Protein AF-0000000080777745 (afdb_homodimer)

pLDDT: mean 95.38, std 5.98, range [64.44, 98.94]

InterPro domains:
  IPR001544 Aminotransferase class IV [PF01063] (10-221)
  IPR018300 Aminotransferase, class IV, conserved site [PS00770] (147-176)
  IPR036038 Aminotransferase-like, PLP-dependent enzymes [SSF56752] (4-229)
  IPR043131 Branched-chain-amino-acid aminotransferase-like, N-terminal [G3DSA:3.30.470.10] (1-86)
  IPR043132 Branched-chain-amino-acid aminotransferase-like, C-terminal [G3DSA:3.20.10.10] (87-240)
  IPR050571 Class-IV Pyridoxal-Phosphate-Dependent Aminotransferase [PTHR42743] (5-226)

Foldseek 3Di:
DFCCVVPVFKAKDKFFFDPLRTDPVVVRVVLRCVVCVVSQADCPCVVVVVVVVCVPADSPATIWMWMWGGDPNYTDIDIHGDHDPLDPVVQVLAFEEEEDPDAFELPPPCQQGRTSPLVVLVVVQVVCVVVVGRWYWHAHPVQFTAAISAWFKWFAQPQAIEGADVSRHHHPAPLVVVLVVVCVVVPGHYDHDTDHPVCLLRTQWMWIAHNRNGTGTHQDYVVRGHDDDPNNVVSVVVVVVVD/DFCCVVPVFKAKDKFFFDPLRTDPVVVRVVLRCVVCVVSQADCPCVVVVVVVVCVPADSPATIWMWMWGGDPNYTDIDIHGDHDPLDPVVQVLAFEEEEDPDAFELPPPCQQGRTSPLVVLVVVQVVCVVVVGRWYWHAHPVQFTAAISAWFKWFAQPQAIEGADVSRHHHPAPLVVVLVVVCVVVPGHYDHDTDHPVCLLRTQFMWIAHNRNGTGTHQDYVVRGHDDDPNNVVSVVVVVVVD

Sequence (486 aa):
MNDGIKYGKGLFETIKVVDSNPVYFEDHIERLENSMKFLGINADNLRENIKDKMQNINLATDCLRIMVLDDNGDYDLFVTTRSTDYSDEKYKEGLKLKVLNQLRDKNNPLIYHKTNNYLLNDYLHKKLLEEGFDEGIFLNKDGNVTEGTYTNVFFIQKETILTPPVEDGILPGIFRKKLIDFLRVKRYNIVEESIKLNELRDMDCCFVTNSLMEMRLVKQIDEILFSKNNLFCEISKKLRIENMNDGIKYGKGLFETIKVVDSNPVYFEDHIERLENSMKFLGINADNLRENIKDKMQNINLATDCLRIMVLDDNGDYDLFVTTRSTDYSDEKYKEGLKLKVLNQLRDKNNPLIYHKTNNYLLNDYLHKKLLEEGFDEGIFLNKDGNVTEGTYTNVFFIQKETILTPPVEDGILPGIFRKKLIDFLRVKRYNIVEESIKLNELRDMDCCFVTNSLMEMRLVKQIDEILFSKNNLFCEISKKLRIEN

Nearest PDB structures (foldseek):
  3lul-assembly1_A  TM=9.053E-01  e=2.288E-24  Legionella pneumophila subsp. pneumophila str. Philadelphia 1
  6thq-assembly1_A  TM=8.903E-01  e=8.367E-22  Thermoproteus uzoniensis 768-20
  8pnw-assembly1_A  TM=8.824E-01  e=3.776E-21  Blastococcus saxobsidens
  1i2k-assembly1_A  TM=8.768E-01  e=2.535E-19  Escherichia coli
  1et0-assembly1_A  TM=8.584E-01  e=2.430E-18  Escherichia coli

Solvent-accessible surface area (backbone atoms only — not comparable to full-atom values): 25411 Å² total; per-residue (Å²): 137,37,49,20,72,63,20,13,38,31,36,52,45,70,32,22,28,56,96,62,35,63,53,65,49,67,62,50,50,51,52,50,48,53,44,29,53,73,73,59,28,56,60,78,65,43,69,59,54,49,53,59,57,48,73,78,50,75,44,90,36,40,31,39,34,41,34,39,27,33,43,80,44,36,63,47,82,45,78,48,67,42,78,71,83,84,45,68,75,75,45,68,78,32,37,38,29,35,75,47,84,37,68,32,55,52,61,38,77,60,49,62,38,60,45,13,58,34,42,65,36,54,53,51,45,55,52,34,46,76,71,72,27,73,42,40,34,26,27,22,92,86,44,26,45,34,25,33,61,80,32,43,47,37,35,25,45,88,81,34,37,37,27,44,36,56,80,52,29,26,58,75,46,67,41,53,52,52,50,53,50,50,37,53,75,72,66,49,52,70,46,72,40,83,40,47,62,84,53,53,78,71,33,50,26,37,32,34,29,30,55,70,73,37,78,40,50,30,30,25,49,64,89,43,69,32,43,92,45,69,66,58,53,50,52,56,53,51,52,57,68,72,97,138,36,50,20,70,63,21,14,37,30,35,53,46,70,32,23,27,56,94,60,35,64,54,66,48,66,61,51,50,51,52,49,47,55,43,29,53,73,72,58,26,58,59,76,64,43,69,58,52,50,53,60,56,50,73,79,50,76,45,89,34,42,30,40,36,43,34,39,28,34,43,80,44,35,64,47,80,46,77,51,66,41,77,71,84,82,45,69,76,77,44,68,78,30,36,37,29,35,74,47,83,37,66,32,54,53,62,39,75,60,50,62,38,62,47,13,58,35,41,65,36,53,53,51,45,56,52,32,47,76,72,72,27,74,42,39,32,27,26,22,92,85,45,26,45,34,26,35,59,80,29,44,47,38,34,26,43,86,82,34,37,37,27,44,35,55,80,54,30,26,59,74,45,67,42,53,52,52,49,53,52,49,37,52,76,70,67,49,53,71,46,72,40,84,39,46,62,85,54,54,80,71,34,49,25,36,31,35,30,28,55,71,71,36,79,40,49,28,29,24,48,64,88,44,68,31,42,91,45,69,67,58,53,51,52,56,52,52,52,57,68,74,96

Structure (mmCIF, N/CA/C/O backbone):
data_AF-0000000080777745-model_v1
#
loop_
_entity.id
_entity.type
_entity.pdbx_description
1 polymer '4-amino-4-deoxychorismate lyase'
#
loop_
_atom_site.group_PDB
_atom_site.id
_atom_site.type_symbol
_atom_site.label_atom_id
_atom_site.label_alt_id
_atom_site.label_comp_id
_atom_site.label_asym_id
_atom_site.label_entity_id
_atom_site.label_seq_id
_atom_site.pdbx_PDB_ins_code
_atom_site.Cartn_x
_atom_site.Cartn_y
_atom_site.Cartn_z
_atom_site.occupancy
_atom_site.B_iso_or_equiv
_atom_site.auth_seq_id
_atom_site.auth_comp_id
_atom_site.auth_asym_id
_atom_site.auth_atom_id
_atom_site.pdbx_PDB_model_num
ATOM 1 N N . MET A 1 1 ? -19.531 3.85 8.383 1 81.38 1 MET A N 1
ATOM 2 C CA . MET A 1 1 ? -18.625 3.322 7.363 1 81.38 1 MET A CA 1
ATOM 3 C C . MET A 1 1 ? -17.531 2.461 7.992 1 81.38 1 MET A C 1
ATOM 5 O O . MET A 1 1 ? -17.016 2.787 9.062 1 81.38 1 MET A O 1
ATOM 9 N N . ASN A 1 2 ? -17.266 1.353 7.422 1 88.38 2 ASN A N 1
ATOM 10 C CA . ASN A 1 2 ? -16.344 0.404 8.047 1 88.38 2 ASN A CA 1
ATOM 11 C C . ASN A 1 2 ? -14.945 0.498 7.445 1 88.38 2 ASN A C 1
ATOM 13 O O . ASN A 1 2 ? -14.727 1.222 6.473 1 88.38 2 ASN A O 1
ATOM 17 N N . ASP A 1 3 ? -13.992 -0.114 8.109 1 87.5 3 ASP A N 1
ATOM 18 C CA . ASP A 1 3 ? -12.594 -0.031 7.715 1 87.5 3 ASP A CA 1
ATOM 19 C C . ASP A 1 3 ? -12.367 -0.688 6.355 1 87.5 3 ASP A C 1
ATOM 21 O O . ASP A 1 3 ? -11.398 -0.374 5.66 1 87.5 3 ASP A O 1
ATOM 25 N N . GLY A 1 4 ? -13.227 -1.59 6.035 1 92.25 4 GLY A N 1
ATOM 26 C CA . GLY A 1 4 ? -13.156 -2.17 4.703 1 92.25 4 GLY A CA 1
ATOM 27 C C . GLY A 1 4 ? -13.297 -1.142 3.596 1 92.25 4 GLY A C 1
ATOM 28 O O . GLY A 1 4 ? -12.57 -1.197 2.598 1 92.25 4 GLY A O 1
ATOM 29 N N . ILE A 1 5 ? -14.148 -0.266 3.82 1 90.5 5 ILE A N 1
ATOM 30 C CA . ILE A 1 5 ? -14.391 0.777 2.83 1 90.5 5 ILE A CA 1
ATOM 31 C C . ILE A 1 5 ? -13.406 1.925 3.033 1 90.5 5 ILE A C 1
ATOM 33 O O . ILE A 1 5 ? -12.812 2.414 2.072 1 90.5 5 ILE A O 1
ATOM 37 N N . LYS A 1 6 ? -13.094 2.309 4.242 1 92.25 6 LYS A N 1
ATOM 38 C CA . LYS A 1 6 ? -12.281 3.482 4.559 1 92.25 6 LYS A CA 1
ATOM 39 C C . LYS A 1 6 ? -10.836 3.287 4.133 1 92.25 6 LYS A C 1
ATOM 41 O O . LYS A 1 6 ? -10.203 4.215 3.621 1 92.25 6 LYS A O 1
ATOM 46 N N . TYR A 1 7 ? -10.305 2.062 4.344 1 93.06 7 TYR A N 1
ATOM 47 C CA . TYR A 1 7 ? -8.859 1.868 4.207 1 93.06 7 TYR A CA 1
ATOM 48 C C . TYR A 1 7 ? -8.555 0.688 3.293 1 93.06 7 TYR A C 1
ATOM 50 O O . TYR A 1 7 ? -7.406 0.244 3.207 1 93.06 7 TYR A O 1
ATOM 58 N N . GLY A 1 8 ? -9.594 0.201 2.68 1 94 8 GLY A N 1
ATOM 59 C CA . GLY A 1 8 ? -9.391 -1.004 1.892 1 94 8 GLY A CA 1
ATOM 60 C C . GLY A 1 8 ? -8.984 -2.203 2.729 1 94 8 GLY A C 1
ATOM 61 O O . GLY A 1 8 ? -8.203 -3.043 2.283 1 94 8 GLY A O 1
ATOM 62 N N . LYS A 1 9 ? -9.43 -2.191 4.02 1 96.81 9 LYS A N 1
ATOM 63 C CA . LYS A 1 9 ? -9.117 -3.338 4.871 1 96.81 9 LYS A CA 1
ATOM 64 C C . LYS A 1 9 ? -9.914 -4.566 4.445 1 96.81 9 LYS A C 1
ATOM 66 O O . LYS A 1 9 ? -11.023 -4.793 4.934 1 96.81 9 LYS A O 1
ATOM 71 N N . GLY A 1 10 ? -9.32 -5.316 3.584 1 97.44 10 GLY A N 1
ATOM 72 C CA . GLY A 1 10 ? -9.938 -6.508 3.018 1 97.44 10 GLY A CA 1
ATOM 73 C C . GLY A 1 10 ? -8.922 -7.484 2.439 1 97.44 10 GLY A C 1
ATOM 74 O O . GLY A 1 10 ? -7.723 -7.219 2.453 1 97.44 10 GLY A O 1
ATOM 75 N N . LEU A 1 11 ? -9.43 -8.609 2.08 1 98.44 11 LEU A N 1
ATOM 76 C CA . LEU A 1 11 ? -8.648 -9.734 1.571 1 98.44 11 LEU A CA 1
ATOM 77 C C . LEU A 1 11 ? -9.359 -10.406 0.402 1 98.44 11 LEU A C 1
ATOM 79 O O . LEU A 1 11 ? -10.594 -10.367 0.315 1 98.44 11 LEU A O 1
ATOM 83 N N . PHE A 1 12 ? -8.531 -11.031 -0.503 1 98.38 12 PHE A N 1
ATOM 84 C CA . PHE A 1 12 ? -9.195 -11.711 -1.607 1 98.38 12 PHE A CA 1
ATOM 85 C C . PHE A 1 12 ? -8.398 -12.938 -2.049 1 98.38 12 PHE A C 1
ATOM 87 O O . PHE A 1 12 ? -7.203 -13.039 -1.763 1 98.38 12 PHE A O 1
ATOM 94 N N . GLU A 1 13 ? -9.07 -13.836 -2.602 1 98.38 13 GLU A N 1
ATOM 95 C CA . GLU A 1 13 ? -8.516 -15.008 -3.273 1 98.38 13 GLU A CA 1
ATOM 96 C C . GLU A 1 13 ? -9.039 -15.125 -4.703 1 98.38 13 GLU A C 1
ATOM 98 O O . GLU A 1 13 ? -10.211 -14.867 -4.961 1 98.38 13 GLU A O 1
ATOM 103 N N . THR A 1 14 ? -8.195 -15.406 -5.609 1 96.94 14 THR A N 1
ATOM 104 C CA . THR A 1 14 ? -8.539 -15.742 -6.988 1 96.94 14 THR A CA 1
ATOM 105 C C . THR A 1 14 ? -8.18 -17.188 -7.293 1 96.94 14 THR A C 1
ATOM 107 O O . THR A 1 14 ? -7.008 -17.578 -7.223 1 96.94 14 THR A O 1
ATOM 110 N N . ILE A 1 15 ? -9.18 -17.953 -7.621 1 97.31 15 ILE A N 1
ATOM 111 C CA . ILE A 1 15 ? -9.047 -19.406 -7.691 1 97.31 15 ILE A CA 1
ATOM 112 C C . ILE A 1 15 ? -9.391 -19.891 -9.102 1 97.31 15 ILE A C 1
ATOM 114 O O . ILE A 1 15 ? -10.422 -19.516 -9.656 1 97.31 15 ILE A O 1
ATOM 118 N N . LYS A 1 16 ? -8.508 -20.703 -9.695 1 95.88 16 LYS A N 1
ATOM 119 C CA . LYS A 1 16 ? -8.797 -21.344 -10.977 1 95.88 16 LYS A CA 1
ATOM 120 C C . LYS A 1 16 ? -9.906 -22.375 -10.836 1 95.88 16 LYS A C 1
ATOM 122 O O . LYS A 1 16 ? -9.945 -23.125 -9.859 1 95.88 16 LYS A O 1
ATOM 127 N N . VAL A 1 17 ? -10.805 -22.406 -11.797 1 95.12 17 VAL A N 1
ATOM 128 C CA . VAL A 1 17 ? -11.867 -23.406 -11.828 1 95.12 17 VAL A CA 1
ATOM 129 C C . VAL A 1 17 ? -11.703 -24.297 -13.062 1 95.12 17 VAL A C 1
ATOM 131 O O . VAL A 1 17 ? -11.586 -23.797 -14.18 1 95.12 17 VAL A O 1
ATOM 134 N N . VAL A 1 18 ? -11.617 -25.578 -12.867 1 92.62 18 VAL A N 1
ATOM 135 C CA . VAL A 1 18 ? -11.523 -26.562 -13.93 1 92.62 18 VAL A CA 1
ATOM 136 C C . VAL A 1 18 ? -12.664 -27.578 -13.789 1 92.62 18 VAL A C 1
ATOM 138 O O . VAL A 1 18 ? -12.82 -28.203 -12.742 1 92.62 18 VAL A O 1
ATOM 141 N N . ASP A 1 19 ? -13.422 -27.75 -14.812 1 92 19 ASP A N 1
ATOM 142 C CA . ASP A 1 19 ? -14.555 -28.672 -14.797 1 92 19 ASP A CA 1
ATOM 143 C C . ASP A 1 19 ? -15.445 -28.422 -13.578 1 92 19 ASP A C 1
ATOM 145 O O . ASP A 1 19 ? -15.75 -29.359 -12.828 1 92 19 ASP A O 1
ATOM 149 N N . SER A 1 20 ? -15.688 -27.172 -13.289 1 92.31 20 SER A N 1
ATOM 150 C CA . SER A 1 20 ? -16.594 -26.688 -12.25 1 92.31 20 SER A CA 1
ATOM 151 C C . SER A 1 20 ? -16.031 -26.984 -10.852 1 92.31 20 SER A C 1
ATOM 153 O O . SER A 1 20 ? -16.781 -26.984 -9.875 1 92.31 20 SER A O 1
ATOM 155 N N . ASN A 1 21 ? -14.773 -27.234 -10.828 1 94.25 21 ASN A N 1
ATOM 156 C CA . ASN A 1 21 ? -14.117 -27.469 -9.547 1 94.25 21 ASN A CA 1
ATOM 157 C C . ASN A 1 21 ? -13.023 -26.438 -9.281 1 94.25 21 ASN A C 1
ATOM 159 O O . ASN A 1 21 ? -12.109 -26.266 -10.086 1 94.25 21 ASN A O 1
ATOM 163 N N . PRO A 1 22 ? -13.109 -25.75 -8.086 1 96.44 22 PRO A N 1
ATOM 164 C CA . PRO A 1 22 ? -12.031 -24.828 -7.727 1 96.44 22 PRO A CA 1
ATOM 165 C C . PRO A 1 22 ? -10.727 -25.547 -7.375 1 96.44 22 PRO A C 1
ATOM 167 O O . PRO A 1 22 ? -10.719 -26.422 -6.504 1 96.44 22 PRO A O 1
ATOM 170 N N . VAL A 1 23 ? -9.656 -25.156 -8.031 1 96.12 23 VAL A N 1
ATOM 171 C CA . VAL A 1 23 ? -8.352 -25.781 -7.859 1 96.12 23 VAL A CA 1
ATOM 172 C C . VAL A 1 23 ? -7.68 -25.234 -6.602 1 96.12 23 VAL A C 1
ATOM 174 O O . VAL A 1 23 ? -7.66 -24.031 -6.379 1 96.12 23 VAL A O 1
ATOM 177 N N . TYR A 1 24 ? -7.145 -26.156 -5.699 1 97.5 24 TYR A N 1
ATOM 178 C CA . TYR A 1 24 ? -6.457 -25.812 -4.457 1 97.5 24 TYR A CA 1
ATOM 179 C C . TYR A 1 24 ? -7.359 -25 -3.547 1 97.5 24 TYR A C 1
ATOM 181 O O . TYR A 1 24 ? -6.898 -24.062 -2.883 1 97.5 24 TYR A O 1
ATOM 189 N N . PHE A 1 25 ? -8.609 -25.297 -3.531 1 97.75 25 PHE A N 1
ATOM 190 C CA . PHE A 1 25 ? -9.625 -24.531 -2.812 1 97.75 25 PHE A CA 1
ATOM 191 C C . PHE A 1 25 ? -9.266 -24.422 -1.336 1 97.75 25 PHE A C 1
ATOM 193 O O . PHE A 1 25 ? -9.258 -23.312 -0.782 1 97.75 25 PHE A O 1
ATOM 200 N N . GLU A 1 26 ? -8.906 -25.5 -0.719 1 98.12 26 GLU A N 1
ATOM 201 C CA . GLU A 1 26 ? -8.602 -25.516 0.709 1 98.12 26 GLU A CA 1
ATOM 202 C C . GLU A 1 26 ? -7.391 -24.656 1.025 1 98.12 26 GLU A C 1
ATOM 204 O O . GLU A 1 26 ? -7.371 -23.953 2.037 1 98.12 26 GLU A O 1
ATOM 209 N N . ASP A 1 27 ? -6.367 -24.703 0.183 1 98.56 27 ASP A N 1
ATOM 210 C CA . ASP A 1 27 ? -5.18 -23.875 0.373 1 98.56 27 ASP A CA 1
ATOM 211 C C . ASP A 1 27 ? -5.535 -22.391 0.347 1 98.56 27 ASP A C 1
ATOM 213 O O . ASP A 1 27 ? -5.035 -21.625 1.16 1 98.56 27 ASP A O 1
ATOM 217 N N . HIS A 1 28 ? -6.395 -22.031 -0.562 1 98.81 28 HIS A N 1
ATOM 218 C CA . HIS A 1 28 ? -6.816 -20.641 -0.685 1 98.81 28 HIS A CA 1
ATOM 219 C C . HIS A 1 28 ? -7.609 -20.188 0.539 1 98.81 28 HIS A C 1
ATOM 221 O O . HIS A 1 28 ? -7.398 -19.094 1.055 1 98.81 28 HIS A O 1
ATOM 227 N N . ILE A 1 29 ? -8.492 -21.031 0.997 1 98.62 29 ILE A N 1
ATOM 228 C CA . ILE A 1 29 ? -9.344 -20.688 2.127 1 98.62 29 ILE A CA 1
ATOM 229 C C . ILE A 1 29 ? -8.5 -20.594 3.398 1 98.62 29 ILE A C 1
ATOM 231 O O . ILE A 1 29 ? -8.703 -19.688 4.215 1 98.62 29 ILE A O 1
ATOM 235 N N . GLU A 1 30 ? -7.598 -21.484 3.52 1 98.62 30 GLU A N 1
ATOM 236 C CA . GLU A 1 30 ? -6.703 -21.438 4.672 1 98.62 30 GLU A CA 1
ATOM 237 C C . GLU A 1 30 ? -5.895 -20.141 4.684 1 98.62 30 GLU A C 1
ATOM 239 O O . GLU A 1 30 ? -5.73 -19.516 5.73 1 98.62 30 GLU A O 1
ATOM 244 N N . ARG A 1 31 ? -5.375 -19.781 3.535 1 98.62 31 ARG A N 1
ATOM 245 C CA . ARG A 1 31 ? -4.641 -18.516 3.453 1 98.62 31 ARG A CA 1
ATOM 246 C C . ARG A 1 31 ? -5.535 -17.328 3.805 1 98.62 31 ARG A C 1
ATOM 248 O O . ARG A 1 31 ? -5.105 -16.406 4.496 1 98.62 31 ARG A O 1
ATOM 255 N N . LEU A 1 32 ? -6.73 -17.359 3.33 1 98.81 32 LEU A N 1
ATOM 256 C CA . LEU A 1 32 ? -7.695 -16.297 3.621 1 98.81 32 LEU A CA 1
ATOM 257 C C . LEU A 1 32 ? -7.953 -16.203 5.121 1 98.81 32 LEU A C 1
ATOM 259 O O . LEU A 1 32 ? -7.879 -15.117 5.695 1 98.81 32 LEU A O 1
ATOM 263 N N . GLU A 1 33 ? -8.172 -17.344 5.734 1 98.69 33 GLU A N 1
ATOM 264 C CA . GLU A 1 33 ? -8.438 -17.391 7.168 1 98.69 33 GLU A CA 1
ATOM 265 C C . GLU A 1 33 ? -7.25 -16.875 7.977 1 98.69 33 GLU A C 1
ATOM 267 O O . GLU A 1 33 ? -7.426 -16.125 8.938 1 98.69 33 GLU A O 1
ATOM 272 N N . ASN A 1 34 ? -6.098 -17.328 7.609 1 98.56 34 ASN A N 1
ATOM 273 C CA . ASN A 1 34 ? -4.891 -16.891 8.297 1 98.56 34 ASN A CA 1
ATOM 274 C C . ASN A 1 34 ? -4.703 -15.383 8.188 1 98.56 34 ASN A C 1
ATOM 276 O O . ASN A 1 34 ? -4.312 -14.727 9.156 1 98.56 34 ASN A O 1
ATOM 280 N N . SER A 1 35 ? -4.949 -14.859 7.02 1 98.75 35 SER A N 1
ATOM 281 C CA . SER A 1 35 ? -4.801 -13.422 6.809 1 98.75 35 SER A CA 1
ATOM 282 C C . SER A 1 35 ? -5.879 -12.641 7.551 1 98.75 35 SER A C 1
ATOM 284 O O . SER A 1 35 ? -5.633 -11.523 8.023 1 98.75 35 SER A O 1
ATOM 286 N N . MET A 1 36 ? -7.125 -13.203 7.621 1 98.56 36 MET A N 1
ATOM 287 C CA . MET A 1 36 ? -8.18 -12.586 8.422 1 98.56 36 MET A CA 1
ATOM 288 C C . MET A 1 36 ? -7.762 -12.484 9.883 1 98.56 36 MET A C 1
ATOM 290 O O . MET A 1 36 ? -7.902 -11.43 10.508 1 98.56 36 MET A O 1
ATOM 294 N N . LYS A 1 37 ? -7.23 -13.539 10.367 1 98.06 37 LYS A N 1
ATOM 295 C CA . LYS A 1 37 ? -6.738 -13.555 11.742 1 98.06 37 LYS A CA 1
ATOM 296 C C . LYS A 1 37 ? -5.652 -12.508 11.945 1 98.06 37 LYS A C 1
ATOM 298 O O . LYS A 1 37 ? -5.668 -11.781 12.945 1 98.06 37 LYS A O 1
ATOM 303 N N . PHE A 1 38 ? -4.77 -12.43 11.039 1 98.12 38 PHE A N 1
ATOM 304 C CA . PHE A 1 38 ? -3.68 -11.461 11.109 1 98.12 38 PHE A CA 1
ATOM 305 C C . PHE A 1 38 ? -4.223 -10.039 11.219 1 98.12 38 PHE A C 1
ATOM 307 O O . PHE A 1 38 ? -3.707 -9.234 11.992 1 98.12 38 PHE A O 1
ATOM 314 N N . LEU A 1 39 ? -5.309 -9.711 10.5 1 97.75 39 LEU A N 1
ATOM 315 C CA . LEU A 1 39 ? -5.855 -8.359 10.438 1 97.75 39 LEU A CA 1
ATOM 316 C C . LEU A 1 39 ? -6.891 -8.148 11.539 1 97.75 39 LEU A C 1
ATOM 318 O O . LEU A 1 39 ? -7.496 -7.078 11.625 1 97.75 39 LEU A O 1
ATOM 322 N N . GLY A 1 40 ? -7.16 -9.133 12.32 1 96.94 40 GLY A N 1
ATOM 323 C CA . GLY A 1 40 ? -8.148 -9.023 13.383 1 96.94 40 GLY A CA 1
ATOM 324 C C . GLY A 1 40 ? -9.578 -9.102 12.867 1 96.94 40 GLY A C 1
ATOM 325 O O . GLY A 1 40 ? -10.492 -8.531 13.477 1 96.94 40 GLY A O 1
ATOM 326 N N . ILE A 1 41 ? -9.797 -9.688 11.727 1 97.62 41 ILE A N 1
ATOM 327 C CA . ILE A 1 41 ? -11.125 -9.93 11.188 1 97.62 41 ILE A CA 1
ATOM 328 C C . ILE A 1 41 ? -11.609 -11.32 11.609 1 97.62 41 ILE A C 1
ATOM 330 O O . ILE A 1 41 ? -10.914 -12.312 11.406 1 97.62 41 ILE A O 1
ATOM 334 N N . ASN A 1 42 ? -12.766 -11.367 12.156 1 97 42 ASN A N 1
ATOM 335 C CA . ASN A 1 42 ? -13.336 -12.641 12.594 1 97 42 ASN A CA 1
ATOM 336 C C . ASN A 1 42 ? -13.617 -13.562 11.406 1 97 42 ASN A C 1
ATOM 338 O O . ASN A 1 42 ? -14.227 -13.141 10.422 1 97 42 ASN A O 1
ATOM 342 N N . ALA A 1 43 ? -13.18 -14.789 11.555 1 97.25 43 ALA A N 1
ATOM 343 C CA . ALA A 1 43 ? -13.383 -15.734 10.461 1 97.25 43 ALA A CA 1
ATOM 344 C C . ALA A 1 43 ? -14.43 -16.781 10.836 1 97.25 43 ALA A C 1
ATOM 346 O O . ALA A 1 43 ? -14.516 -17.844 10.203 1 97.25 43 ALA A O 1
ATOM 347 N N . ASP A 1 44 ? -15.156 -16.516 11.805 1 96.38 44 ASP A N 1
ATOM 348 C CA . ASP A 1 44 ? -16.188 -17.453 12.227 1 96.38 44 ASP A CA 1
ATOM 349 C C . ASP A 1 44 ? -17.141 -17.766 11.078 1 96.38 44 ASP A C 1
ATOM 351 O O . ASP A 1 44 ? -17.609 -16.844 10.383 1 96.38 44 ASP A O 1
ATOM 355 N N . ASN A 1 45 ? -17.484 -19 10.859 1 97.12 45 ASN A N 1
ATOM 356 C CA . ASN A 1 45 ? -18.453 -19.516 9.891 1 97.12 45 ASN A CA 1
ATOM 357 C C . ASN A 1 45 ? -18.062 -19.141 8.469 1 97.12 45 ASN A C 1
ATOM 359 O O . ASN A 1 45 ? -18.906 -19.141 7.57 1 97.12 45 ASN A O 1
ATOM 363 N N . LEU A 1 46 ? -16.844 -18.734 8.305 1 98.12 46 LEU A N 1
ATOM 364 C CA . LEU A 1 46 ? -16.406 -18.297 6.98 1 98.12 46 LEU A CA 1
ATOM 365 C C . LEU A 1 46 ? -16.625 -19.391 5.945 1 98.12 46 LEU A C 1
ATOM 367 O O . LEU A 1 46 ? -17.219 -19.141 4.891 1 98.12 46 LEU A O 1
ATOM 371 N N . ARG A 1 47 ? -16.141 -20.594 6.219 1 97.88 47 ARG A N 1
ATOM 372 C CA . ARG A 1 47 ? -16.234 -21.703 5.281 1 97.88 47 ARG A CA 1
ATOM 373 C C . ARG A 1 47 ? -17.703 -22.016 4.941 1 97.88 47 ARG A C 1
ATOM 375 O O . ARG A 1 47 ? -18.031 -22.234 3.777 1 97.88 47 ARG A O 1
ATOM 382 N N . GLU A 1 48 ? -18.547 -22.016 5.941 1 97.94 48 GLU A N 1
ATOM 383 C CA . GLU A 1 48 ? -19.969 -22.234 5.73 1 97.94 48 GLU A CA 1
ATOM 384 C C . GLU A 1 48 ? -20.594 -21.125 4.883 1 97.94 48 GLU A C 1
ATOM 386 O O . GLU A 1 48 ? -21.391 -21.406 3.982 1 97.94 48 GLU A O 1
ATOM 391 N N . ASN A 1 49 ? -20.25 -19.891 5.223 1 98 49 ASN A N 1
ATOM 392 C CA . ASN A 1 49 ? -20.781 -18.75 4.48 1 98 49 ASN A CA 1
ATOM 393 C C . ASN A 1 49 ? -20.344 -18.781 3.018 1 98 49 ASN A C 1
ATOM 395 O O . ASN A 1 49 ? -21.109 -18.438 2.123 1 98 49 ASN A O 1
ATOM 399 N N . ILE A 1 50 ? -19.078 -19.156 2.799 1 97.94 50 ILE A N 1
ATOM 400 C CA . ILE A 1 50 ? -18.578 -19.281 1.436 1 97.94 50 ILE A CA 1
ATOM 401 C C . ILE A 1 50 ? -19.344 -20.375 0.695 1 97.94 50 ILE A C 1
ATOM 403 O O . ILE A 1 50 ? -19.781 -20.172 -0.443 1 97.94 50 ILE A O 1
ATOM 407 N N . LYS A 1 51 ? -19.5 -21.531 1.299 1 96.19 51 LYS A N 1
ATOM 408 C CA . LYS A 1 51 ? -20.234 -22.625 0.701 1 96.19 51 LYS A CA 1
ATOM 409 C C . LYS A 1 51 ? -21.656 -22.203 0.338 1 96.19 51 LYS A C 1
ATOM 411 O O . LYS A 1 51 ? -22.156 -22.547 -0.74 1 96.19 51 LYS A O 1
ATOM 416 N N . ASP A 1 52 ? -22.281 -21.531 1.22 1 96.75 52 ASP A N 1
ATOM 417 C CA . ASP A 1 52 ? -23.641 -21.062 0.991 1 96.75 52 ASP A CA 1
ATOM 418 C C . ASP A 1 52 ? -23.703 -20.125 -0.22 1 96.75 52 ASP A C 1
ATOM 420 O O . ASP A 1 52 ? -24.609 -20.25 -1.059 1 96.75 52 ASP A O 1
ATOM 424 N N . LYS A 1 53 ? -22.797 -19.234 -0.276 1 95.56 53 LYS A N 1
ATOM 425 C CA . LYS A 1 53 ? -22.766 -18.297 -1.396 1 95.56 53 LYS A CA 1
ATOM 426 C C . LYS A 1 53 ? -22.484 -19.016 -2.709 1 95.56 53 LYS A C 1
ATOM 428 O O . LYS A 1 53 ? -22.984 -18.625 -3.762 1 95.56 53 LYS A O 1
ATOM 433 N N . MET A 1 54 ? -21.672 -20.016 -2.666 1 94.06 54 MET A N 1
ATOM 434 C CA . MET A 1 54 ? -21.234 -20.734 -3.859 1 94.06 54 MET A CA 1
ATOM 435 C C . MET A 1 54 ? -22.375 -21.547 -4.453 1 94.06 54 MET A C 1
ATOM 437 O O . MET A 1 54 ? -22.328 -21.953 -5.617 1 94.06 54 MET A O 1
ATOM 441 N N . GLN A 1 55 ? -23.406 -21.859 -3.648 1 92.75 55 GLN A N 1
ATOM 442 C CA . GLN A 1 55 ? -24.547 -22.609 -4.137 1 92.75 55 GLN A CA 1
ATOM 443 C C . GLN A 1 55 ? -25.266 -21.859 -5.262 1 92.75 55 GLN A C 1
ATOM 445 O O . GLN A 1 55 ? -25.891 -22.469 -6.129 1 92.75 55 GLN A O 1
ATOM 450 N N . ASN A 1 56 ? -25.125 -20.562 -5.301 1 90.44 56 ASN A N 1
ATOM 451 C CA . ASN A 1 56 ? -25.828 -19.734 -6.285 1 90.44 56 ASN A CA 1
ATOM 452 C C . ASN A 1 56 ? -24.859 -19.203 -7.348 1 90.44 56 ASN A C 1
ATOM 454 O O . ASN A 1 56 ? -25.203 -18.281 -8.086 1 90.44 56 ASN A O 1
ATOM 458 N N . ILE A 1 57 ? -23.703 -19.797 -7.375 1 90.31 57 ILE A N 1
ATOM 459 C CA . ILE A 1 57 ? -22.672 -19.312 -8.297 1 90.31 57 ILE A CA 1
ATOM 460 C C . ILE A 1 57 ? -22.469 -20.328 -9.422 1 90.31 57 ILE A C 1
ATOM 462 O O . ILE A 1 57 ? -22.422 -21.531 -9.172 1 90.31 57 ILE A O 1
ATOM 466 N N . ASN A 1 58 ? -22.5 -19.828 -10.617 1 88.31 58 ASN A N 1
ATOM 467 C CA . ASN A 1 58 ? -22.188 -20.672 -11.766 1 88.31 58 ASN A CA 1
ATOM 468 C C . ASN A 1 58 ? -20.672 -20.875 -11.906 1 88.31 58 ASN A C 1
ATOM 470 O O . ASN A 1 58 ? -19.953 -19.922 -12.227 1 88.31 58 ASN A O 1
ATOM 474 N N . LEU A 1 59 ? -20.25 -22.062 -11.82 1 88.88 59 LEU A N 1
ATOM 475 C CA . LEU A 1 59 ? -18.812 -22.375 -11.844 1 88.88 59 LEU A CA 1
ATOM 476 C C . LEU A 1 59 ? -18.391 -22.859 -13.227 1 88.88 59 LEU A C 1
ATOM 478 O O . LEU A 1 59 ? -17.312 -23.422 -13.375 1 88.88 59 LEU A O 1
ATOM 482 N N . ALA A 1 60 ? -19.234 -22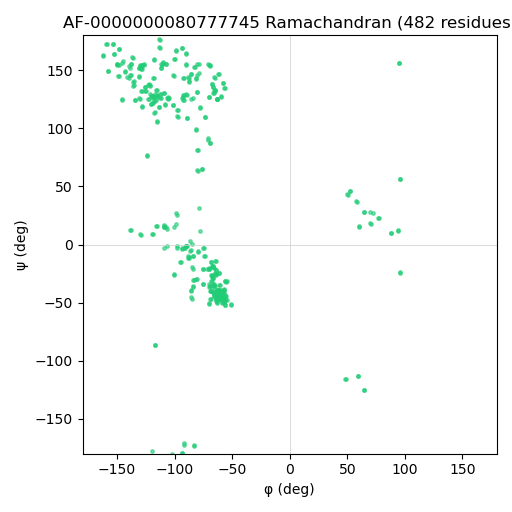.641 -14.203 1 84.44 60 ALA A N 1
ATOM 483 C CA . ALA A 1 60 ? -18.859 -22.969 -15.578 1 84.44 60 ALA A CA 1
ATOM 484 C C . ALA A 1 60 ? -17.953 -21.891 -16.172 1 84.44 60 ALA A C 1
ATOM 486 O O . ALA A 1 60 ? -18.234 -21.359 -17.25 1 84.44 60 ALA A O 1
ATOM 487 N N . THR A 1 61 ? -17.172 -21.281 -15.289 1 84.44 61 THR A N 1
ATOM 488 C CA . THR A 1 61 ? -16.172 -20.266 -15.633 1 84.44 61 THR A CA 1
ATOM 489 C C . THR A 1 61 ? -14.773 -20.703 -15.219 1 84.44 61 THR A C 1
ATOM 491 O O . THR A 1 61 ? -14.594 -21.828 -14.742 1 84.44 61 THR A O 1
ATOM 494 N N . ASP A 1 62 ? -13.852 -19.844 -15.445 1 88 62 ASP A N 1
ATOM 495 C CA . ASP A 1 62 ? -12.492 -20.312 -15.219 1 88 62 ASP A CA 1
ATOM 496 C C . ASP A 1 62 ? -11.875 -19.656 -13.992 1 88 62 ASP A C 1
ATOM 498 O O . ASP A 1 62 ? -10.766 -20 -13.586 1 88 62 ASP A O 1
ATOM 502 N N . CYS A 1 63 ? -12.633 -18.734 -13.359 1 94.88 63 CYS A N 1
ATOM 503 C CA . CYS A 1 63 ? -12.039 -18.031 -12.227 1 94.88 63 CYS A CA 1
ATOM 504 C C . CYS A 1 63 ? -13.086 -17.734 -11.164 1 94.88 63 CYS A C 1
ATOM 506 O O . CYS A 1 63 ? -14.156 -17.203 -11.469 1 94.88 63 CYS A O 1
ATOM 508 N N . LEU A 1 64 ? -12.859 -18.141 -9.992 1 96.44 64 LEU A N 1
ATOM 509 C CA . LEU A 1 64 ? -13.641 -17.828 -8.797 1 96.44 64 LEU A CA 1
ATOM 510 C C . LEU A 1 64 ? -12.898 -16.844 -7.906 1 96.44 64 LEU A C 1
ATOM 512 O O . LEU A 1 64 ? -11.734 -17.062 -7.566 1 96.44 64 LEU A O 1
ATOM 516 N N . ARG A 1 65 ? -13.547 -15.75 -7.574 1 96.69 65 ARG A N 1
ATOM 517 C CA . ARG A 1 65 ? -12.961 -14.773 -6.656 1 96.69 65 ARG A CA 1
ATOM 518 C C . ARG A 1 65 ? -13.742 -14.727 -5.344 1 96.69 65 ARG A C 1
ATOM 520 O O . ARG A 1 65 ? -14.969 -14.586 -5.348 1 96.69 65 ARG A O 1
ATOM 527 N N . ILE A 1 66 ? -13.062 -14.891 -4.246 1 98 66 ILE A N 1
ATOM 528 C CA . ILE A 1 66 ? -13.617 -14.742 -2.9 1 98 66 ILE A CA 1
ATOM 529 C C . ILE A 1 66 ? -12.953 -13.562 -2.197 1 98 66 ILE A C 1
ATOM 531 O O . ILE A 1 66 ? -11.727 -13.477 -2.133 1 98 66 ILE A O 1
ATOM 535 N N . MET A 1 67 ? -13.766 -12.68 -1.688 1 97.94 67 MET A N 1
ATOM 536 C CA . MET A 1 67 ? -13.242 -11.477 -1.048 1 97.94 67 MET A CA 1
ATOM 537 C C . MET A 1 67 ? -13.977 -11.195 0.256 1 97.94 67 MET A C 1
ATOM 539 O O . MET A 1 67 ? -15.195 -11.367 0.338 1 97.94 67 MET A O 1
ATOM 543 N N . VAL A 1 68 ? -13.258 -10.781 1.24 1 98 68 VAL A N 1
ATOM 544 C CA . VAL A 1 68 ? -13.836 -10.312 2.496 1 98 68 VAL A CA 1
ATOM 545 C C . VAL A 1 68 ? -13.406 -8.867 2.754 1 98 68 VAL A C 1
ATOM 547 O O . VAL A 1 68 ? -12.273 -8.492 2.465 1 98 68 VAL A O 1
ATOM 550 N N . LEU A 1 69 ? -14.328 -8.086 3.193 1 97.06 69 LEU A N 1
ATOM 551 C CA . LEU A 1 69 ? -14.07 -6.723 3.646 1 97.06 69 LEU A CA 1
ATOM 552 C C . LEU A 1 69 ? -14.383 -6.574 5.133 1 97.06 69 LEU A C 1
ATOM 554 O O . LEU A 1 69 ? -15.422 -7.043 5.602 1 97.06 69 LEU A O 1
ATOM 558 N N . ASP A 1 70 ? -13.477 -5.965 5.82 1 97.5 70 ASP A N 1
ATOM 559 C CA . ASP A 1 70 ? -13.68 -5.766 7.254 1 97.5 70 ASP A CA 1
ATOM 560 C C . ASP A 1 70 ? -14.945 -4.945 7.516 1 97.5 70 ASP A C 1
ATOM 562 O O . ASP A 1 70 ? -15.141 -3.895 6.902 1 97.5 70 ASP A O 1
ATOM 566 N N . ASP A 1 71 ? -15.766 -5.473 8.336 1 95.88 71 ASP A N 1
ATOM 567 C CA . ASP A 1 71 ? -16.953 -4.773 8.836 1 95.88 71 ASP A CA 1
ATOM 568 C C . ASP A 1 71 ? -16.953 -4.727 10.359 1 95.88 71 ASP A C 1
ATOM 570 O O . ASP A 1 71 ? -17.781 -5.387 11 1 95.88 71 ASP A O 1
ATOM 574 N N . ASN A 1 72 ? -16.078 -3.783 10.852 1 92.81 72 ASN A N 1
ATOM 575 C CA . ASN A 1 72 ? -15.969 -3.561 12.289 1 92.81 72 ASN A CA 1
ATOM 576 C C . ASN A 1 72 ? -15.719 -4.863 13.039 1 92.81 72 ASN A C 1
ATOM 578 O O . ASN A 1 72 ? -16.422 -5.172 14.008 1 92.81 72 ASN A O 1
ATOM 582 N N . GLY A 1 73 ? -14.836 -5.609 12.531 1 90.19 73 GLY A N 1
ATOM 583 C CA . GLY A 1 73 ? -14.461 -6.867 13.164 1 90.19 73 GLY A CA 1
ATOM 584 C C . GLY A 1 73 ? -15.203 -8.062 12.594 1 90.19 73 GLY A C 1
ATOM 585 O O . GLY A 1 73 ? -14.781 -9.203 12.789 1 90.19 73 GLY A O 1
ATOM 586 N N . ASP A 1 74 ? -16.328 -7.801 12.031 1 95 74 ASP A N 1
ATOM 587 C CA . ASP A 1 74 ? -16.984 -8.789 11.195 1 95 74 ASP A CA 1
ATOM 588 C C . ASP A 1 74 ? -16.578 -8.625 9.727 1 95 74 ASP A C 1
ATOM 590 O O . ASP A 1 74 ? -15.609 -7.941 9.422 1 95 74 ASP A O 1
ATOM 594 N N . TYR A 1 75 ? -17.266 -9.359 8.844 1 97 75 TYR A N 1
ATOM 595 C CA . TYR A 1 75 ? -16.828 -9.242 7.457 1 97 75 TYR A CA 1
ATOM 596 C C . TYR A 1 75 ? -18.016 -9.234 6.5 1 97 75 TYR A C 1
ATOM 598 O O . TYR A 1 75 ? -19.047 -9.852 6.781 1 97 75 TYR A O 1
ATOM 606 N N . ASP A 1 76 ? -17.875 -8.445 5.441 1 96.19 76 ASP A N 1
ATOM 607 C CA . ASP A 1 76 ? -18.703 -8.594 4.254 1 96.19 76 ASP A CA 1
ATOM 608 C C . ASP A 1 76 ? -18.062 -9.562 3.258 1 96.19 76 ASP A C 1
ATOM 610 O O . ASP A 1 76 ? -16.875 -9.461 2.959 1 96.19 76 ASP A O 1
ATOM 614 N N . LEU A 1 77 ? -18.891 -10.555 2.812 1 97 77 LEU A N 1
ATOM 615 C CA . LEU A 1 77 ? -18.391 -11.594 1.926 1 97 77 LEU A CA 1
ATOM 616 C C . LEU A 1 77 ? -18.875 -11.375 0.496 1 97 77 LEU A C 1
ATOM 618 O O . LEU A 1 77 ? -20.062 -11.18 0.263 1 97 77 LEU A O 1
ATOM 622 N N . PHE A 1 78 ? -17.922 -11.344 -0.442 1 96.06 78 PHE A N 1
ATOM 623 C CA . PHE A 1 78 ? -18.203 -11.258 -1.87 1 96.06 78 PHE A CA 1
ATOM 624 C C . PHE A 1 78 ? -17.656 -12.477 -2.602 1 96.06 78 PHE A C 1
ATOM 626 O O . PHE A 1 78 ? -16.5 -12.859 -2.412 1 96.06 78 PHE A O 1
ATOM 633 N N . VAL A 1 79 ? -18.5 -13.133 -3.379 1 96.31 79 VAL A N 1
ATOM 634 C CA . VAL A 1 79 ? -18.109 -14.273 -4.203 1 96.31 79 VAL A CA 1
ATOM 635 C C . VAL A 1 79 ? -18.562 -14.055 -5.645 1 96.31 79 VAL A C 1
ATOM 637 O O . VAL A 1 79 ? -19.75 -13.891 -5.902 1 96.31 79 VAL A O 1
ATOM 640 N N . THR A 1 80 ? -17.594 -14 -6.551 1 94.31 80 THR A N 1
ATOM 641 C CA . THR A 1 80 ? -17.906 -13.75 -7.953 1 94.31 80 THR A CA 1
ATOM 642 C C . THR A 1 80 ? -17.109 -14.672 -8.867 1 94.31 80 THR A C 1
ATOM 644 O O . THR A 1 80 ? -16.156 -15.32 -8.422 1 94.31 80 THR A O 1
ATOM 647 N N . THR A 1 81 ? -17.562 -14.828 -10.086 1 93.88 81 THR A N 1
ATOM 648 C CA . THR A 1 81 ? -16.859 -15.609 -11.094 1 93.88 81 THR A CA 1
ATOM 649 C C . THR A 1 81 ? -16.641 -14.781 -12.359 1 93.88 81 THR A C 1
ATOM 651 O O . THR A 1 81 ? -17.312 -13.766 -12.57 1 93.88 81 THR A O 1
ATOM 654 N N . ARG A 1 82 ? -15.625 -15.156 -13.094 1 90.19 82 ARG A N 1
ATOM 655 C CA . ARG A 1 82 ? -15.383 -14.539 -14.391 1 90.19 82 ARG A CA 1
ATOM 656 C C . ARG A 1 82 ? -14.656 -15.492 -15.328 1 90.19 82 ARG A C 1
ATOM 658 O O . ARG A 1 82 ? -14.094 -16.5 -14.883 1 90.19 82 ARG A O 1
ATOM 665 N N . SER A 1 83 ? -14.742 -15.086 -16.578 1 87.44 83 SER A N 1
ATOM 666 C CA . SER A 1 83 ? -13.93 -15.781 -17.562 1 87.44 83 SER A CA 1
ATOM 667 C C . SER A 1 83 ? -12.586 -15.086 -17.766 1 87.44 83 SER A C 1
ATOM 669 O O . SER A 1 83 ? -12.477 -13.867 -17.594 1 87.44 83 SER A O 1
ATOM 671 N N . THR A 1 84 ? -11.656 -15.914 -17.953 1 82.62 84 THR A N 1
ATOM 672 C CA . THR A 1 84 ? -10.336 -15.344 -18.219 1 82.62 84 THR A CA 1
ATOM 673 C C . THR A 1 84 ? -9.906 -15.617 -19.656 1 82.62 84 THR A C 1
ATOM 675 O O . THR A 1 84 ? -10.477 -16.484 -20.328 1 82.62 84 THR A O 1
ATOM 678 N N . ASP A 1 85 ? -9.062 -14.789 -20.125 1 74.88 85 ASP A N 1
ATOM 679 C CA . ASP A 1 85 ? -8.516 -14.984 -21.469 1 74.88 85 ASP A CA 1
ATOM 680 C C . ASP A 1 85 ? -7.145 -15.648 -21.422 1 74.88 85 ASP A C 1
ATOM 682 O O . ASP A 1 85 ? -6.359 -15.547 -22.359 1 74.88 85 ASP A O 1
ATOM 686 N N . TYR A 1 86 ? -6.867 -16.375 -20.469 1 70.44 86 TYR A N 1
ATOM 687 C CA . TYR A 1 86 ? -5.543 -16.969 -20.312 1 70.44 86 TYR A CA 1
ATOM 688 C C . TYR A 1 86 ? -5.391 -18.203 -21.188 1 70.44 86 TYR A C 1
ATOM 690 O O . TYR A 1 86 ? -5.391 -19.328 -20.688 1 70.44 86 TYR A O 1
ATOM 698 N N . SER A 1 87 ? -5.449 -17.969 -22.438 1 68.56 87 SER A N 1
ATOM 699 C CA . SER A 1 87 ? -5.242 -19.078 -23.344 1 68.56 87 SER A CA 1
ATOM 700 C C . SER A 1 87 ? -3.756 -19.391 -23.531 1 68.56 87 SER A C 1
ATOM 702 O O . SER A 1 87 ? -2.92 -18.484 -23.453 1 68.56 87 SER A O 1
ATOM 704 N N . ASP A 1 88 ? -3.48 -20.562 -23.688 1 69.94 88 ASP A N 1
ATOM 705 C CA . ASP A 1 88 ? -2.111 -21.016 -23.938 1 69.94 88 ASP A CA 1
ATOM 706 C C . ASP A 1 88 ? -1.505 -20.297 -25.141 1 69.94 88 ASP A C 1
ATOM 708 O O . ASP A 1 88 ? -0.307 -20 -25.156 1 69.94 88 ASP A O 1
ATOM 712 N N . GLU A 1 89 ? -2.283 -20 -25.984 1 69.56 89 GLU A N 1
ATOM 713 C CA . GLU A 1 89 ? -1.793 -19.359 -27.203 1 69.56 89 GLU A CA 1
ATOM 714 C C . GLU A 1 89 ? -1.239 -17.969 -26.906 1 69.56 89 GLU A C 1
ATOM 716 O O . GLU A 1 89 ? -0.245 -17.547 -27.5 1 69.56 89 GLU A O 1
ATOM 721 N N . LYS A 1 90 ? -1.77 -17.406 -25.938 1 69.44 90 LYS A N 1
ATOM 722 C CA . LYS A 1 90 ? -1.369 -16.062 -25.562 1 69.44 90 LYS A CA 1
ATOM 723 C C . LYS A 1 90 ? 0.041 -16.047 -24.984 1 69.44 90 LYS A C 1
ATOM 725 O O . LYS A 1 90 ? 0.761 -15.055 -25.109 1 69.44 90 LYS A O 1
ATOM 730 N N . TYR A 1 91 ? 0.413 -17.172 -24.562 1 77 91 TYR A N 1
ATOM 731 C CA . TYR A 1 91 ? 1.646 -17.188 -23.797 1 77 91 TYR A CA 1
ATOM 732 C C . TYR A 1 91 ? 2.713 -18.047 -24.469 1 77 91 TYR A C 1
ATOM 734 O O . TYR A 1 91 ? 3.77 -18.297 -23.891 1 77 91 TYR A O 1
ATOM 742 N N . LYS A 1 92 ? 2.418 -18.438 -25.641 1 81.44 92 LYS A N 1
ATOM 743 C CA . LYS A 1 92 ? 3.301 -19.375 -26.344 1 81.44 92 LYS A CA 1
ATOM 744 C C . LYS A 1 92 ? 4.688 -18.766 -26.547 1 81.44 92 LYS A C 1
ATOM 746 O O . LYS A 1 92 ? 5.695 -19.469 -26.453 1 81.44 92 LYS A O 1
ATOM 751 N N . GLU A 1 93 ? 4.762 -17.531 -26.766 1 88.31 93 GLU A N 1
ATOM 752 C CA . GLU A 1 93 ? 6.035 -16.891 -27.078 1 88.31 93 GLU A CA 1
ATOM 753 C C . GLU A 1 93 ? 6.766 -16.469 -25.797 1 88.31 93 GLU A C 1
ATOM 755 O O . GLU A 1 93 ? 7.957 -16.141 -25.844 1 88.31 93 GLU A O 1
ATOM 760 N N . GLY A 1 94 ? 6.105 -16.531 -24.688 1 95.06 94 GLY A N 1
ATOM 761 C CA . GLY A 1 94 ? 6.688 -16.062 -23.438 1 95.06 94 GLY A CA 1
ATOM 762 C C . GLY A 1 94 ? 6.32 -14.641 -23.094 1 95.06 94 GLY A C 1
ATOM 763 O O . GLY A 1 94 ? 6.02 -13.836 -23.984 1 95.06 94 GLY A O 1
ATOM 764 N N . LEU A 1 95 ? 6.379 -14.328 -21.859 1 97.19 95 LEU A N 1
ATOM 765 C CA . LEU A 1 95 ? 5.984 -13.008 -21.375 1 97.19 95 LEU A CA 1
ATOM 766 C C . LEU A 1 95 ? 7.16 -12.039 -21.422 1 97.19 95 LEU A C 1
ATOM 768 O O . LEU A 1 95 ? 8.305 -12.43 -21.172 1 97.19 95 LEU A O 1
ATOM 772 N N . LYS A 1 96 ? 6.875 -10.844 -21.719 1 97.88 96 LYS A N 1
ATOM 773 C CA . LYS A 1 96 ? 7.812 -9.727 -21.641 1 97.88 96 LYS A CA 1
ATOM 774 C C . LYS A 1 96 ? 7.633 -8.953 -20.344 1 97.88 96 LYS A C 1
ATOM 776 O O . LYS A 1 96 ? 6.598 -8.312 -20.125 1 97.88 96 LYS A O 1
ATOM 781 N N . LEU A 1 97 ? 8.664 -8.969 -19.5 1 98.75 97 LEU A N 1
ATOM 782 C CA . LEU A 1 97 ? 8.57 -8.297 -18.203 1 98.75 97 LEU A CA 1
ATOM 783 C C . LEU A 1 97 ? 9.461 -7.062 -18.156 1 98.75 97 LEU A C 1
ATOM 785 O O . LEU A 1 97 ? 10.422 -6.961 -18.922 1 98.75 97 LEU A O 1
ATOM 789 N N . LYS A 1 98 ? 9.148 -6.164 -17.312 1 98.81 98 LYS A N 1
ATOM 790 C CA . LYS A 1 98 ? 9.93 -4.961 -17.047 1 98.81 98 LYS A CA 1
ATOM 791 C C . LYS A 1 98 ? 10.258 -4.84 -15.555 1 98.81 98 LYS A C 1
ATOM 793 O O . LYS A 1 98 ? 9.398 -5.086 -14.703 1 98.81 98 LYS A O 1
ATOM 798 N N . VAL A 1 99 ? 11.508 -4.57 -15.234 1 98.81 99 VAL A N 1
ATOM 799 C CA . VAL A 1 99 ? 11.867 -4.273 -13.852 1 98.81 99 VAL A CA 1
ATOM 800 C C . VAL A 1 99 ? 11.219 -2.957 -13.43 1 98.81 99 VAL A C 1
ATOM 802 O O . VAL A 1 99 ? 11.312 -1.952 -14.133 1 98.81 99 VAL A O 1
ATOM 805 N N . LEU A 1 100 ? 10.562 -2.957 -12.312 1 98.75 100 LEU A N 1
ATOM 806 C CA . LEU A 1 100 ? 9.836 -1.792 -11.82 1 98.75 100 LEU A CA 1
ATOM 807 C C . LEU A 1 100 ? 10.734 -0.926 -10.945 1 98.75 100 LEU A C 1
ATOM 809 O O . LEU A 1 100 ? 11.688 -1.425 -10.336 1 98.75 100 LEU A O 1
ATOM 813 N N . ASN A 1 101 ? 10.391 0.354 -10.875 1 97.81 101 ASN A N 1
ATOM 814 C CA . ASN A 1 101 ? 11.125 1.301 -10.047 1 97.81 101 ASN A CA 1
ATOM 815 C C . ASN A 1 101 ? 10.625 1.285 -8.602 1 97.81 101 ASN A C 1
ATOM 817 O O . ASN A 1 101 ? 11.305 1.778 -7.699 1 97.81 101 ASN A O 1
ATOM 821 N N . GLN A 1 102 ? 9.438 0.775 -8.445 1 98.38 102 GLN A N 1
ATOM 822 C CA . GLN A 1 102 ? 8.844 0.658 -7.113 1 98.38 102 GLN A CA 1
ATOM 823 C C . GLN A 1 102 ? 9.375 -0.569 -6.379 1 98.38 102 GLN A C 1
ATOM 825 O O . GLN A 1 102 ? 9.664 -1.592 -7 1 98.38 102 GLN A O 1
ATOM 830 N N . LEU A 1 103 ? 9.336 -0.513 -5.109 1 97.5 103 LEU A N 1
ATOM 831 C CA . LEU A 1 103 ? 9.984 -1.556 -4.324 1 97.5 103 LEU A CA 1
ATOM 832 C C . LEU A 1 103 ? 8.953 -2.402 -3.586 1 97.5 103 LEU A C 1
ATOM 834 O O . LEU A 1 103 ? 7.844 -1.936 -3.305 1 97.5 103 LEU A O 1
ATOM 838 N N . ARG A 1 104 ? 9.297 -3.615 -3.35 1 98.19 104 ARG A N 1
ATOM 839 C CA . ARG A 1 104 ? 8.688 -4.418 -2.293 1 98.19 104 ARG A CA 1
ATOM 840 C C . ARG A 1 104 ? 9.484 -4.301 -0.994 1 98.19 104 ARG A C 1
ATOM 842 O O . ARG A 1 104 ? 10.688 -4.543 -0.972 1 98.19 104 ARG A O 1
ATOM 849 N N . ASP A 1 105 ? 8.812 -3.922 0.011 1 98 105 ASP A N 1
ATOM 850 C CA . ASP A 1 105 ? 9.453 -3.764 1.311 1 98 105 ASP A CA 1
ATOM 851 C C . ASP A 1 105 ? 9.234 -4.992 2.188 1 98 105 ASP A C 1
ATOM 853 O O . ASP A 1 105 ? 8.133 -5.199 2.705 1 98 105 ASP A O 1
ATOM 857 N N . LYS A 1 106 ? 10.289 -5.742 2.424 1 97.88 106 LYS A N 1
ATOM 858 C CA . LYS A 1 106 ? 10.148 -6.973 3.199 1 97.88 106 LYS A CA 1
ATOM 859 C C . LYS A 1 106 ? 9.719 -6.676 4.633 1 97.88 106 LYS A C 1
ATOM 861 O O . LYS A 1 106 ? 9.289 -7.574 5.355 1 97.88 106 LYS A O 1
ATOM 866 N N . ASN A 1 107 ? 9.82 -5.43 5.047 1 98.06 107 ASN A N 1
ATOM 867 C CA . ASN A 1 107 ? 9.414 -5.055 6.395 1 98.06 107 ASN A CA 1
ATOM 868 C C . ASN A 1 107 ? 7.93 -4.684 6.445 1 98.06 107 ASN A C 1
ATOM 870 O O . ASN A 1 107 ? 7.375 -4.477 7.527 1 98.06 107 ASN A O 1
ATOM 874 N N . ASN A 1 108 ? 7.27 -4.516 5.344 1 98.25 108 ASN A N 1
ATOM 875 C CA . ASN A 1 108 ? 5.82 -4.344 5.301 1 98.25 108 ASN A CA 1
ATOM 876 C C . ASN A 1 108 ? 5.09 -5.656 5.562 1 98.25 108 ASN A C 1
ATOM 878 O O . ASN A 1 108 ? 5.098 -6.555 4.719 1 98.25 108 ASN A O 1
ATOM 882 N N . PRO A 1 109 ? 4.445 -5.773 6.691 1 98.06 109 PRO A N 1
ATOM 883 C CA . PRO A 1 109 ? 3.832 -7.062 7.023 1 98.06 109 PRO A CA 1
ATOM 884 C C . PRO A 1 109 ? 2.678 -7.422 6.094 1 98.06 109 PRO A C 1
ATOM 886 O O . PRO A 1 109 ? 2.295 -8.594 6 1 98.06 109 PRO A O 1
ATOM 889 N N . LEU A 1 110 ? 2.152 -6.445 5.422 1 98 110 LEU A N 1
ATOM 890 C CA . LEU A 1 110 ? 0.973 -6.676 4.594 1 98 110 LEU A CA 1
ATOM 891 C C . LEU A 1 110 ? 1.344 -7.402 3.305 1 98 110 LEU A C 1
ATOM 893 O O . LEU A 1 110 ? 0.485 -8 2.658 1 98 110 LEU A O 1
ATOM 897 N N . ILE A 1 111 ? 2.582 -7.359 2.891 1 97.75 111 ILE A N 1
ATOM 898 C CA . ILE A 1 111 ? 2.984 -7.922 1.606 1 97.75 111 ILE A CA 1
ATOM 899 C C . ILE A 1 111 ? 2.832 -9.445 1.636 1 97.75 111 ILE A C 1
ATOM 901 O O . ILE A 1 111 ? 2.734 -10.086 0.586 1 97.75 111 ILE A O 1
ATOM 905 N N . TYR A 1 112 ? 2.775 -10.023 2.801 1 98.56 112 TYR A N 1
ATOM 906 C CA . TYR A 1 112 ? 2.693 -11.469 2.965 1 98.56 112 TYR A CA 1
ATOM 907 C C . TYR A 1 112 ? 1.241 -11.938 2.975 1 98.56 112 TYR A C 1
ATOM 909 O O . TYR A 1 112 ? 0.967 -13.133 3.117 1 98.56 112 TYR A O 1
ATOM 917 N N . HIS A 1 113 ? 0.359 -10.992 2.871 1 98.69 113 HIS A N 1
ATOM 918 C CA . HIS A 1 113 ? -1.079 -11.234 2.824 1 98.69 113 HIS A CA 1
ATOM 919 C C . HIS A 1 113 ? -1.694 -10.656 1.556 1 98.69 113 HIS A C 1
ATOM 921 O O . HIS A 1 113 ? -1.308 -9.57 1.112 1 98.69 113 HIS A O 1
ATOM 927 N N . LYS A 1 114 ? -2.584 -11.375 0.94 1 98.44 114 LYS A N 1
ATOM 928 C CA . LYS A 1 114 ? -3.244 -10.922 -0.278 1 98.44 114 LYS A CA 1
ATOM 929 C C . LYS A 1 114 ? -4.383 -9.953 0.042 1 98.44 114 LYS A C 1
ATOM 931 O O . LYS A 1 114 ? -5.555 -10.336 0.007 1 98.44 114 LYS A O 1
ATOM 936 N N . THR A 1 115 ? -4.031 -8.672 0.271 1 98.12 115 THR A N 1
ATOM 937 C CA . THR A 1 115 ? -4.988 -7.676 0.735 1 98.12 115 THR A CA 1
ATOM 938 C C . THR A 1 115 ? -5.586 -6.91 -0.443 1 98.12 115 THR A C 1
ATOM 940 O O . THR A 1 115 ? -5.09 -7.004 -1.567 1 98.12 115 THR A O 1
ATOM 943 N N . ASN A 1 116 ? -6.629 -6.152 -0.111 1 96.31 116 ASN A N 1
ATOM 944 C CA . ASN A 1 116 ? -7.277 -5.32 -1.119 1 96.31 116 ASN A CA 1
ATOM 945 C C . ASN A 1 116 ? -6.492 -4.035 -1.375 1 96.31 116 ASN A C 1
ATOM 947 O O . ASN A 1 116 ? -6.844 -3.252 -2.258 1 96.31 116 ASN A O 1
ATOM 951 N N . ASN A 1 117 ? -5.445 -3.816 -0.583 1 97.25 117 ASN A N 1
ATOM 952 C CA . ASN A 1 117 ? -4.535 -2.723 -0.906 1 97.25 117 ASN A CA 1
ATOM 953 C C . ASN A 1 117 ? -3.617 -3.084 -2.07 1 97.25 117 ASN A C 1
ATOM 955 O O . ASN A 1 117 ? -2.396 -3.131 -1.912 1 97.25 117 ASN A O 1
ATOM 959 N N . TYR A 1 118 ? -4.266 -3.256 -3.217 1 96.44 118 TYR A N 1
ATOM 960 C CA . TYR A 1 118 ? -3.615 -3.771 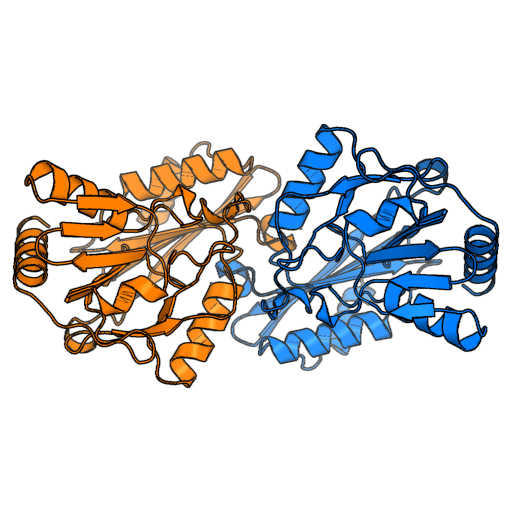-4.418 1 96.44 118 TYR A CA 1
ATOM 961 C C . TYR A 1 118 ? -3.605 -2.727 -5.523 1 96.44 118 TYR A C 1
ATOM 963 O O . TYR A 1 118 ? -3.291 -3.037 -6.676 1 96.44 118 TYR A O 1
ATOM 971 N N . LEU A 1 119 ? -3.861 -1.498 -5.16 1 97.88 119 LEU A N 1
ATOM 972 C CA . LEU A 1 119 ? -3.992 -0.436 -6.152 1 97.88 119 LEU A CA 1
ATOM 973 C C . LEU A 1 119 ? -2.68 -0.226 -6.898 1 97.88 119 LEU A C 1
ATOM 975 O O . LEU A 1 119 ? -2.68 -0.029 -8.117 1 97.88 119 LEU A O 1
ATOM 979 N N . LEU A 1 120 ? -1.569 -0.28 -6.219 1 98.25 120 LEU A N 1
ATOM 980 C CA . LEU A 1 120 ? -0.286 -0.068 -6.879 1 98.25 120 LEU A CA 1
ATOM 981 C C . LEU A 1 120 ? -0.031 -1.144 -7.93 1 98.25 120 LEU A C 1
ATOM 983 O O . LEU A 1 120 ? 0.391 -0.837 -9.047 1 98.25 120 LEU A O 1
ATOM 987 N N . ASN A 1 121 ? -0.266 -2.389 -7.547 1 98.25 121 ASN A N 1
ATOM 988 C CA . ASN A 1 121 ? -0.079 -3.484 -8.492 1 98.25 121 ASN A CA 1
ATOM 989 C C . ASN A 1 121 ? -0.935 -3.301 -9.742 1 98.25 121 ASN A C 1
ATOM 991 O O . ASN A 1 121 ? -0.441 -3.436 -10.859 1 98.25 121 ASN A O 1
ATOM 995 N N . ASP A 1 122 ? -2.197 -3.027 -9.477 1 97.12 122 ASP A N 1
ATOM 996 C CA . ASP A 1 122 ? -3.127 -2.852 -10.594 1 97.12 122 ASP A CA 1
ATOM 997 C C . ASP A 1 122 ? -2.719 -1.667 -11.461 1 97.12 122 ASP A C 1
ATOM 999 O O . ASP A 1 122 ? -2.727 -1.763 -12.695 1 97.12 122 ASP A O 1
ATOM 1003 N N . TYR A 1 123 ? -2.379 -0.566 -10.828 1 97.81 123 TYR A N 1
ATOM 1004 C CA . TYR A 1 123 ? -1.953 0.648 -11.516 1 97.81 123 TYR A CA 1
ATOM 1005 C C . TYR A 1 123 ? -0.73 0.382 -12.383 1 97.81 123 TYR A C 1
ATOM 1007 O O . TYR A 1 123 ? -0.715 0.728 -13.57 1 97.81 123 TYR A O 1
ATOM 1015 N N . LEU A 1 124 ? 0.299 -0.246 -11.844 1 98.56 124 LEU A N 1
ATOM 1016 C CA . LEU A 1 124 ? 1.538 -0.519 -12.562 1 98.56 124 LEU A CA 1
ATOM 1017 C C . LEU A 1 124 ? 1.302 -1.514 -13.695 1 98.56 124 LEU A C 1
ATOM 1019 O O . LEU A 1 124 ? 1.846 -1.354 -14.797 1 98.56 124 LEU A O 1
ATOM 1023 N N . HIS A 1 125 ? 0.498 -2.516 -13.414 1 98.12 125 HIS A N 1
ATOM 1024 C CA . HIS A 1 125 ? 0.238 -3.527 -14.438 1 98.12 125 HIS A CA 1
ATOM 1025 C C . HIS A 1 125 ? -0.421 -2.912 -15.664 1 98.12 125 HIS A C 1
ATOM 1027 O O . HIS A 1 125 ? -0.027 -3.205 -16.797 1 98.12 125 HIS A O 1
ATOM 1033 N N . LYS A 1 126 ? -1.391 -2.084 -15.445 1 96.81 126 LYS A N 1
ATOM 1034 C CA . LYS A 1 126 ? -2.074 -1.418 -16.562 1 96.81 126 LYS A CA 1
ATOM 1035 C C . LYS A 1 126 ? -1.104 -0.559 -17.359 1 96.81 126 LYS A C 1
ATOM 1037 O O . LYS A 1 126 ? -1.149 -0.554 -18.594 1 96.81 126 LYS A O 1
ATOM 1042 N N . LYS A 1 127 ? -0.242 0.149 -16.734 1 97.81 127 LYS A N 1
ATOM 1043 C CA . LYS A 1 127 ? 0.753 0.972 -17.406 1 97.81 127 LYS A CA 1
ATOM 1044 C C . LYS A 1 127 ? 1.716 0.112 -18.219 1 97.81 127 LYS A C 1
ATOM 1046 O O . LYS A 1 127 ? 2.098 0.481 -19.344 1 97.81 127 LYS A O 1
ATOM 1051 N N . LEU A 1 128 ? 2.125 -1.001 -17.656 1 98.25 128 LEU A N 1
ATOM 1052 C CA . LEU A 1 128 ? 3.012 -1.941 -18.328 1 98.25 128 LEU A CA 1
ATOM 1053 C C . LEU A 1 128 ? 2.387 -2.432 -19.641 1 98.25 128 LEU A C 1
ATOM 1055 O O . LEU A 1 128 ? 3.057 -2.475 -20.672 1 98.25 128 LEU A O 1
ATOM 1059 N N . LEU A 1 129 ? 1.113 -2.77 -19.578 1 97.25 129 LEU A N 1
ATOM 1060 C CA . LEU A 1 129 ? 0.413 -3.232 -20.766 1 97.25 129 LEU A CA 1
ATOM 1061 C C . LEU A 1 129 ? 0.427 -2.164 -21.859 1 97.25 129 LEU A C 1
ATOM 1063 O O . LEU A 1 129 ? 0.651 -2.471 -23.031 1 97.25 129 LEU A O 1
ATOM 1067 N N . GLU A 1 130 ? 0.235 -0.939 -21.469 1 97.56 130 GLU A N 1
ATOM 1068 C CA . GLU A 1 130 ? 0.266 0.175 -22.406 1 97.56 130 GLU A CA 1
ATOM 1069 C C . GLU A 1 130 ? 1.649 0.331 -23.031 1 97.56 130 GLU A C 1
ATOM 1071 O O . GLU A 1 130 ? 1.776 0.814 -24.156 1 97.56 130 GLU A O 1
ATOM 1076 N N . GLU A 1 131 ? 2.65 -0.079 -22.375 1 97.69 131 GLU A N 1
ATOM 1077 C CA . GLU A 1 131 ? 4.031 0.072 -22.812 1 97.69 131 GLU A CA 1
ATOM 1078 C C . GLU A 1 131 ? 4.5 -1.161 -23.578 1 97.69 131 GLU A C 1
ATOM 1080 O O . GLU A 1 131 ? 5.645 -1.217 -24.047 1 97.69 131 GLU A O 1
ATOM 1085 N N . GLY A 1 132 ? 3.654 -2.203 -23.672 1 96.56 132 GLY A N 1
ATOM 1086 C CA . GLY A 1 132 ? 3.971 -3.389 -24.453 1 96.56 132 GLY A CA 1
ATOM 1087 C C . GLY A 1 132 ? 4.594 -4.5 -23.641 1 96.56 132 GLY A C 1
ATOM 1088 O O . GLY A 1 132 ? 5.172 -5.438 -24.188 1 96.56 132 GLY A O 1
ATOM 1089 N N . PHE A 1 133 ? 4.523 -4.344 -22.328 1 97.75 133 PHE A N 1
ATOM 1090 C CA . PHE A 1 133 ? 4.977 -5.402 -21.438 1 97.75 133 PHE A CA 1
ATOM 1091 C C . PHE A 1 133 ? 3.793 -6.203 -20.906 1 97.75 133 PHE A C 1
ATOM 1093 O O . PHE A 1 133 ? 2.652 -5.734 -20.938 1 97.75 133 PHE A O 1
ATOM 1100 N N . ASP A 1 134 ? 4.07 -7.406 -20.453 1 96.94 134 ASP A N 1
ATOM 1101 C CA . ASP A 1 134 ? 3.006 -8.289 -19.984 1 96.94 134 ASP A CA 1
ATOM 1102 C C . ASP A 1 134 ? 2.918 -8.281 -18.469 1 96.94 134 ASP A C 1
ATOM 1104 O O . ASP A 1 134 ? 1.869 -8.594 -17.891 1 96.94 134 ASP A O 1
ATOM 1108 N N . GLU A 1 135 ? 4.023 -7.98 -17.812 1 98 135 GLU A N 1
ATOM 1109 C CA . GLU A 1 135 ? 4.145 -8.055 -16.359 1 98 135 GLU A CA 1
ATOM 1110 C C . GLU A 1 135 ? 5.348 -7.254 -15.867 1 98 135 GLU A C 1
ATOM 1112 O O . GLU A 1 135 ? 6.172 -6.809 -16.672 1 98 135 GLU A O 1
ATOM 1117 N N . GLY A 1 136 ? 5.387 -6.949 -14.656 1 98.56 136 GLY A N 1
ATOM 1118 C CA . GLY A 1 136 ? 6.527 -6.301 -14.031 1 98.56 136 GLY A CA 1
ATOM 1119 C C . GLY A 1 136 ? 7.234 -7.188 -13.023 1 98.56 136 GLY A C 1
ATOM 1120 O O . GLY A 1 136 ? 6.742 -8.266 -12.68 1 98.56 136 GLY A O 1
ATOM 1121 N N . ILE A 1 137 ? 8.352 -6.766 -12.594 1 98.75 137 ILE A N 1
ATOM 1122 C CA . ILE A 1 137 ? 9.086 -7.434 -11.523 1 98.75 137 ILE A CA 1
ATOM 1123 C C . ILE A 1 137 ? 9.586 -6.402 -10.516 1 98.75 137 ILE A C 1
ATOM 1125 O O . ILE A 1 137 ? 10.258 -5.438 -10.891 1 98.75 137 ILE A O 1
ATOM 1129 N N . PHE A 1 138 ? 9.234 -6.594 -9.305 1 98.81 138 PHE A N 1
ATOM 1130 C CA . PHE A 1 138 ? 9.68 -5.73 -8.219 1 98.81 138 PHE A CA 1
ATOM 1131 C C . PHE A 1 138 ? 11.031 -6.184 -7.684 1 98.81 138 PHE A C 1
ATOM 1133 O O . PHE A 1 138 ? 11.328 -7.379 -7.664 1 98.81 138 PHE A O 1
ATOM 1140 N N . LEU A 1 139 ? 11.805 -5.242 -7.258 1 98.69 139 LEU A N 1
ATOM 1141 C CA . LEU A 1 139 ? 12.969 -5.496 -6.422 1 98.69 139 LEU A CA 1
ATOM 1142 C C . LEU A 1 139 ? 12.727 -5.043 -4.988 1 98.69 139 LEU A C 1
ATOM 1144 O O . LEU A 1 139 ? 11.82 -4.246 -4.734 1 98.69 139 LEU A O 1
ATOM 1148 N N . ASN A 1 140 ? 13.43 -5.625 -4.043 1 98.19 140 ASN A N 1
ATOM 1149 C CA . ASN A 1 140 ? 13.43 -5.062 -2.695 1 98.19 140 ASN A CA 1
ATOM 1150 C C . ASN A 1 140 ? 14.602 -4.102 -2.488 1 98.19 140 ASN A C 1
ATOM 1152 O O . ASN A 1 140 ? 15.352 -3.82 -3.424 1 98.19 140 ASN A O 1
ATOM 1156 N N . LYS A 1 141 ? 14.703 -3.553 -1.326 1 96.06 141 LYS A N 1
ATOM 1157 C CA . LYS A 1 141 ? 15.695 -2.516 -1.054 1 96.06 141 LYS A CA 1
ATOM 1158 C C . LYS A 1 141 ? 17.109 -3.059 -1.195 1 96.06 141 LYS A C 1
ATOM 1160 O O . LYS A 1 141 ? 18.047 -2.301 -1.455 1 96.06 141 LYS A O 1
ATOM 1165 N N . ASP A 1 142 ? 17.266 -4.336 -1.087 1 96.62 142 ASP A N 1
ATOM 1166 C CA . ASP A 1 142 ? 18.578 -4.969 -1.167 1 96.62 142 ASP A CA 1
ATOM 1167 C C . ASP A 1 142 ? 18.953 -5.262 -2.617 1 96.62 142 ASP A C 1
ATOM 1169 O O . ASP A 1 142 ? 20.047 -5.781 -2.887 1 96.62 142 ASP A O 1
ATOM 1173 N N . GLY A 1 143 ? 18.031 -5.012 -3.529 1 97.44 143 GLY A N 1
ATOM 1174 C CA . GLY A 1 143 ? 18.281 -5.254 -4.941 1 97.44 143 GLY A CA 1
ATOM 1175 C C . GLY A 1 143 ? 17.938 -6.672 -5.371 1 97.44 143 GLY A C 1
ATOM 1176 O O . GLY A 1 143 ? 18.328 -7.102 -6.461 1 97.44 143 GLY A O 1
ATOM 1177 N N . ASN A 1 144 ? 17.281 -7.422 -4.496 1 98.56 144 ASN A N 1
ATOM 1178 C CA . ASN A 1 144 ? 16.844 -8.773 -4.828 1 98.56 144 ASN A CA 1
ATOM 1179 C C . ASN A 1 144 ? 15.539 -8.758 -5.633 1 98.56 144 ASN A C 1
ATOM 1181 O O . ASN A 1 144 ? 14.641 -7.957 -5.359 1 98.56 144 ASN A O 1
ATOM 1185 N N . VAL A 1 145 ? 15.484 -9.695 -6.566 1 98.81 145 VAL A N 1
ATOM 1186 C CA . VAL A 1 145 ? 14.234 -9.945 -7.273 1 98.81 145 VAL A CA 1
ATOM 1187 C C . VAL A 1 145 ? 13.195 -10.508 -6.305 1 98.81 145 VAL A C 1
ATOM 1189 O O . VAL A 1 145 ? 13.508 -11.375 -5.488 1 98.81 145 VAL A O 1
ATOM 1192 N N . THR A 1 146 ? 12 -10 -6.391 1 98.81 146 THR A N 1
ATOM 1193 C CA . THR A 1 146 ? 10.969 -10.492 -5.488 1 98.81 146 THR A CA 1
ATOM 1194 C C . THR A 1 146 ? 9.844 -11.164 -6.27 1 98.81 146 THR A C 1
ATOM 1196 O O . THR A 1 146 ? 9.938 -12.344 -6.617 1 98.81 146 THR A O 1
ATOM 1199 N N . GLU A 1 147 ? 8.844 -10.391 -6.742 1 98.88 147 GLU A N 1
ATOM 1200 C CA . GLU A 1 147 ? 7.672 -10.898 -7.441 1 98.88 147 GLU A CA 1
ATOM 1201 C C . GLU A 1 147 ? 7.156 -9.891 -8.469 1 98.88 147 GLU A C 1
ATOM 1203 O O . GLU A 1 147 ? 7.672 -8.781 -8.562 1 98.88 147 GLU A O 1
ATOM 1208 N N . GLY A 1 148 ? 6.258 -10.344 -9.312 1 98.69 148 GLY A N 1
ATOM 1209 C CA . GLY A 1 148 ? 5.582 -9.438 -10.234 1 98.69 148 GLY A CA 1
ATOM 1210 C C . GLY A 1 148 ? 4.402 -8.727 -9.609 1 98.69 148 GLY A C 1
ATOM 1211 O O . GLY A 1 148 ? 4.211 -8.773 -8.391 1 98.69 148 GLY A O 1
ATOM 1212 N N . THR A 1 149 ? 3.684 -8.031 -10.422 1 98.31 149 THR A N 1
ATOM 1213 C CA . THR A 1 149 ? 2.479 -7.359 -9.945 1 98.31 149 THR A CA 1
ATOM 1214 C C . THR A 1 149 ? 1.408 -8.383 -9.57 1 98.31 149 THR A C 1
ATOM 1216 O O . THR A 1 149 ? 0.639 -8.164 -8.625 1 98.31 149 THR A O 1
ATOM 1219 N N . TYR A 1 150 ? 1.433 -9.523 -10.289 1 97.44 150 TYR A N 1
ATOM 1220 C CA . TYR A 1 150 ? 0.412 -10.523 -10.008 1 97.44 150 TYR A CA 1
ATOM 1221 C C . TYR A 1 150 ? 1.013 -11.93 -10 1 97.44 150 TYR A C 1
ATOM 1223 O O . TYR A 1 150 ? 0.287 -12.922 -10.078 1 97.44 150 TYR A O 1
ATOM 1231 N N . THR A 1 151 ? 2.389 -11.984 -9.977 1 98.56 151 THR A N 1
ATOM 1232 C CA . THR A 1 151 ? 2.996 -13.297 -10.172 1 98.56 151 THR A CA 1
ATOM 1233 C C . THR A 1 151 ? 4.164 -13.5 -9.211 1 98.56 151 THR A C 1
ATOM 1235 O O . THR A 1 151 ? 4.727 -12.531 -8.695 1 98.56 151 THR A O 1
ATOM 1238 N N . ASN A 1 152 ? 4.461 -14.758 -8.93 1 98.88 152 ASN A N 1
ATOM 1239 C CA . ASN A 1 152 ? 5.762 -15.156 -8.406 1 98.88 152 ASN A CA 1
ATOM 1240 C C . ASN A 1 152 ? 6.738 -15.492 -9.531 1 98.88 152 ASN A C 1
ATOM 1242 O O . ASN A 1 152 ? 6.328 -15.695 -10.672 1 98.88 152 ASN A O 1
ATOM 1246 N N . VAL A 1 153 ? 8.039 -15.555 -9.211 1 98.88 153 VAL A N 1
ATOM 1247 C CA . VAL A 1 153 ? 9 -15.734 -10.297 1 98.88 153 VAL A CA 1
ATOM 1248 C C . VAL A 1 153 ? 9.961 -16.859 -9.953 1 98.88 153 VAL A C 1
ATOM 1250 O O . VAL A 1 153 ? 10.289 -17.078 -8.781 1 98.88 153 VAL A O 1
ATOM 1253 N N . PHE A 1 154 ? 10.352 -17.594 -10.945 1 98.94 154 PHE A N 1
ATOM 1254 C CA . PHE A 1 154 ? 11.328 -18.672 -10.875 1 98.94 154 PHE A CA 1
ATOM 1255 C C . PHE A 1 154 ? 12.383 -18.531 -11.969 1 98.94 154 PHE A C 1
ATOM 1257 O O . PHE A 1 154 ? 12.094 -17.984 -13.047 1 98.94 154 PHE A O 1
ATOM 1264 N N . PHE A 1 155 ? 13.523 -19.016 -11.703 1 98.81 155 PHE A N 1
ATOM 1265 C CA . PHE A 1 155 ? 14.617 -19.078 -12.664 1 98.81 155 PHE A CA 1
ATOM 1266 C C . PHE A 1 155 ? 15.211 -20.484 -12.711 1 98.81 155 PHE A C 1
ATOM 1268 O O . PHE A 1 155 ? 15.07 -21.25 -11.758 1 98.81 155 PHE A O 1
ATOM 1275 N N . ILE A 1 156 ? 15.781 -20.812 -13.812 1 98.69 156 ILE A N 1
ATOM 1276 C CA . ILE A 1 156 ? 16.562 -22.031 -13.945 1 98.69 156 ILE A CA 1
ATOM 1277 C C . ILE A 1 156 ? 18 -21.703 -14.344 1 98.69 156 ILE A C 1
ATOM 1279 O O . ILE A 1 156 ? 18.219 -20.953 -15.297 1 98.69 156 ILE A O 1
ATOM 1283 N N . GLN A 1 157 ? 18.875 -22.062 -13.617 1 97.81 157 GLN A N 1
ATOM 1284 C CA . GLN A 1 157 ? 20.297 -22.016 -13.914 1 97.81 157 GLN A CA 1
ATOM 1285 C C . GLN A 1 157 ? 20.891 -23.422 -13.992 1 97.81 157 GLN A C 1
ATOM 1287 O O . GLN A 1 157 ? 21.062 -24.078 -12.969 1 97.81 157 GLN A O 1
ATOM 1292 N N . LYS A 1 158 ? 21.203 -23.891 -15.234 1 94.75 158 LYS A N 1
ATOM 1293 C CA . LYS A 1 158 ? 21.609 -25.266 -15.453 1 94.75 158 LYS A CA 1
ATOM 1294 C C . LYS A 1 158 ? 20.531 -26.25 -14.992 1 94.75 158 LYS A C 1
ATOM 1296 O O . LYS A 1 158 ? 19.406 -26.188 -15.461 1 94.75 158 LYS A O 1
ATOM 1301 N N . GLU A 1 159 ? 20.828 -27.031 -13.93 1 95.56 159 GLU A N 1
ATOM 1302 C CA . GLU A 1 159 ? 19.859 -28.031 -13.492 1 95.56 159 GLU A CA 1
ATOM 1303 C C . GLU A 1 159 ? 19.219 -27.625 -12.164 1 95.56 159 GLU A C 1
ATOM 1305 O O . GLU A 1 159 ? 18.578 -28.453 -11.508 1 95.56 159 GLU A O 1
ATOM 1310 N N . THR A 1 160 ? 19.422 -26.328 -11.859 1 98.19 160 THR A N 1
ATOM 1311 C CA . THR A 1 160 ? 18.891 -25.859 -10.578 1 98.19 160 THR A CA 1
ATOM 1312 C C . THR A 1 160 ? 17.75 -24.875 -10.789 1 98.19 160 THR A C 1
ATOM 1314 O O . THR A 1 160 ? 17.875 -23.938 -11.586 1 98.19 160 THR A O 1
ATOM 1317 N N . ILE A 1 161 ? 16.625 -25.125 -10.109 1 98.81 161 ILE A N 1
ATOM 1318 C CA . ILE A 1 161 ? 15.5 -24.203 -10.102 1 98.81 161 ILE A CA 1
ATOM 1319 C C . ILE A 1 161 ? 15.617 -23.266 -8.906 1 98.81 161 ILE A C 1
ATOM 1321 O O . ILE A 1 161 ? 15.805 -23.719 -7.773 1 98.81 161 ILE A O 1
ATOM 1325 N N . LEU A 1 162 ? 15.562 -21.953 -9.172 1 98.88 162 LEU A N 1
ATOM 1326 C CA . LEU A 1 162 ? 15.711 -20.938 -8.141 1 98.88 162 LEU A CA 1
ATOM 1327 C C . LEU A 1 162 ? 14.453 -20.078 -8.023 1 98.88 162 LEU A C 1
ATOM 1329 O O . LEU A 1 162 ? 13.805 -19.781 -9.031 1 98.88 162 LEU A O 1
ATOM 1333 N N . THR A 1 163 ? 14.125 -19.703 -6.84 1 98.94 163 THR A N 1
ATOM 1334 C CA . THR A 1 163 ? 13.055 -18.734 -6.621 1 98.94 163 THR A CA 1
ATOM 1335 C C . THR A 1 163 ? 13.328 -17.891 -5.375 1 98.94 163 THR A C 1
ATOM 1337 O O . THR A 1 163 ? 13.906 -18.391 -4.406 1 98.94 163 THR A O 1
ATOM 1340 N N . PRO A 1 164 ? 12.953 -16.656 -5.391 1 98.88 164 PRO A N 1
ATOM 1341 C CA . PRO A 1 164 ? 13.133 -15.836 -4.188 1 98.88 164 PRO A CA 1
ATOM 1342 C C . PRO A 1 164 ? 12.422 -16.422 -2.967 1 98.88 164 PRO A C 1
ATOM 1344 O O . PRO A 1 164 ? 11.312 -16.938 -3.082 1 98.88 164 PRO A O 1
ATOM 1347 N N . PRO A 1 165 ? 13.109 -16.359 -1.795 1 98.88 165 PRO A N 1
ATOM 1348 C CA . PRO A 1 165 ? 12.406 -16.781 -0.579 1 98.88 165 PRO A CA 1
ATOM 1349 C C . PRO A 1 165 ? 11.305 -15.805 -0.175 1 98.88 165 PRO A C 1
ATOM 1351 O O . PRO A 1 165 ? 11.367 -14.617 -0.522 1 98.88 165 PRO A O 1
ATOM 1354 N N . VAL A 1 166 ? 10.305 -16.281 0.535 1 98.75 166 VAL A N 1
ATOM 1355 C CA . VAL A 1 166 ? 9.18 -15.461 0.986 1 98.75 166 VAL A CA 1
ATOM 1356 C C . VAL A 1 166 ? 9.695 -14.281 1.803 1 98.75 166 VAL A C 1
ATOM 1358 O O . VAL A 1 166 ? 9.156 -13.18 1.719 1 98.75 166 VAL A O 1
ATOM 1361 N N . GLU A 1 167 ? 10.812 -14.453 2.516 1 98.25 167 GLU A N 1
ATOM 1362 C CA . GLU A 1 167 ? 11.383 -13.461 3.422 1 98.25 167 GLU A CA 1
ATOM 1363 C C . GLU A 1 167 ? 11.922 -12.258 2.654 1 98.25 167 GLU A C 1
ATOM 1365 O O . GLU A 1 167 ? 12.195 -11.211 3.246 1 98.25 167 GLU A O 1
ATOM 1370 N N . ASP A 1 168 ? 12.086 -12.422 1.352 1 98.69 168 ASP A N 1
ATOM 1371 C CA . ASP A 1 168 ? 12.523 -11.297 0.53 1 98.69 168 ASP A CA 1
ATOM 1372 C C . ASP A 1 168 ? 11.391 -10.297 0.308 1 98.69 168 ASP A C 1
ATOM 1374 O O . ASP A 1 168 ? 11.594 -9.242 -0.285 1 98.69 168 ASP A O 1
ATOM 1378 N N . GLY A 1 169 ? 10.211 -10.578 0.791 1 98.38 169 GLY A N 1
ATOM 1379 C CA . GLY A 1 169 ? 9.07 -9.688 0.673 1 98.38 169 GLY A CA 1
ATOM 1380 C C . GLY A 1 169 ? 8.172 -10.016 -0.507 1 98.38 169 GLY A C 1
ATOM 1381 O O . GLY A 1 169 ? 7.93 -9.164 -1.363 1 98.38 169 GLY A O 1
ATOM 1382 N N . ILE A 1 170 ? 7.695 -11.25 -0.543 1 98.75 170 ILE A N 1
ATOM 1383 C CA . ILE A 1 170 ? 6.801 -11.648 -1.626 1 98.75 170 ILE A CA 1
ATOM 1384 C C . ILE A 1 170 ? 5.547 -12.305 -1.048 1 98.75 170 ILE A C 1
ATOM 1386 O O . ILE A 1 170 ? 5.566 -12.805 0.08 1 98.75 170 ILE A O 1
ATOM 1390 N N . LEU A 1 171 ? 4.453 -12.242 -1.74 1 98.75 171 LEU A N 1
ATOM 1391 C CA . LEU A 1 171 ? 3.273 -13.023 -1.393 1 98.75 171 LEU A CA 1
ATOM 1392 C C . LEU A 1 171 ? 3.559 -14.516 -1.511 1 98.75 171 LEU A C 1
ATOM 1394 O O . LEU A 1 171 ? 4.086 -14.969 -2.527 1 98.75 171 LEU A O 1
ATOM 1398 N N . PRO A 1 172 ? 3.316 -15.273 -0.458 1 98.56 172 PRO A N 1
ATOM 1399 C CA . PRO A 1 172 ? 3.443 -16.719 -0.601 1 98.56 172 PRO A CA 1
ATOM 1400 C C . PRO A 1 172 ? 2.35 -17.328 -1.477 1 98.56 172 PRO A C 1
ATOM 1402 O O . PRO A 1 172 ? 1.346 -17.828 -0.961 1 98.56 172 PRO A O 1
ATOM 1405 N N . GLY A 1 173 ? 2.582 -17.359 -2.766 1 98.62 173 GLY A N 1
ATOM 1406 C CA . GLY A 1 173 ? 1.59 -17.812 -3.723 1 98.62 173 GLY A CA 1
ATOM 1407 C C . GLY A 1 173 ? 1.198 -19.266 -3.527 1 98.62 173 GLY A C 1
ATOM 1408 O O . GLY A 1 173 ? 2.039 -20.109 -3.184 1 98.62 173 GLY A O 1
ATOM 1409 N N . ILE A 1 174 ? -0.028 -19.562 -3.807 1 98.69 174 ILE A N 1
ATOM 1410 C CA . ILE A 1 174 ? -0.535 -20.922 -3.633 1 98.69 174 ILE A CA 1
ATOM 1411 C C . ILE A 1 174 ? 0.092 -21.844 -4.676 1 98.69 174 ILE A C 1
ATOM 1413 O O . ILE A 1 174 ? 0.618 -22.906 -4.34 1 98.69 174 ILE A O 1
ATOM 1417 N N . PHE A 1 175 ? 0.042 -21.453 -5.961 1 98.12 175 PHE A N 1
ATOM 1418 C CA . PHE A 1 175 ? 0.664 -22.266 -6.992 1 98.12 175 PHE A CA 1
ATOM 1419 C C . PHE A 1 175 ? 2.164 -22.391 -6.754 1 98.12 175 PHE A C 1
ATOM 1421 O O . PHE A 1 175 ? 2.752 -23.453 -6.992 1 98.12 175 PHE A O 1
ATOM 1428 N N . ARG A 1 176 ? 2.832 -21.312 -6.363 1 98.62 176 ARG A N 1
ATOM 1429 C CA . ARG A 1 176 ? 4.246 -21.359 -6.004 1 98.62 176 ARG A CA 1
ATOM 1430 C C . ARG A 1 176 ? 4.516 -22.469 -4.996 1 98.62 176 ARG A C 1
ATOM 1432 O O . ARG A 1 176 ? 5.438 -23.266 -5.176 1 98.62 176 ARG A O 1
ATOM 1439 N N . LYS A 1 177 ? 3.709 -22.453 -3.922 1 98.44 177 LYS A N 1
ATOM 1440 C CA . LYS A 1 177 ? 3.863 -23.469 -2.881 1 98.44 177 LYS A CA 1
ATOM 1441 C C . LYS A 1 177 ? 3.691 -24.859 -3.453 1 98.44 177 LYS A C 1
ATOM 1443 O O . LYS A 1 177 ? 4.492 -25.766 -3.17 1 98.44 177 LYS A O 1
ATOM 1448 N N . LYS A 1 178 ? 2.682 -25.078 -4.223 1 97.88 178 LYS A N 1
ATOM 1449 C CA . LYS A 1 178 ? 2.391 -26.391 -4.809 1 97.88 178 LYS A CA 1
ATOM 1450 C C . LYS A 1 178 ? 3.502 -26.828 -5.758 1 97.88 178 LYS A C 1
ATOM 1452 O O . LYS A 1 178 ? 3.867 -28 -5.793 1 97.88 178 LYS A O 1
ATOM 1457 N N . LEU A 1 179 ? 4.023 -25.891 -6.539 1 98.25 179 LEU A N 1
ATOM 1458 C CA . LEU A 1 179 ? 5.117 -26.188 -7.457 1 98.25 179 LEU A CA 1
ATOM 1459 C C . LEU A 1 179 ? 6.375 -26.594 -6.691 1 98.25 179 LEU A C 1
ATOM 1461 O O . LEU A 1 179 ? 7.031 -27.578 -7.039 1 98.25 179 LEU A O 1
ATOM 1465 N N . ILE A 1 180 ? 6.723 -25.844 -5.668 1 98.69 180 ILE A N 1
ATOM 1466 C CA . ILE A 1 180 ? 7.902 -26.141 -4.859 1 98.69 180 ILE A CA 1
ATOM 1467 C C . ILE A 1 180 ? 7.762 -27.547 -4.258 1 98.69 180 ILE A C 1
ATOM 1469 O O . ILE A 1 180 ? 8.703 -28.344 -4.305 1 98.69 180 ILE A O 1
ATOM 1473 N N . ASP A 1 181 ? 6.613 -27.859 -3.691 1 97.94 181 ASP A N 1
ATOM 1474 C CA . ASP A 1 181 ? 6.352 -29.172 -3.125 1 97.94 181 ASP A CA 1
ATOM 1475 C C . ASP A 1 181 ? 6.523 -30.266 -4.18 1 97.94 181 ASP A C 1
ATOM 1477 O O . ASP A 1 181 ? 7.148 -31.297 -3.92 1 97.94 181 ASP A O 1
ATOM 1481 N N . PHE A 1 182 ? 5.914 -30.031 -5.336 1 97.62 182 PHE A N 1
ATOM 1482 C CA . PHE A 1 182 ? 6.012 -30.969 -6.445 1 97.62 182 PHE A CA 1
ATOM 1483 C C . PHE A 1 182 ? 7.469 -31.219 -6.82 1 97.62 182 PHE A C 1
ATOM 1485 O O . PHE A 1 182 ? 7.887 -32.375 -6.973 1 97.62 182 PHE A O 1
ATOM 1492 N N . LEU A 1 183 ? 8.242 -30.125 -6.961 1 98.31 183 LEU A N 1
ATOM 1493 C CA . LEU A 1 183 ? 9.648 -30.219 -7.355 1 98.31 183 LEU A CA 1
ATOM 1494 C C . LEU A 1 183 ? 10.453 -31 -6.324 1 98.31 183 LEU A C 1
ATOM 1496 O O . LEU A 1 183 ? 11.32 -31.797 -6.684 1 98.31 183 LEU A O 1
ATOM 1500 N N . ARG A 1 184 ? 10.156 -30.797 -5.105 1 98.12 184 ARG A N 1
ATOM 1501 C CA . ARG A 1 184 ? 10.859 -31.5 -4.039 1 98.12 184 ARG A CA 1
ATOM 1502 C C . ARG A 1 184 ? 10.516 -33 -4.043 1 98.12 184 ARG A C 1
ATOM 1504 O O . ARG A 1 184 ? 11.398 -33.844 -3.949 1 98.12 184 ARG A O 1
ATOM 1511 N N . VAL A 1 185 ? 9.266 -33.312 -4.141 1 97.19 185 VAL A N 1
ATOM 1512 C CA . VAL A 1 185 ? 8.789 -34.688 -4.133 1 97.19 185 VAL A CA 1
ATOM 1513 C C . VAL A 1 185 ? 9.406 -35.438 -5.305 1 97.19 185 VAL A C 1
ATOM 1515 O O . VAL A 1 185 ? 9.781 -36.625 -5.168 1 97.19 185 VAL A O 1
ATOM 1518 N N . LYS A 1 186 ? 9.531 -34.781 -6.449 1 96.88 186 LYS A N 1
ATOM 1519 C CA . LYS A 1 186 ? 10.078 -35.438 -7.645 1 96.88 186 LYS A CA 1
ATOM 1520 C C . LYS A 1 186 ? 11.602 -35.344 -7.664 1 96.88 186 LYS A C 1
ATOM 1522 O O . LYS A 1 186 ? 12.234 -35.719 -8.656 1 96.88 186 LYS A O 1
ATOM 1527 N N . ARG A 1 187 ? 12.258 -34.781 -6.66 1 97.38 187 ARG A N 1
ATOM 1528 C CA . ARG A 1 187 ? 13.688 -34.75 -6.402 1 97.38 187 ARG A CA 1
ATOM 1529 C C . ARG A 1 187 ? 14.414 -33.875 -7.406 1 97.38 187 ARG A C 1
ATOM 1531 O O . ARG A 1 187 ? 15.523 -34.188 -7.84 1 97.38 187 ARG A O 1
ATOM 1538 N N . TYR A 1 188 ? 13.68 -32.875 -7.93 1 98.12 188 TYR A N 1
ATOM 1539 C CA . TYR A 1 188 ? 14.367 -31.797 -8.648 1 98.12 188 TYR A CA 1
ATOM 1540 C C . TYR A 1 188 ? 15.172 -30.938 -7.699 1 98.12 188 TYR A C 1
ATOM 1542 O O . TYR A 1 188 ? 14.875 -30.859 -6.504 1 98.12 188 TYR A O 1
ATOM 1550 N N . ASN A 1 189 ? 16.25 -30.297 -8.227 1 98.25 189 ASN A N 1
ATOM 1551 C CA . ASN A 1 189 ? 17.016 -29.359 -7.422 1 98.25 189 ASN A CA 1
ATOM 1552 C C . ASN A 1 189 ? 16.359 -27.984 -7.359 1 98.25 189 ASN A C 1
ATOM 1554 O O . ASN A 1 189 ? 16.484 -27.203 -8.297 1 98.25 189 ASN A O 1
ATOM 1558 N N . ILE A 1 190 ? 15.656 -27.703 -6.324 1 98.75 190 ILE A N 1
ATOM 1559 C CA . ILE A 1 190 ? 14.961 -26.438 -6.102 1 98.75 190 ILE A CA 1
ATOM 1560 C C . ILE A 1 190 ? 15.555 -25.719 -4.891 1 98.75 190 ILE A C 1
ATOM 1562 O O . ILE A 1 190 ? 15.711 -26.328 -3.824 1 98.75 190 ILE A O 1
ATOM 1566 N N . VAL A 1 191 ? 15.914 -24.453 -5.035 1 98.69 191 VAL A N 1
ATOM 1567 C CA . VAL A 1 191 ? 16.531 -23.656 -3.971 1 98.69 191 VAL A CA 1
ATOM 1568 C C . VAL A 1 191 ? 15.797 -22.328 -3.816 1 98.69 191 VAL A C 1
ATOM 1570 O O . VAL A 1 191 ? 15.562 -21.625 -4.801 1 98.69 191 VAL A O 1
ATOM 1573 N N . GLU A 1 192 ? 15.344 -22.031 -2.621 1 98.81 192 GLU A N 1
ATOM 1574 C CA . GLU A 1 192 ? 14.859 -20.703 -2.281 1 98.81 192 GLU A CA 1
ATOM 1575 C C . GLU A 1 192 ? 15.984 -19.812 -1.775 1 98.81 192 GLU A C 1
ATOM 1577 O O . GLU A 1 192 ? 16.484 -20 -0.667 1 98.81 192 GLU A O 1
ATOM 1582 N N . GLU A 1 193 ? 16.328 -18.875 -2.607 1 98.62 193 GLU A N 1
ATOM 1583 C CA . GLU A 1 193 ? 17.422 -17.969 -2.24 1 98.62 193 GLU A CA 1
ATOM 1584 C C . GLU A 1 193 ? 17.234 -16.594 -2.879 1 98.62 193 GLU A C 1
ATOM 1586 O O . GLU A 1 193 ? 16.547 -16.453 -3.887 1 98.62 193 GLU A O 1
ATOM 1591 N N . SER A 1 194 ? 17.844 -15.656 -2.207 1 98.81 194 SER A N 1
ATOM 1592 C CA . SER A 1 194 ? 17.812 -14.32 -2.789 1 98.81 194 SER A CA 1
ATOM 1593 C C . SER A 1 194 ? 18.562 -14.273 -4.113 1 98.81 194 SER A C 1
ATOM 1595 O O . SER A 1 194 ? 19.641 -14.867 -4.238 1 98.81 194 SER A O 1
ATOM 1597 N N . ILE A 1 195 ? 17.953 -13.68 -5.117 1 98.69 195 ILE A N 1
ATOM 1598 C CA . ILE A 1 195 ? 18.516 -13.531 -6.453 1 98.69 195 ILE A CA 1
ATOM 1599 C C . ILE A 1 195 ? 18.656 -12.047 -6.793 1 98.69 195 ILE A C 1
ATOM 1601 O O . ILE A 1 195 ? 17.672 -11.312 -6.812 1 98.69 195 ILE A O 1
ATOM 1605 N N . LYS A 1 196 ? 19.875 -11.625 -7.094 1 98.38 196 LYS A N 1
ATOM 1606 C CA . LYS A 1 196 ? 20.109 -10.234 -7.453 1 98.38 196 LYS A CA 1
ATOM 1607 C C . LYS A 1 196 ? 19.781 -9.984 -8.922 1 98.38 196 LYS A C 1
ATOM 1609 O O . LYS A 1 196 ? 19.906 -10.883 -9.758 1 98.38 196 LYS A O 1
ATOM 1614 N N . LEU A 1 197 ? 19.422 -8.773 -9.188 1 97.5 197 LEU A N 1
ATOM 1615 C CA . LEU A 1 197 ? 19.078 -8.391 -10.555 1 97.5 197 LEU A CA 1
ATOM 1616 C C . LEU A 1 197 ? 20.234 -8.68 -11.508 1 97.5 197 LEU A C 1
ATOM 1618 O O . LEU A 1 197 ? 20.016 -9.148 -12.625 1 97.5 197 LEU A O 1
ATOM 1622 N N . ASN A 1 198 ? 21.422 -8.445 -11.047 1 96.06 198 ASN A N 1
ATOM 1623 C CA . ASN A 1 198 ? 22.578 -8.586 -11.922 1 96.06 198 ASN A CA 1
ATOM 1624 C C . ASN A 1 198 ? 22.906 -10.055 -12.18 1 96.06 198 ASN A C 1
ATOM 1626 O O . ASN A 1 198 ? 23.703 -10.375 -13.062 1 96.06 198 ASN A O 1
ATOM 1630 N N . GLU A 1 199 ? 22.297 -10.977 -11.469 1 97.69 199 GLU A N 1
ATOM 1631 C CA . GLU A 1 199 ? 22.5 -12.414 -11.656 1 97.69 199 GLU A CA 1
ATOM 1632 C C . GLU A 1 199 ? 21.609 -12.961 -12.773 1 97.69 199 GLU A C 1
ATOM 1634 O O . GLU A 1 199 ? 21.812 -14.086 -13.234 1 97.69 199 GLU A O 1
ATOM 1639 N N . LEU A 1 200 ? 20.703 -12.203 -13.258 1 98.31 200 LEU A N 1
ATOM 1640 C CA . LEU A 1 200 ? 19.703 -12.703 -14.188 1 98.31 200 LEU A CA 1
ATOM 1641 C C . LEU A 1 200 ? 20.328 -13.086 -15.523 1 98.31 200 LEU A C 1
ATOM 1643 O O . LEU A 1 200 ? 19.844 -13.984 -16.219 1 98.31 200 LEU A O 1
ATOM 1647 N N . ARG A 1 201 ? 21.391 -12.453 -15.859 1 96.88 201 ARG A N 1
ATOM 1648 C CA . ARG A 1 201 ? 22.062 -12.734 -17.125 1 96.88 201 ARG A CA 1
ATOM 1649 C C . ARG A 1 201 ? 22.641 -14.141 -17.141 1 96.88 201 ARG A C 1
ATOM 1651 O O . ARG A 1 201 ? 22.891 -14.711 -18.203 1 96.88 201 ARG A O 1
ATOM 1658 N N . ASP A 1 202 ? 22.812 -14.688 -15.953 1 97 202 ASP A N 1
ATOM 1659 C CA . ASP A 1 202 ? 23.406 -16.016 -15.828 1 97 202 ASP A CA 1
ATOM 1660 C C . ASP A 1 202 ? 22.328 -17.094 -15.828 1 97 202 ASP A C 1
ATOM 1662 O O . ASP A 1 202 ? 22.641 -18.297 -15.789 1 97 202 ASP A O 1
ATOM 1666 N N . MET A 1 203 ? 21.078 -16.719 -15.867 1 98.19 203 MET A N 1
ATOM 1667 C CA . MET A 1 203 ? 19.969 -17.672 -15.82 1 98.19 203 MET A CA 1
ATOM 1668 C C . MET A 1 203 ? 19.609 -18.156 -17.219 1 98.19 203 MET A C 1
ATOM 1670 O O . MET A 1 203 ? 19.594 -17.375 -18.172 1 98.19 203 MET A O 1
ATOM 1674 N N . ASP A 1 204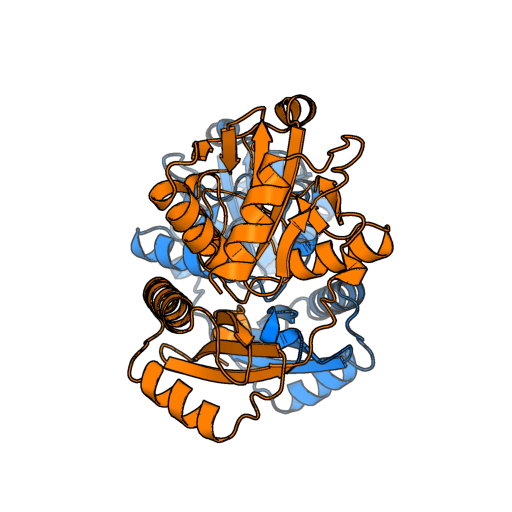 ? 19.312 -19.453 -17.344 1 97.5 204 ASP A N 1
ATOM 1675 C CA . ASP A 1 204 ? 19 -20.062 -18.625 1 97.5 204 ASP A CA 1
ATOM 1676 C C . ASP A 1 204 ? 17.516 -19.859 -18.984 1 97.5 204 ASP A C 1
ATOM 1678 O O . ASP A 1 204 ? 17.172 -19.766 -20.156 1 97.5 204 ASP A O 1
ATOM 1682 N N . CYS A 1 205 ? 16.719 -19.906 -17.984 1 98.31 205 CYS A N 1
ATOM 1683 C CA . CYS A 1 205 ? 15.273 -19.844 -18.156 1 98.31 205 CYS A CA 1
ATOM 1684 C C . CYS A 1 205 ? 14.625 -19.047 -17.031 1 98.31 205 CYS A C 1
ATOM 1686 O O . CYS A 1 205 ? 15.18 -18.922 -15.938 1 98.31 205 CYS A O 1
ATOM 1688 N N . CYS A 1 206 ? 13.547 -18.406 -17.344 1 98.62 206 CYS A N 1
ATOM 1689 C CA . CYS A 1 206 ? 12.711 -17.672 -16.391 1 98.62 206 CYS A CA 1
ATOM 1690 C C . CYS A 1 206 ? 11.234 -17.953 -16.625 1 98.62 206 CYS A C 1
ATOM 1692 O O . CYS A 1 206 ? 10.797 -18.047 -17.781 1 98.62 206 CYS A O 1
ATOM 1694 N N . PHE A 1 207 ? 10.508 -18.172 -15.586 1 98.44 207 PHE A N 1
ATOM 1695 C CA . PHE A 1 207 ? 9.062 -18.297 -15.711 1 98.44 207 PHE A CA 1
ATOM 1696 C C . PHE A 1 207 ? 8.359 -17.703 -14.492 1 98.44 207 PHE A C 1
ATOM 1698 O O . PHE A 1 207 ? 8.977 -17.531 -13.438 1 98.44 207 PHE A O 1
ATOM 1705 N N . VAL A 1 208 ? 7.117 -17.344 -14.656 1 98.19 208 VAL A N 1
ATOM 1706 C CA . VAL A 1 208 ? 6.305 -16.781 -13.57 1 98.19 208 VAL A CA 1
ATOM 1707 C C . VAL A 1 208 ? 5.117 -17.703 -13.297 1 98.19 208 VAL A C 1
ATOM 1709 O O . VAL A 1 208 ? 4.777 -18.547 -14.125 1 98.19 208 VAL A O 1
ATOM 1712 N N . THR A 1 209 ? 4.594 -17.516 -12.047 1 97.81 209 THR A N 1
ATOM 1713 C CA . THR A 1 209 ? 3.494 -18.406 -11.656 1 97.81 209 THR A CA 1
ATOM 1714 C C . THR A 1 209 ? 2.414 -17.609 -10.922 1 97.81 209 THR A C 1
ATOM 1716 O O . THR A 1 209 ? 2.709 -16.625 -10.242 1 97.81 209 THR A O 1
ATOM 1719 N N . ASN A 1 210 ? 1.237 -17.969 -11.086 1 96.62 210 ASN A N 1
ATOM 1720 C CA . ASN A 1 210 ? 0.111 -17.703 -10.195 1 96.62 210 ASN A CA 1
ATOM 1721 C C . ASN A 1 210 ? -0.975 -18.766 -10.336 1 96.62 210 ASN A C 1
ATOM 1723 O O . ASN A 1 210 ? -0.873 -19.656 -11.18 1 96.62 210 ASN A O 1
ATOM 1727 N N . SER A 1 211 ? -1.911 -18.719 -9.531 1 95.81 211 SER A N 1
ATOM 1728 C CA . SER A 1 211 ? -2.869 -19.812 -9.453 1 95.81 211 SER A CA 1
ATOM 1729 C C . SER A 1 211 ? -3.723 -19.906 -10.711 1 95.81 211 SER A C 1
ATOM 1731 O O . SER A 1 211 ? -4.176 -20.984 -11.094 1 95.81 211 SER A O 1
ATOM 1733 N N . LEU A 1 212 ? -3.9 -18.828 -11.383 1 93.88 212 LEU A N 1
ATOM 1734 C CA . LEU A 1 212 ? -4.758 -18.828 -12.562 1 93.88 212 LEU A CA 1
ATOM 1735 C C . LEU A 1 212 ? -3.982 -19.266 -13.805 1 93.88 212 LEU A C 1
ATOM 1737 O O . LEU A 1 212 ? -4.438 -20.125 -14.547 1 93.88 212 LEU A O 1
ATOM 1741 N N . MET A 1 213 ? -2.838 -18.75 -14.016 1 91.31 213 MET A N 1
ATOM 1742 C CA . MET A 1 213 ? -2.08 -18.969 -15.242 1 91.31 213 MET A CA 1
ATOM 1743 C C . MET A 1 213 ? -1.095 -20.125 -15.07 1 91.31 213 MET A C 1
ATOM 1745 O O . MET A 1 213 ? -0.542 -20.625 -16.047 1 91.31 213 MET A O 1
ATOM 1749 N N . GLU A 1 214 ? -0.894 -20.484 -13.781 1 93.38 214 GLU A N 1
ATOM 1750 C CA . GLU A 1 214 ? 0.031 -21.578 -13.469 1 93.38 214 GLU A CA 1
ATOM 1751 C C . GLU A 1 214 ? 1.459 -21.219 -13.875 1 93.38 214 GLU A C 1
ATOM 1753 O O . GLU A 1 214 ? 1.997 -20.203 -13.422 1 93.38 214 GLU A O 1
ATOM 1758 N N . MET A 1 215 ? 2.104 -22 -14.648 1 95.25 215 MET A N 1
ATOM 1759 C CA . MET A 1 215 ? 3.496 -21.781 -15.031 1 95.25 215 MET A CA 1
ATOM 1760 C C . MET A 1 215 ? 3.59 -21.188 -16.438 1 95.25 215 MET A C 1
ATOM 1762 O O . MET A 1 215 ? 3.123 -21.797 -17.391 1 95.25 215 MET A O 1
ATOM 1766 N N . ARG A 1 216 ? 4.188 -19.969 -16.562 1 95.94 216 ARG A N 1
ATOM 1767 C CA . ARG A 1 216 ? 4.305 -19.297 -17.844 1 95.94 216 ARG A CA 1
ATOM 1768 C C . ARG A 1 216 ? 5.742 -18.859 -18.109 1 95.94 216 ARG A C 1
ATOM 1770 O O . ARG A 1 216 ? 6.359 -18.203 -17.266 1 95.94 216 ARG A O 1
ATOM 1777 N N . LEU A 1 217 ? 6.191 -19.156 -19.25 1 97.06 217 LEU A N 1
ATOM 1778 C CA . LEU A 1 217 ? 7.543 -18.797 -19.656 1 97.06 217 LEU A CA 1
ATOM 1779 C C . LEU A 1 217 ? 7.699 -17.281 -19.75 1 97.06 217 LEU A C 1
ATOM 1781 O O . LEU A 1 217 ? 6.777 -16.578 -20.172 1 97.06 217 LEU A O 1
ATOM 1785 N N . VAL A 1 218 ? 8.883 -16.766 -19.375 1 98.25 218 VAL A N 1
ATOM 1786 C CA . VAL A 1 218 ? 9.281 -15.375 -19.578 1 98.25 218 VAL A CA 1
ATOM 1787 C C . VAL A 1 218 ? 10.344 -15.297 -20.672 1 98.25 218 VAL A C 1
ATOM 1789 O O . VAL A 1 218 ? 11.391 -15.938 -20.562 1 98.25 218 VAL A O 1
ATOM 1792 N N . LYS A 1 219 ? 10.039 -14.602 -21.672 1 97.38 219 LYS A N 1
ATOM 1793 C CA . LYS A 1 219 ? 11 -14.523 -22.766 1 97.38 219 LYS A CA 1
ATOM 1794 C C . LYS A 1 219 ? 12.062 -13.461 -22.5 1 97.38 219 LYS A C 1
ATOM 1796 O O . LYS A 1 219 ? 13.195 -13.562 -22.984 1 97.38 219 LYS A O 1
ATOM 1801 N N . GLN A 1 220 ? 11.625 -12.422 -21.75 1 97.81 220 GLN A N 1
ATOM 1802 C CA . GLN A 1 220 ? 12.617 -11.391 -21.453 1 97.81 220 GLN A CA 1
ATOM 1803 C C . GLN A 1 220 ? 12.219 -10.586 -20.219 1 97.81 220 GLN A C 1
ATOM 1805 O O . GLN A 1 220 ? 11.031 -10.438 -19.922 1 97.81 220 GLN A O 1
ATOM 1810 N N . ILE A 1 221 ? 13.188 -10.125 -19.516 1 98.56 221 ILE A N 1
ATOM 1811 C CA . ILE A 1 221 ? 13.094 -9.055 -18.531 1 98.56 221 ILE A CA 1
ATOM 1812 C C . ILE A 1 221 ? 13.953 -7.871 -18.969 1 98.56 221 ILE A C 1
ATOM 1814 O O . ILE A 1 221 ? 15.188 -7.965 -18.984 1 98.56 221 ILE A O 1
ATOM 1818 N N . ASP A 1 222 ? 13.32 -6.77 -19.266 1 97.94 222 ASP A N 1
ATOM 1819 C CA . ASP A 1 222 ? 14.023 -5.676 -19.922 1 97.94 222 ASP A CA 1
ATOM 1820 C C . ASP A 1 222 ? 14.836 -6.188 -21.109 1 97.94 222 ASP A C 1
ATOM 1822 O O . ASP A 1 222 ? 14.281 -6.777 -22.031 1 97.94 222 ASP A O 1
ATOM 1826 N N . GLU A 1 223 ? 16.125 -6.078 -21.047 1 97.5 223 GLU A N 1
ATOM 1827 C CA . GLU A 1 223 ? 16.938 -6.477 -22.188 1 97.5 223 GLU A CA 1
ATOM 1828 C C . GLU A 1 223 ? 17.5 -7.887 -22 1 97.5 223 GLU A C 1
ATOM 1830 O O . GLU A 1 223 ? 18.172 -8.414 -22.891 1 97.5 223 GLU A O 1
ATOM 1835 N N . ILE A 1 224 ? 17.25 -8.531 -20.922 1 98.12 224 ILE A N 1
ATOM 1836 C CA . ILE A 1 224 ? 17.766 -9.867 -20.641 1 98.12 224 ILE A CA 1
ATOM 1837 C C . ILE A 1 224 ? 16.844 -10.914 -21.25 1 98.12 224 ILE A C 1
ATOM 1839 O O . ILE A 1 224 ? 15.656 -10.984 -20.922 1 98.12 224 ILE A O 1
ATOM 1843 N N . LEU A 1 225 ? 17.359 -11.781 -22.047 1 97.62 225 LEU A N 1
ATOM 1844 C CA . LEU A 1 225 ? 16.578 -12.781 -22.766 1 97.62 225 LEU A CA 1
ATOM 1845 C C . LEU A 1 225 ? 16.656 -14.141 -22.062 1 97.62 225 LEU A C 1
ATOM 1847 O O . LEU A 1 225 ? 17.703 -14.484 -21.516 1 97.62 225 LEU A O 1
ATOM 1851 N N . PHE A 1 226 ? 15.57 -14.844 -22.125 1 97.56 226 PHE A N 1
ATOM 1852 C CA . PHE A 1 226 ? 15.492 -16.203 -21.609 1 97.56 226 PHE A CA 1
ATOM 1853 C C . PHE A 1 226 ? 14.938 -17.156 -22.656 1 97.56 226 PHE A C 1
ATOM 1855 O O . PHE A 1 226 ? 14.266 -16.734 -23.594 1 97.56 226 PHE A O 1
ATOM 1862 N N . SER A 1 227 ? 15.289 -18.453 -22.531 1 94.62 227 SER A N 1
ATOM 1863 C CA . SER A 1 227 ? 14.805 -19.469 -23.453 1 94.62 227 SER A CA 1
ATOM 1864 C C . SER A 1 227 ? 14.211 -20.656 -22.703 1 94.62 227 SER A C 1
ATOM 1866 O O . SER A 1 227 ? 14.602 -20.938 -21.562 1 94.62 227 SER A O 1
ATOM 1868 N N . LYS A 1 228 ? 13.312 -21.188 -23.422 1 93.56 228 LYS A N 1
ATOM 1869 C CA . LYS A 1 228 ? 12.797 -22.453 -22.906 1 93.56 228 LYS A CA 1
ATOM 1870 C C . LYS A 1 228 ? 13.891 -23.516 -22.859 1 93.56 228 LYS A C 1
ATOM 1872 O O . LYS A 1 228 ? 14.68 -23.641 -23.797 1 93.56 228 LYS A O 1
ATOM 1877 N N . ASN A 1 229 ? 14.07 -24.062 -21.734 1 92.75 229 ASN A N 1
ATOM 1878 C CA . ASN A 1 229 ? 15.031 -25.156 -21.688 1 92.75 229 ASN A CA 1
ATOM 1879 C C . ASN A 1 229 ? 14.344 -26.484 -21.391 1 92.75 229 ASN A C 1
ATOM 1881 O O . ASN A 1 229 ? 13.125 -26.547 -21.219 1 92.75 229 ASN A O 1
ATOM 1885 N N . ASN A 1 230 ? 15.109 -27.578 -21.406 1 94.56 230 ASN A N 1
ATOM 1886 C CA . ASN A 1 230 ? 14.555 -28.906 -21.266 1 94.56 230 ASN A CA 1
ATOM 1887 C C . ASN A 1 230 ? 13.883 -29.094 -19.906 1 94.56 230 ASN A C 1
ATOM 1889 O O . ASN A 1 230 ? 12.836 -29.75 -19.812 1 94.56 230 ASN A O 1
ATOM 1893 N N . LEU A 1 231 ? 14.523 -28.547 -18.953 1 96.5 231 LEU A N 1
ATOM 1894 C CA . LEU A 1 231 ? 13.992 -28.688 -17.609 1 96.5 231 LEU A CA 1
ATOM 1895 C C . LEU A 1 231 ? 12.625 -28.031 -17.484 1 96.5 231 LEU A C 1
ATOM 1897 O O . LEU A 1 231 ? 11.703 -28.594 -16.891 1 96.5 231 LEU A O 1
ATOM 1901 N N . PHE A 1 232 ? 12.492 -26.844 -18 1 96.06 232 PHE A N 1
ATOM 1902 C CA . PHE A 1 232 ? 11.203 -26.156 -18.016 1 96.06 232 PHE A CA 1
ATOM 1903 C C . PHE A 1 232 ? 10.148 -27 -18.703 1 96.06 232 PHE A C 1
ATOM 1905 O O . PHE A 1 232 ? 9.031 -27.141 -18.203 1 96.06 232 PHE A O 1
ATOM 1912 N N . CYS A 1 233 ? 10.469 -27.547 -19.859 1 95 233 CYS A N 1
ATOM 1913 C CA . CYS A 1 233 ? 9.539 -28.344 -20.656 1 95 233 CYS A CA 1
ATOM 1914 C C . CYS A 1 233 ? 9.117 -29.594 -19.906 1 95 233 CYS A C 1
ATOM 1916 O O . CYS A 1 233 ? 7.941 -29.969 -19.906 1 95 233 CYS A O 1
ATOM 1918 N N . GLU A 1 234 ? 10.055 -30.172 -19.297 1 95.69 234 GLU A N 1
ATOM 1919 C CA . GLU A 1 234 ? 9.797 -31.391 -18.547 1 95.69 234 GLU A CA 1
ATOM 1920 C C . GLU A 1 234 ? 8.836 -31.125 -17.391 1 95.69 234 GLU A C 1
ATOM 1922 O O . GLU A 1 234 ? 7.848 -31.859 -17.219 1 95.69 234 GLU A O 1
ATOM 1927 N N . ILE A 1 235 ? 9.141 -30.094 -16.625 1 96 235 ILE A N 1
ATOM 1928 C CA . ILE A 1 235 ? 8.32 -29.766 -15.469 1 96 235 ILE A CA 1
ATOM 1929 C C . ILE A 1 235 ? 6.91 -29.391 -15.93 1 96 235 ILE A C 1
ATOM 1931 O O . ILE A 1 235 ? 5.922 -29.859 -15.352 1 96 235 ILE A O 1
ATOM 1935 N N . SER A 1 236 ? 6.801 -28.562 -16.953 1 93.25 236 SER A N 1
ATOM 1936 C CA . SER A 1 236 ? 5.516 -28.141 -17.484 1 93.25 236 SER A CA 1
ATOM 1937 C C . SER A 1 236 ? 4.664 -29.328 -17.906 1 93.25 236 SER A C 1
ATOM 1939 O O . SER A 1 236 ? 3.465 -29.375 -17.641 1 93.25 236 SER A O 1
ATOM 1941 N N . LYS A 1 237 ? 5.285 -30.297 -18.562 1 92.94 237 LYS A N 1
ATOM 1942 C CA . LYS A 1 237 ? 4.594 -31.5 -19.031 1 92.94 237 LYS A CA 1
ATOM 1943 C C . LYS A 1 237 ? 4.109 -32.344 -17.844 1 92.94 237 LYS A C 1
ATOM 1945 O O . LYS A 1 237 ? 2.975 -32.812 -17.844 1 92.94 237 LYS A O 1
ATOM 1950 N N . LYS A 1 238 ? 4.953 -32.5 -16.891 1 93.94 238 LYS A N 1
ATOM 1951 C CA . LYS A 1 238 ? 4.613 -33.312 -15.734 1 93.94 238 LYS A CA 1
ATOM 1952 C C . LYS A 1 238 ? 3.48 -32.688 -14.93 1 93.94 238 LYS A C 1
ATOM 1954 O O . LYS A 1 238 ? 2.639 -33.406 -14.375 1 93.94 238 LYS A O 1
ATOM 1959 N N . LEU A 1 239 ? 3.469 -31.375 -14.828 1 91.31 239 LEU A N 1
ATOM 1960 C CA . LEU A 1 239 ? 2.42 -30.672 -14.102 1 91.31 239 LEU A CA 1
ATOM 1961 C C . LEU A 1 239 ? 1.07 -30.844 -14.789 1 91.31 239 LEU A C 1
ATOM 1963 O O . LEU A 1 239 ? 0.039 -30.953 -14.117 1 91.31 239 LEU A O 1
ATOM 1967 N N . ARG A 1 240 ? 1.075 -30.891 -16.062 1 83.62 240 ARG A N 1
ATOM 1968 C CA . ARG A 1 240 ? -0.154 -31.047 -16.828 1 83.62 240 ARG A CA 1
ATOM 1969 C C . ARG A 1 240 ? -0.745 -32.438 -16.656 1 83.62 240 ARG A C 1
ATOM 1971 O O . ARG A 1 240 ? -1.966 -32.594 -16.656 1 83.62 240 ARG A O 1
ATOM 1978 N N . ILE A 1 241 ? 0.173 -33.375 -16.516 1 80.19 241 ILE A N 1
ATOM 1979 C CA . ILE A 1 241 ? -0.26 -34.75 -16.375 1 80.19 241 ILE A CA 1
ATOM 1980 C C . ILE A 1 241 ? -0.801 -34.969 -14.977 1 80.19 241 ILE A C 1
ATOM 1982 O O . ILE A 1 241 ? -1.779 -35.719 -14.789 1 80.19 241 ILE A O 1
ATOM 1986 N N . GLU A 1 242 ? -0.305 -34.375 -14.047 1 73.62 242 GLU A N 1
ATOM 1987 C CA . GLU A 1 242 ? -0.698 -34.594 -12.656 1 73.62 242 GLU A CA 1
ATOM 1988 C C . GLU A 1 242 ? -1.965 -33.812 -12.32 1 73.62 242 GLU A C 1
ATOM 1990 O O . GLU A 1 242 ? -2.725 -34.188 -11.43 1 73.62 242 GLU A O 1
ATOM 1995 N N . ASN A 1 243 ? -2.223 -32.719 -12.922 1 64.44 243 ASN A N 1
ATOM 1996 C CA . ASN A 1 243 ? -3.438 -31.938 -12.656 1 64.44 243 ASN A CA 1
ATOM 1997 C C . ASN A 1 243 ? -4.598 -32.406 -13.531 1 64.44 243 ASN A C 1
ATOM 1999 O O . ASN A 1 243 ? -4.398 -32.75 -14.688 1 64.44 243 ASN A O 1
ATOM 2003 N N . MET B 1 1 ? -18.703 -6.133 -9.453 1 81.38 1 MET B N 1
ATOM 2004 C CA . MET B 1 1 ? -17.891 -5.512 -8.414 1 81.38 1 MET B CA 1
ATOM 2005 C C . MET B 1 1 ? -16.875 -4.539 -9.008 1 81.38 1 MET B C 1
ATOM 2007 O O . MET B 1 1 ? -16.297 -4.809 -10.062 1 81.38 1 MET B O 1
ATOM 2011 N N . ASN B 1 2 ? -16.75 -3.395 -8.43 1 88.38 2 ASN B N 1
ATOM 2012 C CA . ASN B 1 2 ? -15.93 -2.35 -9.031 1 88.38 2 ASN B CA 1
ATOM 2013 C C . ASN B 1 2 ? -14.547 -2.287 -8.391 1 88.38 2 ASN B C 1
ATOM 2015 O O . ASN B 1 2 ? -14.281 -2.98 -7.406 1 88.38 2 ASN B O 1
ATOM 2019 N N . ASP B 1 3 ? -13.648 -1.585 -9.031 1 87.38 3 ASP B N 1
ATOM 2020 C CA . ASP B 1 3 ? -12.258 -1.508 -8.586 1 87.38 3 ASP B CA 1
ATOM 2021 C C . ASP B 1 3 ? -12.156 -0.829 -7.223 1 87.38 3 ASP B C 1
ATOM 2023 O O . ASP B 1 3 ? -11.18 -1.031 -6.496 1 87.38 3 ASP B O 1
ATOM 2027 N N . GLY B 1 4 ? -13.117 -0.023 -6.938 1 92.19 4 GLY B N 1
ATOM 2028 C CA . GLY B 1 4 ? -13.164 0.561 -5.605 1 92.19 4 GLY B CA 1
ATOM 2029 C C . GLY B 1 4 ? -13.219 -0.477 -4.5 1 92.19 4 GLY B C 1
ATOM 2030 O O . GLY B 1 4 ? -12.539 -0.345 -3.48 1 92.19 4 GLY B O 1
ATOM 2031 N N . ILE B 1 5 ? -13.961 -1.442 -4.75 1 90.62 5 ILE B N 1
ATOM 2032 C CA . ILE B 1 5 ? -14.125 -2.508 -3.766 1 90.62 5 ILE B CA 1
ATOM 2033 C C . ILE B 1 5 ? -13.016 -3.541 -3.934 1 90.62 5 ILE B C 1
ATOM 2035 O O . ILE B 1 5 ? -12.398 -3.967 -2.953 1 90.62 5 ILE B O 1
ATOM 2039 N N . LYS B 1 6 ? -12.617 -3.877 -5.129 1 92.5 6 LYS B N 1
ATOM 2040 C CA . LYS B 1 6 ? -11.68 -4.957 -5.422 1 92.5 6 LYS B CA 1
ATOM 2041 C C . LYS B 1 6 ? -10.273 -4.609 -4.945 1 92.5 6 LYS B C 1
ATOM 2043 O O . LYS B 1 6 ? -9.562 -5.465 -4.418 1 92.5 6 LYS B O 1
ATOM 2048 N N . TYR B 1 7 ? -9.867 -3.328 -5.141 1 93.25 7 TYR B N 1
ATOM 2049 C CA . TYR B 1 7 ? -8.469 -2.98 -4.961 1 93.25 7 TYR B CA 1
ATOM 2050 C C . TYR B 1 7 ? -8.312 -1.766 -4.055 1 93.25 7 TYR B C 1
ATOM 2052 O O . TYR B 1 7 ? -7.227 -1.198 -3.943 1 93.25 7 TYR B O 1
ATOM 2060 N N . GLY B 1 8 ? -9.414 -1.401 -3.473 1 94.19 8 GLY B N 1
ATOM 2061 C CA . GLY B 1 8 ? -9.359 -0.178 -2.688 1 94.19 8 GLY B CA 1
ATOM 2062 C C . GLY B 1 8 ? -9.07 1.055 -3.521 1 94.19 8 GLY B C 1
ATOM 2063 O O . GLY B 1 8 ? -8.398 1.978 -3.059 1 94.19 8 GLY B O 1
ATOM 2064 N N . LYS B 1 9 ? -9.477 1.012 -4.836 1 96.81 9 LYS B N 1
ATOM 2065 C CA . LYS B 1 9 ? -9.273 2.186 -5.68 1 96.81 9 LYS B CA 1
ATOM 2066 C C . LYS B 1 9 ? -10.211 3.32 -5.281 1 96.81 9 LYS B C 1
ATOM 2068 O O . LYS B 1 9 ? -11.32 3.43 -5.809 1 96.81 9 LYS B O 1
ATOM 2073 N N . GLY B 1 10 ? -9.734 4.117 -4.391 1 97.5 10 GLY B N 1
ATOM 2074 C CA . GLY B 1 10 ? -10.492 5.234 -3.842 1 97.5 10 GLY B CA 1
ATOM 2075 C C . GLY B 1 10 ? -9.609 6.309 -3.236 1 97.5 10 GLY B C 1
ATOM 2076 O O . GLY B 1 10 ? -8.383 6.18 -3.219 1 97.5 10 GLY B O 1
ATOM 2077 N N . LEU B 1 11 ? -10.242 7.363 -2.889 1 98.44 11 LEU B N 1
ATOM 2078 C CA . LEU B 1 11 ? -9.602 8.562 -2.355 1 98.44 11 LEU B CA 1
ATOM 2079 C C . LEU B 1 11 ? -10.414 9.148 -1.207 1 98.44 11 LEU B C 1
ATOM 2081 O O . LEU B 1 11 ? -11.633 8.977 -1.151 1 98.44 11 LEU B O 1
ATOM 2085 N N . PHE B 1 12 ? -9.688 9.883 -0.288 1 98.38 12 PHE B N 1
ATOM 2086 C CA . PHE B 1 12 ? -10.453 10.484 0.796 1 98.38 12 PHE B CA 1
ATOM 2087 C C . PHE B 1 12 ? -9.797 11.781 1.262 1 98.38 12 PHE B C 1
ATOM 2089 O O . PHE B 1 12 ? -8.617 12.016 1.01 1 98.38 12 PHE B O 1
ATOM 2096 N N . GLU B 1 13 ? -10.578 12.602 1.797 1 98.38 13 GLU B N 1
ATOM 2097 C CA . GLU B 1 13 ? -10.18 13.828 2.486 1 98.38 13 GLU B CA 1
ATOM 2098 C C . GLU B 1 13 ? -10.75 13.875 3.898 1 98.38 13 GLU B C 1
ATOM 2100 O O . GLU B 1 13 ? -11.906 13.492 4.121 1 98.38 13 GLU B O 1
ATOM 2105 N N . THR B 1 14 ? -9.977 14.25 4.832 1 96.88 14 THR B N 1
ATOM 2106 C CA . THR B 1 14 ? -10.391 14.547 6.199 1 96.88 14 THR B CA 1
ATOM 2107 C C . THR B 1 14 ? -10.203 16.031 6.516 1 96.88 14 THR B C 1
ATOM 2109 O O . THR B 1 14 ? -9.078 16.531 6.484 1 96.88 14 THR B O 1
ATOM 2112 N N . ILE B 1 15 ? -11.289 16.672 6.82 1 97.19 15 ILE B N 1
ATOM 2113 C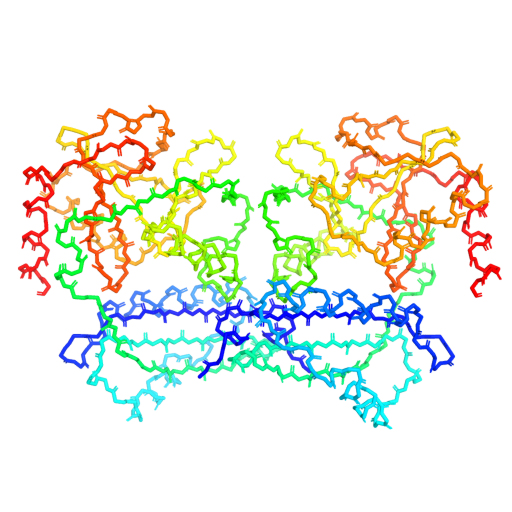 CA . ILE B 1 15 ? -11.32 18.125 6.895 1 97.19 15 ILE B CA 1
ATOM 2114 C C . ILE B 1 15 ? -11.742 18.578 8.289 1 97.19 15 ILE B C 1
ATOM 2116 O O . ILE B 1 15 ? -12.758 18.094 8.82 1 97.19 15 ILE B O 1
ATOM 2120 N N . LYS B 1 16 ? -10.977 19.453 8.906 1 95.69 16 LYS B N 1
ATOM 2121 C CA . LYS B 1 16 ? -11.359 20.062 10.18 1 95.69 16 LYS B CA 1
ATOM 2122 C C . LYS B 1 16 ? -12.57 20.984 10.008 1 95.69 16 LYS B C 1
ATOM 2124 O O . LYS B 1 16 ? -12.672 21.719 9.023 1 95.69 16 LYS B O 1
ATOM 2129 N N . VAL B 1 17 ? -13.492 20.922 10.945 1 95 17 VAL B N 1
ATOM 2130 C CA . VAL B 1 17 ? -14.656 21.797 10.945 1 95 17 VAL B CA 1
ATOM 2131 C C . VAL B 1 17 ? -14.625 22.688 12.188 1 95 17 VAL B C 1
ATOM 2133 O O . VAL B 1 17 ? -14.484 22.203 13.312 1 95 17 VAL B O 1
ATOM 2136 N N . VAL B 1 18 ? -14.664 23.969 11.992 1 92.44 18 VAL B N 1
ATOM 2137 C CA . VAL B 1 18 ? -14.711 24.969 13.055 1 92.44 18 VAL B CA 1
ATOM 2138 C C . VAL B 1 18 ? -15.945 25.844 12.891 1 92.44 18 VAL B C 1
ATOM 2140 O O . VAL B 1 18 ? -16.141 26.453 11.836 1 92.44 18 VAL B O 1
ATOM 2143 N N . ASP B 1 19 ? -16.75 25.938 13.883 1 91.75 19 ASP B N 1
ATOM 2144 C CA . ASP B 1 19 ? -17.969 26.719 13.836 1 91.75 19 ASP B CA 1
ATOM 2145 C C . ASP B 1 19 ? -18.797 26.391 12.602 1 91.75 19 ASP B C 1
ATOM 2147 O O . ASP B 1 19 ? -19.188 27.281 11.836 1 91.75 19 ASP B O 1
ATOM 2151 N N . SER B 1 20 ? -18.906 25.125 12.297 1 92.12 20 SER B N 1
ATOM 2152 C CA . SER B 1 20 ? -19.734 24.547 11.234 1 92.12 20 SER B CA 1
ATOM 2153 C C . SER B 1 20 ? -19.172 24.891 9.859 1 92.12 20 SER B C 1
ATOM 2155 O O . SER B 1 20 ? -19.891 24.828 8.859 1 92.12 20 SER B O 1
ATOM 2157 N N . ASN B 1 21 ? -17.922 25.281 9.875 1 94 21 ASN B N 1
ATOM 2158 C CA . ASN B 1 21 ? -17.266 25.578 8.609 1 94 21 ASN B CA 1
ATOM 2159 C C . ASN B 1 21 ? -16.062 24.672 8.367 1 94 21 ASN B C 1
ATOM 2161 O O . ASN B 1 21 ? -15.164 24.609 9.203 1 94 21 ASN B O 1
ATOM 2165 N N . PRO B 1 22 ? -16.047 24 7.176 1 96.25 22 PRO B N 1
ATOM 2166 C CA . PRO B 1 22 ? -14.859 23.203 6.844 1 96.25 22 PRO B CA 1
ATOM 2167 C C . PRO B 1 22 ? -13.641 24.062 6.527 1 96.25 22 PRO B C 1
ATOM 2169 O O . PRO B 1 22 ? -13.703 24.938 5.66 1 96.25 22 PRO B O 1
ATOM 2172 N N . VAL B 1 23 ? -12.539 23.781 7.223 1 96 23 VAL B N 1
ATOM 2173 C CA . VAL B 1 23 ? -11.312 24.547 7.082 1 96 23 VAL B CA 1
ATOM 2174 C C . VAL B 1 23 ? -10.547 24.078 5.844 1 96 23 VAL B C 1
ATOM 2176 O O . VAL B 1 23 ? -10.391 22.875 5.625 1 96 23 VAL B O 1
ATOM 2179 N N . TYR B 1 24 ? -10.086 25.062 4.953 1 97.44 24 TYR B N 1
ATOM 2180 C CA . TYR B 1 24 ? -9.336 24.797 3.73 1 97.44 24 TYR B CA 1
ATOM 2181 C C . TYR B 1 24 ? -10.117 23.875 2.795 1 97.44 24 TYR B C 1
ATOM 2183 O O . TYR B 1 24 ? -9.539 23 2.145 1 97.44 24 TYR B O 1
ATOM 2191 N N . PHE B 1 25 ? -11.391 24.047 2.74 1 97.69 25 PHE B N 1
ATOM 2192 C CA . PHE B 1 25 ? -12.289 23.188 1.994 1 97.69 25 PHE B CA 1
ATOM 2193 C C . PHE B 1 25 ? -11.883 23.109 0.528 1 97.69 25 PHE B C 1
ATOM 2195 O O . PHE B 1 25 ? -11.734 22.016 -0.024 1 97.69 25 PHE B O 1
ATOM 2202 N N . GLU B 1 26 ? -11.625 24.219 -0.075 1 98.12 26 GLU B N 1
ATOM 2203 C CA . GLU B 1 26 ? -11.289 24.281 -1.494 1 98.12 26 GLU B CA 1
ATOM 2204 C C . GLU B 1 26 ? -9.977 23.547 -1.778 1 98.12 26 GLU B C 1
ATOM 2206 O O . GLU B 1 26 ? -9.859 22.844 -2.791 1 98.12 26 GLU B O 1
ATOM 2211 N N . ASP B 1 27 ? -9 23.703 -0.908 1 98.56 27 ASP B N 1
ATOM 2212 C CA . ASP B 1 27 ? -7.727 23.016 -1.065 1 98.56 27 ASP B CA 1
ATOM 2213 C C . ASP B 1 27 ? -7.918 21.5 -1.05 1 98.56 27 ASP B C 1
ATOM 2215 O O . ASP B 1 27 ? -7.312 20.781 -1.852 1 98.56 27 ASP B O 1
ATOM 2219 N N . HIS B 1 28 ? -8.75 21.031 -0.168 1 98.81 28 HIS B N 1
ATOM 2220 C CA . HIS B 1 28 ? -9.023 19.609 -0.056 1 98.81 28 HIS B CA 1
ATOM 2221 C C . HIS B 1 28 ? -9.734 19.078 -1.3 1 98.81 28 HIS B C 1
ATOM 2223 O O . HIS B 1 28 ? -9.391 18.016 -1.811 1 98.81 28 HIS B O 1
ATOM 2229 N N . ILE B 1 29 ? -10.695 19.828 -1.788 1 98.62 29 ILE B N 1
ATOM 2230 C CA . ILE B 1 29 ? -11.469 19.391 -2.943 1 98.62 29 ILE B CA 1
ATOM 2231 C C . ILE B 1 29 ? -10.586 19.391 -4.188 1 98.62 29 ILE B C 1
ATOM 2233 O O . ILE B 1 29 ? -10.664 18.469 -5.012 1 98.62 29 ILE B O 1
ATOM 2237 N N . GLU B 1 30 ? -9.773 20.375 -4.281 1 98.56 30 GLU B N 1
ATOM 2238 C CA . GLU B 1 30 ? -8.852 20.422 -5.41 1 98.56 30 GLU B CA 1
ATOM 2239 C C . GLU B 1 30 ? -7.906 19.219 -5.398 1 98.56 30 GLU B C 1
ATOM 2241 O O . GLU B 1 30 ? -7.645 18.625 -6.441 1 98.56 30 GLU B O 1
ATOM 2246 N N . ARG B 1 31 ? -7.383 18.906 -4.238 1 98.62 31 ARG B N 1
ATOM 2247 C CA . ARG B 1 31 ? -6.516 17.734 -4.133 1 98.62 31 ARG B CA 1
ATOM 2248 C C . ARG B 1 31 ? -7.27 16.469 -4.508 1 98.62 31 ARG B C 1
ATOM 2250 O O . ARG B 1 31 ? -6.727 15.594 -5.184 1 98.62 31 ARG B O 1
ATOM 2257 N N . LEU B 1 32 ? -8.469 16.359 -4.066 1 98.81 32 LEU B N 1
ATOM 2258 C CA . LEU B 1 32 ? -9.305 15.211 -4.383 1 98.81 32 LEU B CA 1
ATOM 2259 C C . LEU B 1 32 ? -9.508 15.086 -5.887 1 98.81 32 LEU B C 1
ATOM 2261 O O . LEU B 1 32 ? -9.297 14.016 -6.461 1 98.81 32 LEU B O 1
ATOM 2265 N N . GLU B 1 33 ? -9.836 16.203 -6.508 1 98.69 33 GLU B N 1
ATOM 2266 C CA . GLU B 1 33 ? -10.07 16.219 -7.949 1 98.69 33 GLU B CA 1
ATOM 2267 C C . GLU B 1 33 ? -8.812 15.844 -8.719 1 98.69 33 GLU B C 1
ATOM 2269 O O . GLU B 1 33 ? -8.875 15.07 -9.68 1 98.69 33 GLU B O 1
ATOM 2274 N N . ASN B 1 34 ? -7.719 16.422 -8.328 1 98.56 34 ASN B N 1
ATOM 2275 C CA . ASN B 1 34 ? -6.453 16.109 -8.984 1 98.56 34 ASN B CA 1
ATOM 2276 C C . ASN B 1 34 ? -6.105 14.625 -8.859 1 98.56 34 ASN B C 1
ATOM 2278 O O . ASN B 1 34 ? -5.617 14.016 -9.82 1 98.56 34 ASN B O 1
ATOM 2282 N N . SER B 1 35 ? -6.332 14.07 -7.707 1 98.75 35 SER B N 1
ATOM 2283 C CA . SER B 1 35 ? -6.039 12.656 -7.488 1 98.75 35 SER B CA 1
ATOM 2284 C C . SER B 1 35 ? -7.004 11.766 -8.266 1 98.75 35 SER B C 1
ATOM 2286 O O . SER B 1 35 ? -6.621 10.688 -8.727 1 98.75 35 SER B O 1
ATOM 2288 N N . MET B 1 36 ? -8.297 12.195 -8.367 1 98.62 36 MET B N 1
ATOM 2289 C CA . MET B 1 36 ? -9.258 11.469 -9.195 1 98.62 36 MET B CA 1
ATOM 2290 C C . MET B 1 36 ? -8.789 11.422 -10.648 1 98.62 36 MET B C 1
ATOM 2292 O O . MET B 1 36 ? -8.797 10.359 -11.266 1 98.62 36 MET B O 1
ATOM 2296 N N . LYS B 1 37 ? -8.359 12.531 -11.109 1 98.06 37 LYS B N 1
ATOM 2297 C CA . LYS B 1 37 ? -7.832 12.602 -12.469 1 98.06 37 LYS B CA 1
ATOM 2298 C C . LYS B 1 37 ? -6.633 11.672 -12.648 1 98.06 37 LYS B C 1
ATOM 2300 O O . LYS B 1 37 ? -6.543 10.953 -13.641 1 98.06 37 LYS B O 1
ATOM 2305 N N . PHE B 1 38 ? -5.777 11.68 -11.719 1 98.12 38 PHE B N 1
ATOM 2306 C CA . PHE B 1 38 ? -4.59 10.844 -11.758 1 98.12 38 PHE B CA 1
ATOM 2307 C C . PHE B 1 38 ? -4.973 9.367 -11.883 1 98.12 38 PHE B C 1
ATOM 2309 O O . PHE B 1 38 ? -4.352 8.625 -12.648 1 98.12 38 PHE B O 1
ATOM 2316 N N . LEU B 1 39 ? -6.023 8.93 -11.195 1 97.75 39 LEU B N 1
ATOM 2317 C CA . LEU B 1 39 ? -6.422 7.531 -11.148 1 97.75 39 LEU B CA 1
ATOM 2318 C C . LEU B 1 39 ? -7.398 7.207 -12.273 1 97.75 39 LEU B C 1
ATOM 2320 O O . LEU B 1 39 ? -7.879 6.078 -12.383 1 97.75 39 LEU B O 1
ATOM 2324 N N . GLY B 1 40 ? -7.754 8.164 -13.07 1 96.94 40 GLY B N 1
ATOM 2325 C CA . GLY B 1 40 ? -8.703 7.953 -14.156 1 96.94 40 GLY B CA 1
ATOM 2326 C C . GLY B 1 40 ? -10.141 7.871 -13.68 1 96.94 40 GLY B C 1
ATOM 2327 O O . GLY B 1 40 ? -10.969 7.211 -14.312 1 96.94 40 GLY B O 1
ATOM 2328 N N . ILE B 1 41 ? -10.453 8.422 -12.539 1 97.69 41 ILE B N 1
ATOM 2329 C CA . ILE B 1 41 ? -11.82 8.516 -12.039 1 97.69 41 ILE B CA 1
ATOM 2330 C C . ILE B 1 41 ? -12.438 9.836 -12.477 1 97.69 41 ILE B C 1
ATOM 2332 O O . ILE B 1 41 ? -11.867 10.906 -12.258 1 97.69 41 ILE B O 1
ATOM 2336 N N . ASN B 1 42 ? -13.57 9.766 -13.055 1 97 42 ASN B N 1
ATOM 2337 C CA . ASN B 1 42 ? -14.273 10.961 -13.5 1 97 42 ASN B CA 1
ATOM 2338 C C . ASN B 1 42 ? -14.68 11.844 -12.328 1 97 42 ASN B C 1
ATOM 2340 O O . ASN B 1 42 ? -15.258 11.367 -11.352 1 97 42 ASN B O 1
ATOM 2344 N N . ALA B 1 43 ? -14.391 13.117 -12.461 1 97.25 43 ALA B N 1
ATOM 2345 C CA . ALA B 1 43 ? -14.719 14.039 -11.383 1 97.25 43 ALA B CA 1
ATOM 2346 C C . ALA B 1 43 ? -15.867 14.961 -11.781 1 97.25 43 ALA B C 1
ATOM 2348 O O . ALA B 1 43 ? -16.094 15.992 -11.141 1 97.25 43 ALA B O 1
ATOM 2349 N N . ASP B 1 44 ? -16.531 14.609 -12.773 1 96.38 44 ASP B N 1
ATOM 2350 C CA . ASP B 1 44 ? -17.656 15.43 -13.219 1 96.38 44 ASP B CA 1
ATOM 2351 C C . ASP B 1 44 ? -18.672 15.625 -12.094 1 96.38 44 ASP B C 1
ATOM 2353 O O . ASP B 1 44 ? -19.031 14.672 -11.406 1 96.38 44 ASP B O 1
ATOM 2357 N N . ASN B 1 45 ? -19.156 16.828 -11.883 1 97.19 45 ASN B N 1
ATOM 2358 C CA . ASN B 1 45 ? -20.203 17.219 -10.945 1 97.19 45 ASN B CA 1
ATOM 2359 C C . ASN B 1 45 ? -19.812 16.891 -9.508 1 97.19 45 ASN B C 1
ATOM 2361 O O . ASN B 1 45 ? -20.672 16.797 -8.625 1 97.19 45 ASN B O 1
ATOM 2365 N N . LEU B 1 46 ? -18.547 16.625 -9.312 1 98.12 46 LEU B N 1
ATOM 2366 C CA . LEU B 1 46 ? -18.094 16.25 -7.977 1 98.12 46 LEU B CA 1
ATOM 2367 C C . LEU B 1 46 ? -18.469 17.312 -6.949 1 98.12 46 LEU 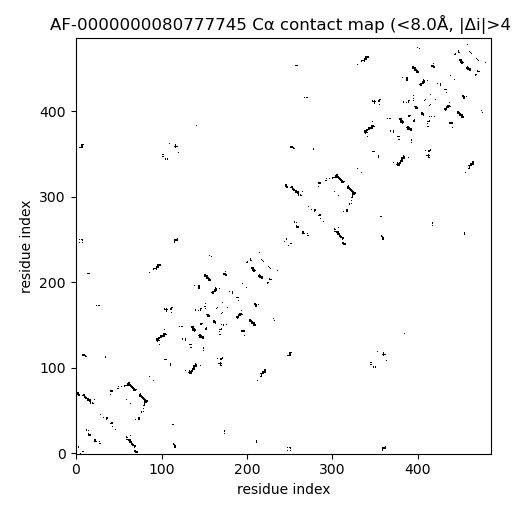B C 1
ATOM 2369 O O . LEU B 1 46 ? -19.047 17 -5.91 1 98.12 46 LEU B O 1
ATOM 2373 N N . ARG B 1 47 ? -18.125 18.547 -7.223 1 97.81 47 ARG B N 1
ATOM 2374 C CA . ARG B 1 47 ? -18.359 19.656 -6.285 1 97.81 47 ARG B CA 1
ATOM 2375 C C . ARG B 1 47 ? -19.844 19.797 -5.988 1 97.81 47 ARG B C 1
ATOM 2377 O O . ARG B 1 47 ? -20.234 19.984 -4.832 1 97.81 47 ARG B O 1
ATOM 2384 N N . GLU B 1 48 ? -20.656 19.703 -7 1 97.94 48 GLU B N 1
ATOM 2385 C CA . GLU B 1 48 ? -22.094 19.781 -6.828 1 97.94 48 GLU B CA 1
ATOM 2386 C C . GLU B 1 48 ? -22.609 18.609 -5.992 1 97.94 48 GLU B C 1
ATOM 2388 O O . GLU B 1 48 ? -23.453 18.781 -5.113 1 97.94 48 GLU B O 1
ATOM 2393 N N . ASN B 1 49 ? -22.141 17.406 -6.32 1 98 49 ASN B N 1
ATOM 2394 C CA . ASN B 1 49 ? -22.562 16.219 -5.586 1 98 49 ASN B CA 1
ATOM 2395 C C . ASN B 1 49 ? -22.156 16.297 -4.117 1 98 49 ASN B C 1
ATOM 2397 O O . ASN B 1 49 ? -22.922 15.875 -3.24 1 98 49 ASN B O 1
ATOM 2401 N N . ILE B 1 50 ? -20.969 16.812 -3.867 1 97.88 50 ILE B N 1
ATOM 2402 C CA . ILE B 1 50 ? -20.516 16.984 -2.492 1 97.88 50 ILE B CA 1
ATOM 2403 C C . ILE B 1 50 ? -21.422 17.984 -1.772 1 97.88 50 ILE B C 1
ATOM 2405 O O . ILE B 1 50 ? -21.859 17.734 -0.646 1 97.88 50 ILE B O 1
ATOM 2409 N N . LYS B 1 51 ? -21.672 19.109 -2.379 1 96.06 51 LYS B N 1
ATOM 2410 C CA . LYS B 1 51 ? -22.547 20.125 -1.8 1 96.06 51 LYS B CA 1
ATOM 2411 C C . LYS B 1 51 ? -23.922 19.547 -1.475 1 96.06 51 LYS B C 1
ATOM 2413 O O . LYS B 1 51 ? -24.469 19.828 -0.408 1 96.06 51 LYS B O 1
ATOM 2418 N N . ASP B 1 52 ? -24.438 18.812 -2.367 1 96.69 52 ASP B N 1
ATOM 2419 C CA . ASP B 1 52 ? -25.75 18.203 -2.176 1 96.69 52 ASP B CA 1
ATOM 2420 C C . ASP B 1 52 ? -25.75 17.266 -0.965 1 96.69 52 ASP B C 1
ATOM 2422 O O . ASP B 1 52 ? -26.672 17.297 -0.152 1 96.69 52 ASP B O 1
ATOM 2426 N N . LYS B 1 53 ? -24.734 16.469 -0.886 1 95.5 53 LYS B N 1
ATOM 2427 C CA . LYS B 1 53 ? -24.641 15.539 0.235 1 95.5 53 LYS B CA 1
ATOM 2428 C C . LYS B 1 53 ? -24.469 16.281 1.555 1 95.5 53 LYS B C 1
ATOM 2430 O O . LYS B 1 53 ? -24.953 15.844 2.594 1 95.5 53 LYS B O 1
ATOM 2435 N N . MET B 1 54 ? -23.781 17.375 1.532 1 93.81 54 MET B N 1
ATOM 2436 C CA . MET B 1 54 ? -23.453 18.125 2.738 1 93.81 54 MET B CA 1
ATOM 2437 C C . MET B 1 54 ? -24.703 18.812 3.297 1 93.81 54 MET B C 1
ATOM 2439 O O . MET B 1 54 ? -24.719 19.203 4.465 1 93.81 54 MET B O 1
ATOM 2443 N N . GLN B 1 55 ? -25.719 19 2.467 1 92.44 55 GLN B N 1
ATOM 2444 C CA . GLN B 1 55 ? -26.953 19.625 2.922 1 92.44 55 GLN B CA 1
ATOM 2445 C C . GLN B 1 55 ? -27.609 18.797 4.02 1 92.44 55 GLN B C 1
ATOM 2447 O O . GLN B 1 55 ? -28.328 19.344 4.863 1 92.44 55 GLN B O 1
ATOM 2452 N N . ASN B 1 56 ? -27.344 17.531 4.074 1 89.94 56 ASN B N 1
ATOM 2453 C CA . ASN B 1 56 ? -27.969 16.625 5.027 1 89.94 56 ASN B CA 1
ATOM 2454 C C . ASN B 1 56 ? -27 16.203 6.125 1 89.94 56 ASN B C 1
ATOM 2456 O O . ASN B 1 56 ? -27.25 15.234 6.852 1 89.94 56 ASN B O 1
ATOM 2460 N N . ILE B 1 57 ? -25.906 16.906 6.188 1 89.81 57 ILE B N 1
ATOM 2461 C CA . ILE B 1 57 ? -24.875 16.547 7.148 1 89.81 57 ILE B CA 1
ATOM 2462 C C . ILE B 1 57 ? -24.812 17.578 8.266 1 89.81 57 ILE B C 1
ATOM 2464 O O . ILE B 1 57 ? -24.859 18.781 8.008 1 89.81 57 ILE B O 1
ATOM 2468 N N . ASN B 1 58 ? -24.828 17.078 9.469 1 87.75 58 ASN B N 1
ATOM 2469 C CA . ASN B 1 58 ? -24.625 17.953 10.617 1 87.75 58 ASN B CA 1
ATOM 2470 C C . ASN B 1 58 ? -23.156 18.297 10.805 1 87.75 58 ASN B C 1
ATOM 2472 O O . ASN B 1 58 ? -22.344 17.438 11.141 1 87.75 58 ASN B O 1
ATOM 2476 N N . LEU B 1 59 ? -22.812 19.531 10.703 1 88 59 LEU B N 1
ATOM 2477 C CA . LEU B 1 59 ? -21.422 19.984 10.766 1 88 59 LEU B CA 1
ATOM 2478 C C . LEU B 1 59 ? -21.078 20.516 12.156 1 88 59 LEU B C 1
ATOM 2480 O O . LEU B 1 59 ? -20.078 21.203 12.328 1 88 59 LEU B O 1
ATOM 2484 N N . ALA B 1 60 ? -21.875 20.188 13.125 1 82.88 60 ALA B N 1
ATOM 2485 C CA . ALA B 1 60 ? -21.578 20.594 14.5 1 82.88 60 ALA B CA 1
ATOM 2486 C C . ALA B 1 60 ? -20.5 19.703 15.109 1 82.88 60 ALA B C 1
ATOM 2488 O O . ALA B 1 60 ? -20.125 19.891 16.266 1 82.88 60 ALA B O 1
ATOM 2489 N N . THR B 1 61 ? -19.891 18.922 14.242 1 82.56 61 THR B N 1
ATOM 2490 C CA . THR B 1 61 ? -18.781 18.062 14.641 1 82.56 61 THR B CA 1
ATOM 2491 C C . THR B 1 61 ? -17.453 18.672 14.219 1 82.56 61 THR B C 1
ATOM 2493 O O . THR B 1 61 ? -17.406 19.766 13.664 1 82.56 61 THR B O 1
ATOM 2496 N N . ASP B 1 62 ? -16.391 17.984 14.523 1 87.12 62 ASP B N 1
ATOM 2497 C CA . ASP B 1 62 ? -15.094 18.625 14.32 1 87.12 62 ASP B CA 1
ATOM 2498 C C . ASP B 1 62 ? -14.367 18.047 13.109 1 87.12 62 ASP B C 1
ATOM 2500 O O . ASP B 1 62 ? -13.297 18.516 12.734 1 87.12 62 ASP B O 1
ATOM 2504 N N . CYS B 1 63 ? -14.984 17.062 12.453 1 94.69 63 CYS B N 1
ATOM 2505 C CA . CYS B 1 63 ? -14.281 16.422 11.344 1 94.69 63 CYS B CA 1
ATOM 2506 C C . CYS B 1 63 ? -15.25 16.016 10.25 1 94.69 63 CYS B C 1
ATOM 2508 O O . CYS B 1 63 ? -16.25 15.344 10.516 1 94.69 63 CYS B O 1
ATOM 2510 N N . LEU B 1 64 ? -15.039 16.453 9.078 1 96.31 64 LEU B N 1
ATOM 2511 C CA . LEU B 1 64 ? -15.742 16.062 7.863 1 96.31 64 LEU B CA 1
ATOM 2512 C C . LEU B 1 64 ? -14.867 15.164 6.992 1 96.31 64 LEU B C 1
ATOM 2514 O O . LEU B 1 64 ? -13.727 15.508 6.688 1 96.31 64 LEU B O 1
ATOM 2518 N N . ARG B 1 65 ? -15.383 14 6.648 1 96.56 65 ARG B N 1
ATOM 2519 C CA . ARG B 1 65 ? -14.68 13.094 5.75 1 96.56 65 ARG B CA 1
ATOM 2520 C C . ARG B 1 65 ? -15.414 12.969 4.418 1 96.56 65 ARG B C 1
ATOM 2522 O O . ARG B 1 65 ? -16.609 12.695 4.387 1 96.56 65 ARG B O 1
ATOM 2529 N N . ILE B 1 66 ? -14.719 13.203 3.326 1 97.94 66 ILE B N 1
ATOM 2530 C CA . ILE B 1 66 ? -15.211 13 1.969 1 97.94 66 ILE B CA 1
ATOM 2531 C C . ILE B 1 66 ? -14.406 11.898 1.284 1 97.94 66 ILE B C 1
ATOM 2533 O O . ILE B 1 66 ? -13.18 11.953 1.249 1 97.94 66 ILE B O 1
ATOM 2537 N N . MET B 1 67 ? -15.102 10.93 0.762 1 97.88 67 MET B N 1
ATOM 2538 C CA . MET B 1 67 ? -14.43 9.797 0.138 1 97.88 67 MET B CA 1
ATOM 2539 C C . MET B 1 67 ? -15.094 9.438 -1.187 1 97.88 67 MET B C 1
ATOM 2541 O O . MET B 1 67 ? -16.312 9.477 -1.305 1 97.88 67 MET B O 1
ATOM 2545 N N . VAL B 1 68 ? -14.305 9.094 -2.164 1 98 68 VAL B N 1
ATOM 2546 C CA . VAL B 1 68 ? -14.789 8.57 -3.434 1 98 68 VAL B CA 1
ATOM 2547 C C . VAL B 1 68 ? -14.203 7.18 -3.678 1 98 68 VAL B C 1
ATOM 2549 O O . VAL B 1 68 ? -13.039 6.93 -3.355 1 98 68 VAL B O 1
ATOM 2552 N N . LEU B 1 69 ? -15.016 6.297 -4.129 1 97.12 69 LEU B N 1
ATOM 2553 C CA . LEU B 1 69 ? -14.594 4.977 -4.582 1 97.12 69 LEU B CA 1
ATOM 2554 C C . LEU B 1 69 ? -14.844 4.809 -6.074 1 97.12 69 LEU B C 1
ATOM 2556 O O . LEU B 1 69 ? -15.914 5.164 -6.574 1 97.12 69 LEU B O 1
ATOM 2560 N N . ASP B 1 70 ? -13.852 4.309 -6.75 1 97.5 70 ASP B N 1
ATOM 2561 C CA . ASP B 1 70 ? -14 4.094 -8.188 1 97.5 70 ASP B CA 1
ATOM 2562 C C . ASP B 1 70 ? -15.148 3.139 -8.484 1 97.5 70 ASP B C 1
ATOM 2564 O O . ASP B 1 70 ? -15.25 2.07 -7.875 1 97.5 70 ASP B O 1
ATOM 2568 N N . ASP B 1 71 ? -16 3.566 -9.32 1 95.94 71 ASP B N 1
ATOM 2569 C CA . ASP B 1 71 ? -17.094 2.74 -9.844 1 95.94 71 ASP B CA 1
ATOM 2570 C C . ASP B 1 71 ? -17.047 2.695 -11.375 1 95.94 71 ASP B C 1
ATOM 2572 O O . ASP B 1 71 ? -17.922 3.26 -12.039 1 95.94 71 ASP B O 1
ATOM 2576 N N . ASN B 1 72 ? -16.062 1.858 -11.828 1 92.94 72 ASN B N 1
ATOM 2577 C CA . ASN B 1 72 ? -15.883 1.65 -13.266 1 92.94 72 ASN B CA 1
ATOM 2578 C C . ASN B 1 72 ? -15.758 2.975 -14.008 1 92.94 72 ASN B C 1
ATOM 2580 O O . ASN B 1 72 ? -16.453 3.203 -15 1 92.94 72 ASN B O 1
ATOM 2584 N N . GLY B 1 73 ? -14.977 3.82 -13.477 1 90.25 73 GLY B N 1
ATOM 2585 C CA . GLY B 1 73 ? -14.734 5.109 -14.102 1 90.25 73 GLY B CA 1
ATOM 2586 C C . GLY B 1 73 ? -15.609 6.219 -13.555 1 90.25 73 GLY B C 1
ATOM 2587 O O . GLY B 1 73 ? -15.305 7.398 -13.719 1 90.25 73 GLY B O 1
ATOM 2588 N N . ASP B 1 74 ? -16.719 5.824 -13.023 1 95.06 74 ASP B N 1
ATOM 2589 C CA . ASP B 1 74 ? -17.516 6.734 -12.203 1 95.06 74 ASP B CA 1
ATOM 2590 C C . ASP B 1 74 ? -17.141 6.617 -10.734 1 95.06 74 ASP B C 1
ATOM 2592 O O . ASP B 1 74 ? -16.109 6.031 -10.391 1 95.06 74 ASP B O 1
ATOM 2596 N N . TYR B 1 75 ? -17.906 7.281 -9.867 1 97 75 TYR B N 1
ATOM 2597 C CA . TYR B 1 75 ? -17.5 7.215 -8.469 1 97 75 TYR B CA 1
ATOM 2598 C C . TYR B 1 75 ? -18.703 7.074 -7.551 1 97 75 TYR B C 1
ATOM 2600 O O . TYR B 1 75 ? -19.797 7.574 -7.859 1 97 75 TYR B O 1
ATOM 2608 N N . ASP B 1 76 ? -18.5 6.297 -6.496 1 96.25 76 ASP B N 1
ATOM 2609 C CA . ASP B 1 76 ? -19.375 6.348 -5.332 1 96.25 76 ASP B CA 1
ATOM 2610 C C . ASP B 1 76 ? -18.891 7.375 -4.316 1 96.25 76 ASP B C 1
ATOM 2612 O O . ASP B 1 76 ? -17.703 7.402 -3.979 1 96.25 76 ASP B O 1
ATOM 2616 N N . LEU B 1 77 ? -19.828 8.266 -3.893 1 97 77 LEU B N 1
ATOM 2617 C CA . LEU B 1 77 ? -19.469 9.352 -2.992 1 97 77 LEU B CA 1
ATOM 2618 C C . LEU B 1 77 ? -19.969 9.078 -1.577 1 97 77 LEU B C 1
ATOM 2620 O O . LEU B 1 77 ? -21.141 8.75 -1.38 1 97 77 LEU B O 1
ATOM 2624 N N . PHE B 1 78 ? -19.047 9.156 -0.615 1 95.94 78 PHE B N 1
ATOM 2625 C CA . PHE B 1 78 ? -19.359 9.047 0.804 1 95.94 78 PHE B CA 1
ATOM 2626 C C . PHE B 1 78 ? -18.969 10.312 1.55 1 95.94 78 PHE B C 1
ATOM 2628 O O . PHE B 1 78 ? -17.859 10.812 1.393 1 95.94 78 PHE B O 1
ATOM 2635 N N . VAL B 1 79 ? -19.906 10.867 2.305 1 96.19 79 VAL B N 1
ATOM 2636 C CA . VAL B 1 79 ? -19.656 12.039 3.141 1 96.19 79 VAL B CA 1
ATOM 2637 C C . VAL B 1 79 ? -20.125 11.766 4.566 1 96.19 79 VAL B C 1
ATOM 2639 O O . VAL B 1 79 ? -21.312 11.477 4.793 1 96.19 79 VAL B O 1
ATOM 2642 N N . THR B 1 80 ? -19.188 11.828 5.5 1 94.12 80 THR B N 1
ATOM 2643 C CA . THR B 1 80 ? -19.516 11.539 6.895 1 94.12 80 THR B CA 1
ATOM 2644 C C . THR B 1 80 ? -18.844 12.547 7.828 1 94.12 80 THR B C 1
ATOM 2646 O O . THR B 1 80 ? -17.953 13.289 7.41 1 94.12 80 THR B O 1
ATOM 2649 N N . THR B 1 81 ? -19.344 12.633 9.031 1 93.69 81 THR B N 1
ATOM 2650 C CA . THR B 1 81 ? -18.766 13.484 10.07 1 93.69 81 THR B CA 1
ATOM 2651 C C . THR B 1 81 ? -18.484 12.672 11.336 1 93.69 81 THR B C 1
ATOM 2653 O O . THR B 1 81 ? -19.047 11.594 11.523 1 93.69 81 THR B O 1
ATOM 2656 N N . ARG B 1 82 ? -17.531 13.156 12.102 1 89.94 82 ARG B N 1
ATOM 2657 C CA . ARG B 1 82 ? -17.266 12.555 13.398 1 89.94 82 ARG B CA 1
ATOM 2658 C C . ARG B 1 82 ? -16.672 13.578 14.359 1 89.94 82 ARG B C 1
ATOM 2660 O O . ARG B 1 82 ? -16.203 14.641 13.938 1 89.94 82 ARG B O 1
ATOM 2667 N N . SER B 1 83 ? -16.75 13.164 15.609 1 87.12 83 SER B N 1
ATOM 2668 C CA . SER B 1 83 ? -16.047 13.938 16.625 1 87.12 83 SER B CA 1
ATOM 2669 C C . SER B 1 83 ? -14.633 13.398 16.844 1 87.12 83 SER B C 1
ATOM 2671 O O . SER B 1 83 ? -14.383 12.203 16.688 1 87.12 83 SER B O 1
ATOM 2673 N N . THR B 1 84 ? -13.812 14.328 17.062 1 82.12 84 THR B N 1
ATOM 2674 C CA . THR B 1 84 ? -12.445 13.922 17.344 1 82.12 84 THR B CA 1
ATOM 2675 C C . THR B 1 84 ? -12.086 14.211 18.812 1 82.12 84 THR B C 1
ATOM 2677 O O . THR B 1 84 ? -12.781 14.984 19.469 1 82.12 84 THR B O 1
ATOM 2680 N N . ASP B 1 85 ? -11.164 13.477 19.297 1 74.75 85 ASP B N 1
ATOM 2681 C CA . ASP B 1 85 ? -10.68 13.711 20.641 1 74.75 85 ASP B CA 1
ATOM 2682 C C . ASP B 1 85 ? -9.391 14.531 20.625 1 74.75 85 ASP B C 1
ATOM 2684 O O . ASP B 1 85 ? -8.625 14.508 21.594 1 74.75 85 ASP B O 1
ATOM 2688 N N . TYR B 1 86 ? -9.148 15.273 19.703 1 69.94 86 TYR B N 1
ATOM 2689 C CA . TYR B 1 86 ? -7.891 16.016 19.578 1 69.94 86 TYR B CA 1
ATOM 2690 C C . TYR B 1 86 ? -7.898 17.25 20.453 1 69.94 86 TYR B C 1
ATOM 2692 O O . TYR B 1 86 ? -7.938 18.375 19.953 1 69.94 86 TYR B O 1
ATOM 2700 N N . SER B 1 87 ? -7.984 16.984 21.719 1 68.12 87 SER B N 1
ATOM 2701 C CA . SER B 1 87 ? -7.934 18.125 22.641 1 68.12 87 SER B CA 1
ATOM 2702 C C . SER B 1 87 ? -6.5 18.594 22.844 1 68.12 87 SER B C 1
ATOM 2704 O O . SER B 1 87 ? -5.562 17.797 22.781 1 68.12 87 SER B O 1
ATOM 2706 N N . ASP B 1 88 ? -6.379 19.797 23.031 1 69.25 88 ASP B N 1
ATOM 2707 C CA . ASP B 1 88 ? -5.078 20.406 23.312 1 69.25 88 ASP B CA 1
ATOM 2708 C C . ASP B 1 88 ? -4.426 19.75 24.516 1 69.25 88 ASP B C 1
ATOM 2710 O O . ASP B 1 88 ? -3.201 19.609 24.578 1 69.25 88 ASP B O 1
ATOM 2714 N N . GLU B 1 89 ? -5.18 19.359 25.344 1 69.44 89 GLU B N 1
ATOM 2715 C CA . GLU B 1 89 ? -4.648 18.766 26.578 1 69.44 89 GLU B CA 1
ATOM 2716 C C . GLU B 1 89 ? -3.926 17.453 26.297 1 69.44 89 GLU B C 1
ATOM 2718 O O . GLU B 1 89 ? -2.906 17.156 26.922 1 69.44 89 GLU B O 1
ATOM 2723 N N . LYS B 1 90 ? -4.363 16.844 25.312 1 68.56 90 LYS B N 1
ATOM 2724 C CA . LYS B 1 90 ? -3.795 15.555 24.953 1 68.56 90 LYS B CA 1
ATOM 2725 C C . LYS B 1 90 ? -2.379 15.703 24.406 1 68.56 90 LYS B C 1
ATOM 2727 O O . LYS B 1 90 ? -1.547 14.812 24.562 1 68.56 90 LYS B O 1
ATOM 2732 N N . TYR B 1 91 ? -2.135 16.875 24 1 76.81 91 TYR B N 1
ATOM 2733 C CA . TYR B 1 91 ? -0.892 17.031 23.266 1 76.81 91 TYR B CA 1
ATOM 2734 C C . TYR B 1 91 ? 0.047 18.016 23.953 1 76.81 91 TYR B C 1
ATOM 2736 O O . TYR B 1 91 ? 1.079 18.391 23.391 1 76.81 91 TYR B O 1
ATOM 2744 N N . LYS B 1 92 ? -0.332 18.375 25.125 1 81.06 92 LYS B N 1
ATOM 2745 C CA . LYS B 1 92 ? 0.419 19.406 25.844 1 81.06 92 LYS B CA 1
ATOM 2746 C C . LYS B 1 92 ? 1.859 18.969 26.078 1 81.06 92 LYS B C 1
ATOM 2748 O O . LYS B 1 92 ? 2.783 19.781 26.016 1 81.06 92 LYS B O 1
ATOM 2753 N N . GLU B 1 93 ? 2.068 17.734 26.297 1 87.94 93 GLU B N 1
ATOM 2754 C CA . GLU B 1 93 ? 3.398 17.25 26.656 1 87.94 93 GLU B CA 1
ATOM 2755 C C . GLU B 1 93 ? 4.215 16.906 25.406 1 87.94 93 GLU B C 1
ATOM 2757 O O . GLU B 1 93 ? 5.426 16.719 25.5 1 87.94 93 GLU B O 1
ATOM 2762 N N . GLY B 1 94 ? 3.594 16.891 24.281 1 94.94 94 GLY B N 1
ATOM 2763 C CA . GLY B 1 94 ? 4.266 16.5 23.047 1 94.94 94 GLY B CA 1
ATOM 2764 C C . GLY B 1 94 ? 4.066 15.039 22.703 1 94.94 94 GLY B C 1
ATOM 2765 O O . GLY B 1 94 ? 3.842 14.211 23.578 1 94.94 94 GLY B O 1
ATOM 2766 N N . LEU B 1 95 ? 4.188 14.734 21.484 1 97.12 95 LEU B N 1
ATOM 2767 C CA . LEU B 1 95 ? 3.955 13.383 20.984 1 97.12 95 LEU B CA 1
ATOM 2768 C C . LEU B 1 95 ? 5.227 12.547 21.062 1 97.12 95 LEU B C 1
ATOM 2770 O O . LEU B 1 95 ? 6.328 13.062 20.844 1 97.12 95 LEU B O 1
ATOM 2774 N N . LYS B 1 96 ? 5.07 11.328 21.359 1 97.81 96 LYS B N 1
ATOM 2775 C CA . LYS B 1 96 ? 6.129 10.32 21.297 1 97.81 96 LYS B CA 1
ATOM 2776 C C . LYS B 1 96 ? 6.066 9.531 20 1 97.81 96 LYS B C 1
ATOM 2778 O O . LYS B 1 96 ? 5.117 8.781 19.766 1 97.81 96 LYS B O 1
ATOM 2783 N N . LEU B 1 97 ? 7.113 9.664 19.188 1 98.69 97 LEU B N 1
ATOM 2784 C CA . LEU B 1 97 ? 7.125 8.992 17.891 1 98.69 97 LEU B CA 1
ATOM 2785 C C . 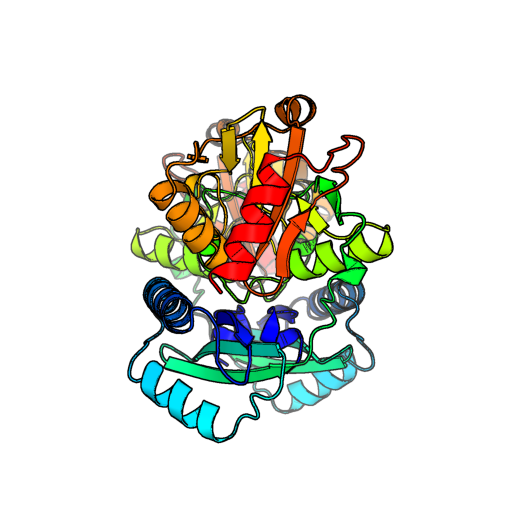LEU B 1 97 ? 8.156 7.859 17.875 1 98.69 97 LEU B C 1
ATOM 2787 O O . LEU B 1 97 ? 9.102 7.867 18.656 1 98.69 97 LEU B O 1
ATOM 2791 N N . LYS B 1 98 ? 7.957 6.938 17.031 1 98.81 98 LYS B N 1
ATOM 2792 C CA . LYS B 1 98 ? 8.875 5.828 16.781 1 98.81 98 LYS B CA 1
ATOM 2793 C C . LYS B 1 98 ? 9.258 5.75 15.305 1 98.81 98 LYS B C 1
ATOM 2795 O O . LYS B 1 98 ? 8.406 5.906 14.43 1 98.81 98 LYS B O 1
ATOM 2800 N N . VAL B 1 99 ? 10.539 5.617 15.016 1 98.81 99 VAL B N 1
ATOM 2801 C CA . VAL B 1 99 ? 10.969 5.363 13.648 1 98.81 99 VAL B CA 1
ATOM 2802 C C . VAL B 1 99 ? 10.477 3.986 13.203 1 98.81 99 VAL B C 1
ATOM 2804 O O . VAL B 1 99 ? 10.656 2.994 13.914 1 98.81 99 VAL B O 1
ATOM 2807 N N . LEU B 1 100 ? 9.859 3.914 12.07 1 98.75 100 LEU B N 1
ATOM 2808 C CA . LEU B 1 100 ? 9.281 2.678 11.555 1 98.75 100 LEU B CA 1
ATOM 2809 C C . LEU B 1 100 ? 10.297 1.918 10.703 1 98.75 100 LEU B C 1
ATOM 2811 O O . LEU B 1 100 ? 11.195 2.521 10.125 1 98.75 100 LEU B O 1
ATOM 2815 N N . ASN B 1 101 ? 10.102 0.611 10.633 1 97.75 101 ASN B N 1
ATOM 2816 C CA . ASN B 1 101 ? 10.953 -0.248 9.82 1 97.75 101 ASN B CA 1
ATOM 2817 C C . ASN B 1 101 ? 10.492 -0.281 8.367 1 97.75 101 ASN B C 1
ATOM 2819 O O . ASN B 1 101 ? 11.25 -0.678 7.477 1 97.75 101 ASN B O 1
ATOM 2823 N N . GLN B 1 102 ? 9.25 0.064 8.172 1 98.38 102 GLN B N 1
ATOM 2824 C CA . GLN B 1 102 ? 8.688 0.118 6.828 1 98.38 102 GLN B CA 1
ATOM 2825 C C . GLN B 1 102 ? 9.102 1.397 6.109 1 98.38 102 GLN B C 1
ATOM 2827 O O . GLN B 1 102 ? 9.266 2.445 6.738 1 98.38 102 GLN B O 1
ATOM 2832 N N . LEU B 1 103 ? 9.102 1.342 4.84 1 97.5 103 LEU B N 1
ATOM 2833 C CA . LEU B 1 103 ? 9.656 2.449 4.066 1 97.5 103 LEU B CA 1
ATOM 2834 C C . LEU B 1 103 ? 8.555 3.178 3.299 1 97.5 103 LEU B C 1
ATOM 2836 O O . LEU B 1 103 ? 7.516 2.594 2.99 1 97.5 103 LEU B O 1
ATOM 2840 N N . ARG B 1 104 ? 8.781 4.434 3.066 1 98.19 104 ARG B N 1
ATOM 2841 C CA . ARG B 1 104 ? 8.117 5.16 1.992 1 98.19 104 ARG B CA 1
ATOM 2842 C C . ARG B 1 104 ? 8.945 5.133 0.714 1 98.19 104 ARG B C 1
ATOM 2844 O O . ARG B 1 104 ? 10.125 5.504 0.724 1 98.19 104 ARG B O 1
ATOM 2851 N N . ASP B 1 105 ? 8.352 4.676 -0.304 1 98 105 ASP B N 1
ATOM 2852 C CA . ASP B 1 105 ? 9.039 4.594 -1.587 1 98 105 ASP B CA 1
ATOM 2853 C C . ASP B 1 105 ? 8.711 5.797 -2.469 1 98 105 ASP B C 1
ATOM 2855 O O . ASP B 1 105 ? 7.609 5.883 -3.021 1 98 105 ASP B O 1
ATOM 2859 N N . LYS B 1 106 ? 9.68 6.664 -2.674 1 97.88 106 LYS B N 1
ATOM 2860 C CA . LYS B 1 106 ? 9.43 7.875 -3.449 1 97.88 106 LYS B CA 1
ATOM 2861 C C . LYS B 1 106 ? 9.078 7.543 -4.895 1 97.88 106 LYS B C 1
ATOM 2863 O O . LYS B 1 106 ? 8.578 8.391 -5.633 1 97.88 106 LYS B O 1
ATOM 2868 N N . ASN B 1 107 ? 9.328 6.316 -5.312 1 98.06 107 ASN B N 1
ATOM 2869 C CA . ASN B 1 107 ? 8.992 5.902 -6.672 1 98.06 107 ASN B CA 1
ATOM 2870 C C . ASN B 1 107 ? 7.562 5.379 -6.77 1 98.06 107 ASN B C 1
ATOM 2872 O O . ASN B 1 107 ? 7.062 5.121 -7.863 1 98.06 107 ASN B O 1
ATOM 2876 N N . ASN B 1 108 ? 6.895 5.133 -5.684 1 98.25 108 ASN B N 1
ATOM 2877 C CA . ASN B 1 108 ? 5.477 4.805 -5.68 1 98.25 108 ASN B CA 1
ATOM 2878 C C . ASN B 1 108 ? 4.613 6.031 -5.961 1 98.25 108 ASN B C 1
ATOM 2880 O O . ASN B 1 108 ? 4.504 6.922 -5.117 1 98.25 108 ASN B O 1
ATOM 2884 N N . PRO B 1 109 ? 3.994 6.09 -7.105 1 98.06 109 PRO B N 1
ATOM 2885 C CA . PRO B 1 109 ? 3.254 7.305 -7.457 1 98.06 109 PRO B CA 1
ATOM 2886 C C . PRO B 1 109 ? 2.039 7.531 -6.559 1 98.06 109 PRO B C 1
ATOM 2888 O O . PRO B 1 109 ? 1.529 8.656 -6.477 1 98.06 109 PRO B O 1
ATOM 2891 N N . LEU B 1 110 ? 1.604 6.496 -5.902 1 98 110 LEU B N 1
ATOM 2892 C CA . LEU B 1 110 ? 0.382 6.59 -5.109 1 98 110 LEU B CA 1
ATOM 2893 C C . LEU B 1 110 ? 0.632 7.352 -3.812 1 98 110 LEU B C 1
ATOM 2895 O O . LEU B 1 110 ? -0.307 7.859 -3.195 1 98 110 LEU B O 1
ATOM 2899 N N . ILE B 1 111 ? 1.854 7.453 -3.357 1 97.69 111 ILE B N 1
ATOM 2900 C CA . ILE B 1 111 ? 2.152 8.047 -2.061 1 97.69 111 ILE B CA 1
ATOM 2901 C C . ILE B 1 111 ? 1.843 9.547 -2.098 1 97.69 111 ILE B C 1
ATOM 2903 O O . ILE B 1 111 ? 1.646 10.172 -1.054 1 97.69 111 ILE B O 1
ATOM 2907 N N . TYR B 1 112 ? 1.747 10.117 -3.277 1 98.56 112 TYR B N 1
ATOM 2908 C CA . TYR B 1 112 ? 1.512 11.547 -3.443 1 98.56 112 TYR B CA 1
ATOM 2909 C C . TYR B 1 112 ? 0.019 11.852 -3.498 1 98.56 112 TYR B C 1
ATOM 2911 O O . TYR B 1 112 ? -0.38 13.008 -3.654 1 98.56 112 TYR B O 1
ATOM 2919 N N . HIS B 1 113 ? -0.755 10.82 -3.416 1 98.69 113 HIS B N 1
ATOM 2920 C CA . HIS B 1 113 ? -2.211 10.898 -3.41 1 98.69 113 HIS B CA 1
ATOM 2921 C C . HIS B 1 113 ? -2.795 10.25 -2.158 1 98.69 113 HIS B C 1
ATOM 2923 O O . HIS B 1 113 ? -2.303 9.219 -1.701 1 98.69 113 HIS B O 1
ATOM 2929 N N . LYS B 1 114 ? -3.775 10.867 -1.559 1 98.44 114 LYS B N 1
ATOM 2930 C CA . LYS B 1 114 ? -4.414 10.336 -0.357 1 98.44 114 LYS B CA 1
ATOM 2931 C C . LYS B 1 114 ? -5.426 9.25 -0.705 1 98.44 114 LYS B C 1
ATOM 2933 O O . LYS B 1 114 ? -6.637 9.5 -0.697 1 98.44 114 LYS B O 1
ATOM 2938 N N . THR B 1 115 ? -4.926 8.016 -0.93 1 98.12 115 THR B N 1
ATOM 2939 C CA . THR B 1 115 ? -5.754 6.918 -1.417 1 98.12 115 THR B CA 1
ATOM 2940 C C . THR B 1 115 ? -6.297 6.094 -0.254 1 98.12 115 THR B C 1
ATOM 2942 O O . THR B 1 115 ? -5.848 6.242 0.884 1 98.12 115 THR B O 1
ATOM 2945 N N . ASN B 1 116 ? -7.242 5.219 -0.608 1 96.44 116 ASN B N 1
ATOM 2946 C CA . ASN B 1 116 ? -7.82 4.32 0.387 1 96.44 116 ASN B CA 1
ATOM 2947 C C . ASN B 1 116 ? -6.906 3.135 0.671 1 96.44 116 ASN B C 1
ATOM 2949 O O . ASN B 1 116 ? -7.191 2.32 1.549 1 96.44 116 ASN B O 1
ATOM 2953 N N . ASN B 1 117 ? -5.82 3.033 -0.094 1 97.19 117 ASN B N 1
ATOM 2954 C CA . ASN B 1 117 ? -4.809 2.041 0.255 1 97.19 117 ASN B CA 1
ATOM 2955 C C . ASN B 1 117 ? -3.967 2.494 1.442 1 97.19 117 ASN B C 1
ATOM 2957 O O . ASN B 1 117 ? -2.752 2.668 1.316 1 97.19 117 ASN B O 1
ATOM 2961 N N . TYR B 1 118 ? -4.656 2.6 2.572 1 96.31 118 TYR B N 1
ATOM 2962 C CA . TYR B 1 118 ? -4.098 3.176 3.789 1 96.31 118 TYR B CA 1
ATOM 2963 C C . TYR B 1 118 ? -4 2.131 4.895 1 96.31 118 TYR B C 1
ATOM 2965 O O . TYR B 1 118 ? -3.744 2.465 6.055 1 96.31 118 TYR B O 1
ATOM 2973 N N . LEU B 1 119 ? -4.109 0.889 4.52 1 97.81 119 LEU B N 1
ATOM 2974 C CA . LEU B 1 119 ? -4.152 -0.185 5.508 1 97.81 119 LEU B CA 1
ATOM 2975 C C . LEU B 1 119 ? -2.844 -0.253 6.293 1 97.81 119 LEU B C 1
ATOM 2977 O O . LEU B 1 119 ? -2.855 -0.453 7.508 1 97.81 119 LEU B O 1
ATOM 2981 N N . LEU B 1 120 ? -1.729 -0.078 5.645 1 98.25 120 LEU B N 1
ATOM 2982 C CA . LEU B 1 120 ? -0.448 -0.147 6.34 1 98.25 120 LEU B CA 1
ATOM 2983 C C . LEU B 1 120 ? -0.342 0.948 7.395 1 98.25 120 LEU B C 1
ATOM 2985 O O . LEU B 1 120 ? 0.078 0.689 8.523 1 98.25 120 LEU B O 1
ATOM 2989 N N . ASN B 1 121 ? -0.697 2.166 7 1 98.19 121 ASN B N 1
ATOM 2990 C CA . ASN B 1 121 ? -0.658 3.275 7.945 1 98.19 121 ASN B CA 1
ATOM 2991 C C . ASN B 1 121 ? -1.523 2.998 9.172 1 98.19 121 ASN B C 1
ATOM 2993 O O . ASN B 1 121 ? -1.079 3.186 10.305 1 98.19 121 ASN B O 1
ATOM 2997 N N . ASP B 1 122 ? -2.744 2.584 8.875 1 97.12 122 ASP B N 1
ATOM 2998 C CA . ASP B 1 122 ? -3.678 2.305 9.961 1 97.12 122 ASP B CA 1
ATOM 2999 C C . ASP B 1 122 ? -3.166 1.172 10.844 1 97.12 122 ASP B C 1
ATOM 3001 O O . ASP B 1 122 ? -3.217 1.268 12.07 1 97.12 122 ASP B O 1
ATOM 3005 N N . TYR B 1 123 ? -2.686 0.118 10.227 1 97.75 123 TYR B N 1
ATOM 3006 C CA . TYR B 1 123 ? -2.15 -1.042 10.93 1 97.75 123 TYR B CA 1
ATOM 3007 C C . TYR B 1 123 ? -0.989 -0.643 11.836 1 97.75 123 TYR B C 1
ATOM 3009 O O . TYR B 1 123 ? -0.969 -0.986 13.023 1 97.75 123 TYR B O 1
ATOM 3017 N N . LEU B 1 124 ? -0.023 0.094 11.312 1 98.56 124 LEU B N 1
ATOM 3018 C CA . LEU B 1 124 ? 1.157 0.501 12.07 1 98.56 124 LEU B CA 1
ATOM 3019 C C . LEU B 1 124 ? 0.781 1.463 13.195 1 98.56 124 LEU B C 1
ATOM 3021 O O . LEU B 1 124 ? 1.31 1.365 14.305 1 98.56 124 LEU B O 1
ATOM 3025 N N . HIS B 1 125 ? -0.119 2.371 12.891 1 98.06 125 HIS B N 1
ATOM 3026 C CA . HIS B 1 125 ? -0.519 3.346 13.898 1 98.06 125 HIS B CA 1
ATOM 3027 C C . HIS B 1 125 ? -1.141 2.66 15.109 1 98.06 125 HIS B C 1
ATOM 3029 O O . HIS B 1 125 ? -0.814 2.994 16.25 1 98.06 125 HIS B O 1
ATOM 3035 N N . LYS B 1 126 ? -2.002 1.726 14.867 1 96.81 126 LYS B N 1
ATOM 3036 C CA . LYS B 1 126 ? -2.639 0.989 15.953 1 96.81 126 LYS B CA 1
ATOM 3037 C C . LYS B 1 126 ? -1.605 0.238 16.797 1 96.81 126 LYS B C 1
ATOM 3039 O O . LYS B 1 126 ? -1.686 0.225 18.016 1 96.81 126 LYS B O 1
ATOM 3044 N N . LYS B 1 127 ? -0.652 -0.367 16.188 1 97.81 127 LYS B N 1
ATOM 3045 C CA . LYS B 1 127 ? 0.407 -1.078 16.891 1 97.81 127 LYS B CA 1
ATOM 3046 C C . LYS B 1 127 ? 1.244 -0.12 17.734 1 97.81 127 LYS B C 1
ATOM 3048 O O . LYS B 1 127 ? 1.633 -0.45 18.859 1 97.81 127 LYS B O 1
ATOM 3053 N N . LEU B 1 128 ? 1.547 1.034 17.172 1 98.19 128 LEU B N 1
ATOM 3054 C CA . LEU B 1 128 ? 2.303 2.064 17.875 1 98.19 128 LEU B CA 1
ATOM 3055 C C . LEU B 1 128 ? 1.592 2.477 19.156 1 98.19 128 LEU B C 1
ATOM 3057 O O . LEU B 1 128 ? 2.221 2.59 20.219 1 98.19 128 LEU B O 1
ATOM 3061 N N . LEU B 1 129 ? 0.286 2.676 19.062 1 97.19 129 LEU B N 1
ATOM 3062 C CA . LEU B 1 129 ? -0.495 3.059 20.234 1 97.19 129 LEU B CA 1
ATOM 3063 C C . LEU B 1 129 ? -0.396 1.995 21.328 1 97.19 129 LEU B C 1
ATOM 3065 O O . LEU B 1 129 ? -0.24 2.32 22.5 1 97.19 129 LEU B O 1
ATOM 3069 N N . GLU B 1 130 ? -0.435 0.755 20.922 1 97.56 130 GLU B N 1
ATOM 3070 C CA . GLU B 1 130 ? -0.311 -0.352 21.875 1 97.56 130 GLU B CA 1
ATOM 3071 C C . GLU B 1 130 ? 1.062 -0.358 22.531 1 97.56 130 GLU B C 1
ATOM 3073 O O . GLU B 1 130 ? 1.206 -0.824 23.672 1 97.56 130 GLU B O 1
ATOM 3078 N N . GLU B 1 131 ? 2.025 0.166 21.906 1 97.69 131 GLU B N 1
ATOM 3079 C CA . GLU B 1 131 ? 3.4 0.164 22.391 1 97.69 131 GLU B CA 1
ATOM 3080 C C . GLU B 1 131 ? 3.709 1.438 23.172 1 97.69 131 GLU B C 1
ATOM 3082 O O . GLU B 1 131 ? 4.824 1.617 23.656 1 97.69 131 GLU B O 1
ATOM 3087 N N . GLY B 1 132 ? 2.756 2.381 23.25 1 96.44 132 GLY B N 1
ATOM 3088 C CA . GLY B 1 132 ? 2.92 3.59 24.031 1 96.44 132 GLY B CA 1
ATOM 3089 C C . GLY B 1 132 ? 3.439 4.766 23.219 1 96.44 132 GLY B C 1
ATOM 3090 O O . GLY B 1 132 ? 3.891 5.762 23.797 1 96.44 132 GLY B O 1
ATOM 3091 N N . PHE B 1 133 ? 3.432 4.605 21.922 1 97.69 133 PHE B N 1
ATOM 3092 C CA . PHE B 1 133 ? 3.787 5.711 21.047 1 97.69 133 PHE B CA 1
ATOM 3093 C C . PHE B 1 133 ? 2.537 6.375 20.484 1 97.69 133 PHE B C 1
ATOM 3095 O O . PHE B 1 133 ? 1.455 5.785 20.5 1 97.69 133 PHE B O 1
ATOM 3102 N N . ASP B 1 134 ? 2.695 7.605 20.031 1 96.88 134 ASP B N 1
ATOM 3103 C CA . ASP B 1 134 ? 1.552 8.359 19.531 1 96.88 134 ASP B CA 1
ATOM 3104 C C . ASP B 1 134 ? 1.508 8.352 18 1 96.88 134 ASP B C 1
ATOM 3106 O O . ASP B 1 134 ? 0.449 8.555 17.406 1 96.88 134 ASP B O 1
ATOM 3110 N N . GLU B 1 135 ? 2.65 8.18 17.391 1 97.94 135 GLU B N 1
ATOM 3111 C CA . GLU B 1 135 ? 2.805 8.266 15.938 1 97.94 135 GLU B CA 1
ATOM 3112 C C . GLU B 1 135 ? 4.102 7.605 15.477 1 97.94 135 GLU B C 1
ATOM 3114 O O . GLU B 1 135 ? 4.941 7.238 16.297 1 97.94 135 GLU B O 1
ATOM 3119 N N . GLY B 1 136 ? 4.215 7.316 14.266 1 98.56 136 GLY B N 1
ATOM 3120 C CA . GLY B 1 136 ? 5.438 6.801 13.672 1 98.56 136 GLY B CA 1
ATOM 3121 C C . GLY B 1 136 ? 6.07 7.758 12.68 1 98.56 136 GLY B C 1
ATOM 3122 O O . GLY B 1 136 ? 5.473 8.773 12.32 1 98.56 136 GLY B O 1
ATOM 3123 N N . ILE B 1 137 ? 7.238 7.457 12.273 1 98.75 137 ILE B N 1
ATOM 3124 C CA . ILE B 1 137 ? 7.926 8.203 11.227 1 98.75 137 ILE B CA 1
ATOM 3125 C C . ILE B 1 137 ? 8.562 7.23 10.234 1 98.75 137 ILE B C 1
ATOM 3127 O O . ILE B 1 137 ? 9.328 6.344 10.625 1 98.75 137 ILE B O 1
ATOM 3131 N N . PHE B 1 138 ? 8.219 7.387 9.016 1 98.81 138 PHE B N 1
ATOM 3132 C CA . PHE B 1 138 ? 8.781 6.582 7.938 1 98.81 138 PHE B CA 1
ATOM 3133 C C . PHE B 1 138 ? 10.094 7.18 7.441 1 98.81 138 PHE B C 1
ATOM 3135 O O . PHE B 1 138 ? 10.258 8.398 7.438 1 98.81 138 PHE B O 1
ATOM 3142 N N . LEU B 1 139 ? 10.977 6.324 7.039 1 98.69 139 LEU B N 1
ATOM 3143 C CA . LEU B 1 139 ? 12.133 6.707 6.234 1 98.69 139 LEU B CA 1
ATOM 3144 C C . LEU B 1 139 ? 11.977 6.23 4.797 1 98.69 139 LEU B C 1
ATOM 3146 O O . LEU B 1 139 ? 11.172 5.336 4.516 1 98.69 139 LEU B O 1
ATOM 3150 N N . ASN B 1 140 ? 12.641 6.879 3.863 1 98.12 140 ASN B N 1
ATOM 3151 C CA . ASN B 1 140 ? 12.742 6.32 2.52 1 98.12 140 ASN B CA 1
ATOM 3152 C C . ASN B 1 140 ? 14.008 5.492 2.348 1 98.12 140 ASN B C 1
ATOM 3154 O O . ASN B 1 140 ? 14.758 5.293 3.305 1 98.12 140 ASN B O 1
ATOM 3158 N N . LYS B 1 141 ? 14.203 4.961 1.19 1 96.06 141 LYS B N 1
ATOM 3159 C CA . LYS B 1 141 ? 15.312 4.039 0.951 1 96.06 141 LYS B CA 1
ATOM 3160 C C . LYS B 1 141 ? 16.656 4.734 1.13 1 96.06 141 LYS B C 1
ATOM 3162 O O . LYS B 1 141 ? 17.672 4.086 1.417 1 96.06 141 LYS B O 1
ATOM 3167 N N . ASP B 1 142 ? 16.672 6.023 1.016 1 96.62 142 ASP B N 1
ATOM 3168 C CA . ASP B 1 142 ? 17.906 6.801 1.133 1 96.62 142 ASP B CA 1
ATOM 3169 C C . ASP B 1 142 ? 18.203 7.129 2.592 1 96.62 142 ASP B C 1
ATOM 3171 O O . ASP B 1 142 ? 19.219 7.762 2.893 1 96.62 142 ASP B O 1
ATOM 3175 N N . GLY B 1 143 ? 17.297 6.773 3.484 1 97.38 143 GLY B N 1
ATOM 3176 C CA . GLY B 1 143 ? 17.484 7.043 4.902 1 97.38 143 GLY B CA 1
ATOM 3177 C C . GLY B 1 143 ? 16.969 8.414 5.316 1 97.38 143 GLY B C 1
ATOM 3178 O O . GLY B 1 143 ? 17.281 8.883 6.418 1 97.38 143 GLY B O 1
ATOM 3179 N N . ASN B 1 144 ? 16.25 9.094 4.418 1 98.56 144 ASN B N 1
ATOM 3180 C CA . ASN B 1 144 ? 15.656 10.391 4.734 1 98.56 144 ASN B CA 1
ATOM 3181 C C . ASN B 1 144 ? 14.344 10.234 5.508 1 98.56 144 ASN B C 1
ATOM 3183 O O . ASN B 1 144 ? 13.555 9.336 5.211 1 98.56 144 ASN B O 1
ATOM 3187 N N . VAL B 1 145 ? 14.164 11.156 6.445 1 98.81 145 VAL B N 1
ATOM 3188 C CA . VAL B 1 145 ? 12.875 11.266 7.121 1 98.81 145 VAL B CA 1
ATOM 3189 C C . VAL B 1 145 ? 11.805 11.719 6.125 1 98.81 145 VAL B C 1
ATOM 3191 O O . VAL B 1 145 ? 12.039 12.617 5.32 1 98.81 145 VAL B O 1
ATOM 3194 N N . THR B 1 146 ? 10.672 11.078 6.18 1 98.81 146 THR B N 1
ATOM 3195 C CA . THR B 1 146 ? 9.617 11.461 5.246 1 98.81 146 THR B CA 1
ATOM 3196 C C . THR B 1 146 ? 8.406 12 5.996 1 98.81 146 THR B C 1
ATOM 3198 O O . THR B 1 146 ? 8.352 13.188 6.34 1 98.81 146 THR B O 1
ATOM 3201 N N . GLU B 1 147 ? 7.48 11.109 6.434 1 98.88 147 GLU B N 1
ATOM 3202 C CA . GLU B 1 147 ? 6.234 11.484 7.102 1 98.88 147 GLU B CA 1
ATOM 3203 C C . GLU B 1 147 ? 5.812 10.43 8.117 1 98.88 147 GLU B C 1
ATOM 3205 O O . GLU B 1 147 ? 6.449 9.383 8.227 1 98.88 147 GLU B O 1
ATOM 3210 N N . GLY B 1 148 ? 4.848 10.773 8.93 1 98.69 148 GLY B N 1
ATOM 3211 C CA . GLY B 1 148 ? 4.25 9.805 9.836 1 98.69 148 GLY B CA 1
ATOM 3212 C C . GLY B 1 148 ? 3.174 8.969 9.18 1 98.69 148 GLY B C 1
ATOM 3213 O O . GLY B 1 148 ? 3.014 8.992 7.957 1 98.69 148 GLY B O 1
ATOM 3214 N N . THR B 1 149 ? 2.514 8.188 9.977 1 98.31 149 THR B N 1
ATOM 3215 C CA . THR B 1 149 ? 1.4 7.395 9.469 1 98.31 149 THR B CA 1
ATOM 3216 C C . THR B 1 149 ? 0.236 8.297 9.055 1 98.31 149 THR B C 1
ATOM 3218 O O . THR B 1 149 ? -0.484 7.992 8.102 1 98.31 149 THR B O 1
ATOM 3221 N N . TYR B 1 150 ? 0.117 9.438 9.773 1 97.38 150 TYR B N 1
ATOM 3222 C CA . TYR B 1 150 ? -1 10.32 9.469 1 97.38 150 TYR B CA 1
ATOM 3223 C C . TYR B 1 150 ? -0.556 11.781 9.477 1 97.38 150 TYR B C 1
ATOM 3225 O O . TYR B 1 150 ? -1.389 12.688 9.539 1 97.38 150 TYR B O 1
ATOM 3233 N N . THR B 1 151 ? 0.805 11.992 9.492 1 98.56 151 THR B N 1
ATOM 3234 C CA . THR B 1 151 ? 1.262 13.359 9.703 1 98.56 151 THR B CA 1
ATOM 3235 C C . THR B 1 151 ? 2.422 13.695 8.773 1 98.56 151 THR B C 1
ATOM 3237 O O . THR B 1 151 ? 3.1 12.797 8.266 1 98.56 151 THR B O 1
ATOM 3240 N N . ASN B 1 152 ? 2.588 14.992 8.5 1 98.88 152 ASN B N 1
ATOM 3241 C CA . ASN B 1 152 ? 3.854 15.531 8.016 1 98.88 152 ASN B CA 1
ATOM 3242 C C . ASN B 1 152 ? 4.758 15.961 9.164 1 98.88 152 ASN B C 1
ATOM 3244 O O . ASN B 1 152 ? 4.293 16.109 10.297 1 98.88 152 ASN B O 1
ATOM 3248 N N . VAL B 1 153 ? 6.047 16.172 8.883 1 98.88 153 VAL B N 1
ATOM 3249 C CA . VAL B 1 153 ? 6.953 16.453 9.984 1 98.88 153 VAL B CA 1
ATOM 3250 C C . VAL B 1 153 ? 7.797 17.688 9.672 1 98.88 153 VAL B C 1
ATOM 3252 O O . VAL B 1 153 ? 8.133 17.922 8.508 1 98.88 153 VAL B O 1
ATOM 3255 N N . PHE B 1 154 ? 8.078 18.453 10.688 1 98.94 154 PHE B N 1
ATOM 3256 C CA . PHE B 1 154 ? 8.938 19.625 10.641 1 98.94 154 PHE B CA 1
ATOM 3257 C C . PHE B 1 154 ? 9.969 19.594 11.766 1 98.94 154 PHE B C 1
ATOM 3259 O O . PHE B 1 154 ? 9.711 19.016 12.828 1 98.94 154 PHE B O 1
ATOM 3266 N N . PHE B 1 155 ? 11.055 20.203 11.523 1 98.81 155 PHE B N 1
ATOM 3267 C CA . PHE B 1 155 ? 12.109 20.391 12.516 1 98.81 155 PHE B CA 1
ATOM 3268 C C . PHE B 1 155 ? 12.539 21.844 12.578 1 98.81 155 PHE B C 1
ATOM 3270 O O . PHE B 1 155 ? 12.344 22.594 11.625 1 98.81 155 PHE B O 1
ATOM 3277 N N . ILE B 1 156 ? 13.047 22.234 13.703 1 98.69 156 ILE B N 1
ATOM 3278 C CA . ILE B 1 156 ? 13.68 23.531 13.852 1 98.69 156 ILE B CA 1
ATOM 3279 C C . ILE B 1 156 ? 15.133 23.359 14.289 1 98.69 156 ILE B C 1
ATOM 3281 O O . ILE B 1 156 ? 15.414 22.641 15.25 1 98.69 156 ILE B O 1
ATOM 3285 N N . GLN B 1 157 ? 15.984 23.812 13.586 1 97.81 157 GLN B N 1
ATOM 3286 C CA . GLN B 1 157 ? 17.406 23.922 13.922 1 97.81 157 GLN B CA 1
ATOM 3287 C C . GLN B 1 157 ? 17.844 25.391 14.016 1 97.81 157 GLN B C 1
ATOM 3289 O O . GLN B 1 157 ? 17.969 26.062 13 1 97.81 157 GLN B O 1
ATOM 3294 N N . LYS B 1 158 ? 18.047 25.875 15.258 1 94.75 158 LYS B N 1
ATOM 3295 C CA . LYS B 1 158 ? 18.297 27.297 15.492 1 94.75 158 LYS B CA 1
ATOM 3296 C C . LYS B 1 158 ? 17.141 28.141 15 1 94.75 158 LYS B C 1
ATOM 3298 O O . LYS B 1 158 ? 15.992 27.969 15.43 1 94.75 158 LYS B O 1
ATOM 3303 N N . GLU B 1 159 ? 17.375 28.953 13.945 1 95.56 159 GLU B N 1
ATOM 3304 C CA . GLU B 1 159 ? 16.312 29.844 13.484 1 95.56 159 GLU B CA 1
ATOM 3305 C C . GLU B 1 159 ? 15.75 29.375 12.141 1 95.56 159 GLU B C 1
ATOM 3307 O O . GLU B 1 159 ? 15.047 30.125 11.461 1 95.56 159 GLU B O 1
ATOM 3312 N N . THR B 1 160 ? 16.109 28.109 11.844 1 98.19 160 THR B N 1
ATOM 3313 C CA . THR B 1 160 ? 15.68 27.594 10.547 1 98.19 160 THR B CA 1
ATOM 3314 C C . THR B 1 160 ? 14.641 26.484 10.727 1 98.19 160 THR B C 1
ATOM 3316 O O . THR B 1 160 ? 14.836 25.562 11.531 1 98.19 160 THR B O 1
ATOM 3319 N N . ILE B 1 161 ? 13.531 26.625 10.016 1 98.75 161 ILE B N 1
ATOM 3320 C CA . ILE B 1 161 ? 12.508 25.578 9.977 1 98.75 161 ILE B CA 1
ATOM 3321 C C . ILE B 1 161 ? 12.758 24.672 8.781 1 98.75 161 ILE B C 1
ATOM 3323 O O . ILE B 1 161 ? 12.93 25.141 7.652 1 98.75 161 ILE B O 1
ATOM 3327 N N . LEU B 1 162 ? 12.844 23.359 9.047 1 98.88 162 LEU B N 1
ATOM 3328 C CA . LEU B 1 162 ? 13.133 22.359 8.023 1 98.88 162 LEU B CA 1
ATOM 3329 C C . LEU B 1 162 ? 11.977 21.375 7.871 1 98.88 162 LEU B C 1
ATOM 3331 O O . LEU B 1 162 ? 11.336 21.016 8.859 1 98.88 162 LEU B O 1
ATOM 3335 N N . THR B 1 163 ? 11.719 20.953 6.676 1 98.94 163 THR B N 1
ATOM 3336 C CA . THR B 1 163 ? 10.766 19.891 6.426 1 98.94 163 THR B CA 1
ATOM 3337 C C . THR B 1 163 ? 11.164 19.078 5.188 1 98.94 163 THR B C 1
ATOM 3339 O O . THR B 1 163 ? 11.719 19.641 4.234 1 98.94 163 THR B O 1
ATOM 3342 N N . PRO B 1 164 ? 10.922 17.797 5.195 1 98.88 164 PRO B N 1
ATOM 3343 C CA . PRO B 1 164 ? 11.227 17.016 4 1 98.88 164 PRO B CA 1
ATOM 3344 C C . PRO B 1 164 ? 10.492 17.516 2.76 1 98.88 164 PRO B C 1
ATOM 3346 O O . PRO B 1 164 ? 9.328 17.922 2.844 1 98.88 164 PRO B O 1
ATOM 3349 N N . PRO B 1 165 ? 11.227 17.531 1.608 1 98.88 165 PRO B N 1
ATOM 3350 C CA . PRO B 1 165 ? 10.516 17.875 0.373 1 98.88 165 PRO B CA 1
ATOM 3351 C C . PRO B 1 165 ? 9.531 16.781 -0.058 1 98.88 165 PRO B C 1
ATOM 3353 O O . PRO B 1 165 ? 9.711 15.617 0.29 1 98.88 165 PRO B O 1
ATOM 3356 N N . VAL B 1 166 ? 8.5 17.156 -0.799 1 98.75 166 VAL B N 1
ATOM 3357 C CA . VAL B 1 166 ? 7.488 16.219 -1.279 1 98.75 166 VAL B CA 1
ATOM 3358 C C . VAL B 1 166 ? 8.148 15.102 -2.08 1 98.75 166 VAL B C 1
ATOM 3360 O O . VAL B 1 166 ? 7.73 13.945 -2.008 1 98.75 166 VAL B O 1
ATOM 3363 N N . GLU B 1 167 ? 9.25 15.398 -2.758 1 98.25 167 GLU B N 1
ATOM 3364 C CA . GLU B 1 167 ? 9.953 14.477 -3.65 1 98.25 167 GLU B CA 1
ATOM 3365 C C . GLU B 1 167 ? 10.602 13.336 -2.871 1 98.25 167 GLU B C 1
ATOM 3367 O O . GLU B 1 167 ? 11 12.328 -3.455 1 98.25 167 GLU B O 1
ATOM 3372 N N . ASP B 1 168 ? 10.711 13.516 -1.567 1 98.69 168 ASP B N 1
ATOM 3373 C CA . ASP B 1 168 ? 11.25 12.445 -0.738 1 98.69 168 ASP B CA 1
ATOM 3374 C C . ASP B 1 168 ? 10.219 11.328 -0.546 1 98.69 168 ASP B C 1
ATOM 3376 O O . ASP B 1 168 ? 10.523 10.297 0.051 1 98.69 168 ASP B O 1
ATOM 3380 N N . GLY B 1 169 ? 9.047 11.477 -1.051 1 98.38 169 GLY B N 1
ATOM 3381 C CA . GLY B 1 169 ? 8 10.461 -0.965 1 98.38 169 GLY B CA 1
ATOM 3382 C C . GLY B 1 169 ? 7.043 10.688 0.187 1 98.38 169 GLY B C 1
ATOM 3383 O O . GLY B 1 169 ? 6.859 9.812 1.033 1 98.38 169 GLY B O 1
ATOM 3384 N N . ILE B 1 170 ? 6.438 11.875 0.206 1 98.75 170 ILE B N 1
ATOM 3385 C CA . ILE B 1 170 ? 5.477 12.164 1.263 1 98.75 170 ILE B CA 1
ATOM 3386 C C . ILE B 1 170 ? 4.176 12.68 0.65 1 98.75 170 ILE B C 1
ATOM 3388 O O . ILE B 1 170 ? 4.168 13.188 -0.476 1 98.75 170 ILE B O 1
ATOM 3392 N N . LEU B 1 171 ? 3.068 12.492 1.312 1 98.75 171 LEU B N 1
ATOM 3393 C CA . LEU B 1 171 ? 1.818 13.141 0.931 1 98.75 171 LEU B CA 1
ATOM 3394 C C . LEU B 1 171 ? 1.933 14.656 1.057 1 98.75 171 LEU B C 1
ATOM 3396 O O . LEU B 1 171 ? 2.375 15.164 2.088 1 98.75 171 LEU B O 1
ATOM 3400 N N . PRO B 1 172 ? 1.639 15.383 0.003 1 98.56 172 PRO B N 1
ATOM 3401 C CA . PRO B 1 172 ? 1.602 16.844 0.149 1 98.56 172 PRO B CA 1
ATOM 3402 C C . PRO B 1 172 ? 0.424 17.328 0.995 1 98.56 172 PRO B C 1
ATOM 3404 O O . PRO B 1 172 ? -0.618 17.703 0.452 1 98.56 172 PRO B O 1
ATOM 3407 N N . GLY B 1 173 ? 0.62 17.375 2.289 1 98.62 173 GLY B N 1
ATOM 3408 C CA . GLY B 1 173 ? -0.444 17.734 3.219 1 98.62 173 GLY B CA 1
ATOM 3409 C C . GLY B 1 173 ? -0.988 19.125 3.008 1 98.62 173 GLY B C 1
ATOM 3410 O O . GLY B 1 173 ? -0.236 20.047 2.682 1 98.62 173 GLY B O 1
ATOM 3411 N N . ILE B 1 174 ? -2.25 19.281 3.256 1 98.69 174 ILE B N 1
ATOM 3412 C CA . ILE B 1 174 ? -2.9 20.578 3.068 1 98.69 174 ILE B CA 1
ATOM 3413 C C . ILE B 1 174 ? -2.406 21.562 4.125 1 98.69 174 ILE B C 1
ATOM 3415 O O . ILE B 1 174 ? -1.996 22.672 3.801 1 98.69 174 ILE B O 1
ATOM 3419 N N . PHE B 1 175 ? -2.441 21.156 5.41 1 98.06 175 PHE B N 1
ATOM 3420 C CA . PHE B 1 175 ? -1.94 22.031 6.457 1 98.06 175 PHE B CA 1
ATOM 3421 C C . PHE B 1 175 ? -0.457 22.328 6.262 1 98.06 175 PHE B C 1
ATOM 3423 O O . PHE B 1 175 ? 0.003 23.438 6.512 1 98.06 175 PHE B O 1
ATOM 3430 N N . ARG B 1 176 ? 0.33 21.328 5.887 1 98.62 176 ARG B N 1
ATOM 3431 C CA . ARG B 1 176 ? 1.738 21.531 5.562 1 98.62 176 ARG B CA 1
ATOM 3432 C C . ARG B 1 176 ? 1.91 22.672 4.559 1 98.62 176 ARG B C 1
ATOM 3434 O O . ARG B 1 176 ? 2.736 23.562 4.762 1 98.62 176 ARG B O 1
ATOM 3441 N N . LYS B 1 177 ? 1.144 22.562 3.463 1 98.44 177 LYS B N 1
ATOM 3442 C CA . LYS B 1 177 ? 1.209 23.578 2.426 1 98.44 177 LYS B CA 1
ATOM 3443 C C . LYS B 1 177 ? 0.871 24.953 2.99 1 98.44 177 LYS B C 1
ATOM 3445 O O . LYS B 1 177 ? 1.577 25.938 2.727 1 98.44 177 LYS B O 1
ATOM 3450 N N . LYS B 1 178 ? -0.173 25.078 3.736 1 97.81 178 LYS B N 1
ATOM 3451 C CA . LYS B 1 178 ? -0.622 26.328 4.309 1 97.81 178 LYS B CA 1
ATOM 3452 C C . LYS B 1 178 ? 0.408 26.891 5.289 1 97.81 178 LYS B C 1
ATOM 3454 O O . LYS B 1 178 ? 0.64 28.094 5.332 1 97.81 178 LYS B O 1
ATOM 3459 N N . LEU B 1 179 ? 1.008 26.016 6.082 1 98.25 179 LEU B N 1
ATOM 3460 C CA . LEU B 1 179 ? 2.039 26.422 7.027 1 98.25 179 LEU B CA 1
ATOM 3461 C C . LEU B 1 179 ? 3.266 26.969 6.297 1 98.25 179 LEU B C 1
ATOM 3463 O O . LEU B 1 179 ? 3.801 28.016 6.664 1 98.25 179 LEU B O 1
ATOM 3467 N N . ILE B 1 180 ? 3.717 26.266 5.293 1 98.62 180 ILE B N 1
ATOM 3468 C CA . ILE B 1 180 ? 4.875 26.703 4.516 1 98.62 180 ILE B CA 1
ATOM 3469 C C . ILE B 1 180 ? 4.598 28.078 3.91 1 98.62 180 ILE B C 1
ATOM 3471 O O . ILE B 1 180 ? 5.441 28.969 3.98 1 98.62 180 ILE B O 1
ATOM 3475 N N . ASP B 1 181 ? 3.439 28.266 3.305 1 97.88 181 ASP B N 1
ATOM 3476 C CA . ASP B 1 181 ? 3.051 29.547 2.732 1 97.88 181 ASP B CA 1
ATOM 3477 C C . ASP B 1 181 ? 3.07 30.641 3.789 1 97.88 181 ASP B C 1
ATOM 3479 O O . ASP B 1 181 ? 3.586 31.734 3.545 1 97.88 181 ASP B O 1
ATOM 3483 N N . PHE B 1 182 ? 2.477 30.344 4.926 1 97.56 182 PHE B N 1
ATOM 3484 C CA . PHE B 1 182 ? 2.439 31.281 6.043 1 97.56 182 PHE B CA 1
ATOM 3485 C C . PHE B 1 182 ? 3.85 31.688 6.453 1 97.56 182 PHE B C 1
ATOM 3487 O O . PHE B 1 182 ? 4.137 32.875 6.613 1 97.56 182 PHE B O 1
ATOM 3494 N N . LEU B 1 183 ? 4.719 30.703 6.617 1 98.25 183 LEU B N 1
ATOM 3495 C CA . LEU B 1 183 ? 6.094 30.938 7.051 1 98.25 183 LEU B CA 1
ATOM 3496 C C . LEU B 1 183 ? 6.836 31.797 6.039 1 98.25 183 LEU B C 1
ATOM 3498 O O . LEU B 1 183 ? 7.598 32.688 6.418 1 98.25 183 LEU B O 1
ATOM 3502 N N . ARG B 1 184 ? 6.594 31.562 4.812 1 98.12 184 ARG B N 1
ATOM 3503 C CA . ARG B 1 184 ? 7.242 32.344 3.762 1 98.12 184 ARG B CA 1
ATOM 3504 C C . ARG B 1 184 ? 6.734 33.781 3.754 1 98.12 184 ARG B C 1
ATOM 3506 O O . ARG B 1 184 ? 7.527 34.719 3.682 1 98.12 184 ARG B O 1
ATOM 3513 N N . VAL B 1 185 ? 5.465 33.969 3.824 1 97.12 185 VAL B N 1
ATOM 3514 C CA . VAL B 1 185 ? 4.848 35.281 3.803 1 97.12 185 VAL B CA 1
ATOM 3515 C C . VAL B 1 185 ? 5.344 36.094 4.988 1 97.12 185 VAL B C 1
ATOM 3517 O O . VAL B 1 185 ? 5.586 37.312 4.859 1 97.12 185 VAL B O 1
ATOM 3520 N N . LYS B 1 186 ? 5.508 35.469 6.137 1 96.81 186 LYS B N 1
ATOM 3521 C CA . LYS B 1 186 ? 5.945 36.156 7.352 1 96.81 186 LYS B CA 1
ATOM 3522 C C . LYS B 1 186 ? 7.469 36.25 7.41 1 96.81 186 LYS B C 1
ATOM 3524 O O . LYS B 1 186 ? 8.031 36.688 8.414 1 96.81 186 LYS B O 1
ATOM 3529 N N . ARG B 1 187 ? 8.211 35.75 6.426 1 97.31 187 ARG B N 1
ATOM 3530 C CA . ARG B 1 187 ? 9.648 35.906 6.207 1 97.31 187 ARG B CA 1
ATOM 3531 C C . ARG B 1 187 ? 10.438 35.094 7.23 1 97.31 187 ARG B C 1
ATOM 3533 O O . ARG B 1 187 ? 11.492 35.531 7.691 1 97.31 187 ARG B O 1
ATOM 3540 N N . TYR B 1 188 ? 9.797 34 7.734 1 98.06 188 TYR B N 1
ATOM 3541 C CA . TYR B 1 188 ? 10.578 33.031 8.477 1 98.06 188 TYR B CA 1
ATOM 3542 C C . TYR B 1 188 ? 11.508 32.25 7.547 1 98.06 188 TYR B C 1
ATOM 3544 O O . TYR B 1 188 ? 11.25 32.156 6.344 1 98.06 188 TYR B O 1
ATOM 3552 N N . ASN B 1 189 ? 12.617 31.719 8.109 1 98.25 189 ASN B N 1
ATOM 3553 C CA . ASN B 1 189 ? 13.516 30.875 7.336 1 98.25 189 ASN B CA 1
ATOM 3554 C C . ASN B 1 189 ? 13.008 29.438 7.254 1 98.25 189 ASN B C 1
ATOM 3556 O O . ASN B 1 189 ? 13.188 28.656 8.195 1 98.25 189 ASN B O 1
ATOM 3560 N N . ILE B 1 190 ? 12.383 29.078 6.191 1 98.75 190 ILE B N 1
ATOM 3561 C CA . ILE B 1 190 ? 11.836 27.75 5.953 1 98.75 190 ILE B CA 1
ATOM 3562 C C . ILE B 1 190 ? 12.539 27.109 4.758 1 98.75 190 ILE B C 1
ATOM 3564 O O . ILE B 1 190 ? 12.664 27.734 3.697 1 98.75 190 ILE B O 1
ATOM 3568 N N . VAL B 1 191 ? 13.023 25.875 4.91 1 98.69 191 VAL B N 1
ATOM 3569 C CA . VAL B 1 191 ? 13.758 25.172 3.869 1 98.69 191 VAL B CA 1
ATOM 3570 C C . VAL B 1 191 ? 13.18 23.766 3.697 1 98.69 191 VAL B C 1
ATOM 3572 O O . VAL B 1 191 ? 13 23.047 4.676 1 98.69 191 VAL B O 1
ATOM 3575 N N . GLU B 1 192 ? 12.805 23.422 2.492 1 98.81 192 GLU B N 1
ATOM 3576 C CA . GLU B 1 192 ? 12.469 22.047 2.139 1 98.81 192 GLU B CA 1
ATOM 3577 C C . GLU B 1 192 ? 13.703 21.281 1.662 1 98.81 192 GLU B C 1
ATOM 3579 O O . GLU B 1 192 ? 14.211 21.531 0.567 1 98.81 192 GLU B O 1
ATOM 3584 N N . GLU B 1 193 ? 14.117 20.391 2.508 1 98.62 193 GLU B N 1
ATOM 3585 C CA . GLU B 1 193 ? 15.305 19.625 2.168 1 98.62 193 GLU B CA 1
ATOM 3586 C C . GLU B 1 193 ? 15.258 18.234 2.799 1 98.62 193 GLU B C 1
ATOM 3588 O O . GLU B 1 193 ? 14.555 18.016 3.787 1 98.62 193 GLU B O 1
ATOM 3593 N N . SER B 1 194 ? 15.984 17.344 2.15 1 98.81 194 SER B N 1
ATOM 3594 C CA . SER B 1 194 ? 16.078 16.016 2.73 1 98.81 194 SER B CA 1
ATOM 3595 C C . SER B 1 194 ? 16.797 16.047 4.074 1 98.81 194 SER B C 1
ATOM 3597 O O . SER B 1 194 ? 17.797 16.75 4.238 1 98.81 194 SER B O 1
ATOM 3599 N N . ILE B 1 195 ? 16.234 15.383 5.059 1 98.69 195 ILE B N 1
ATOM 3600 C CA . ILE B 1 195 ? 16.766 15.297 6.414 1 98.69 195 ILE B CA 1
ATOM 3601 C C . ILE B 1 195 ? 17.062 13.836 6.758 1 98.69 195 ILE B C 1
ATOM 3603 O O . ILE B 1 195 ? 16.156 13 6.734 1 98.69 195 ILE B O 1
ATOM 3607 N N . LYS B 1 196 ? 18.297 13.555 7.109 1 98.31 196 LYS B N 1
ATOM 3608 C CA . LYS B 1 196 ? 18.672 12.195 7.477 1 98.31 196 LYS B CA 1
ATOM 3609 C C . LYS B 1 196 ? 18.328 11.906 8.938 1 98.31 196 LYS B C 1
ATOM 3611 O O . LYS B 1 196 ? 18.328 12.82 9.773 1 98.31 196 LYS B O 1
ATOM 3616 N N . LEU B 1 197 ? 18.109 10.664 9.188 1 97.44 197 LEU B N 1
ATOM 3617 C CA . LEU B 1 197 ? 17.781 10.25 10.547 1 97.44 197 LEU B CA 1
ATOM 3618 C C . LEU B 1 197 ? 18.859 10.672 11.531 1 97.44 197 LEU B C 1
ATOM 3620 O O . LEU B 1 197 ? 18.562 11.109 12.641 1 97.44 197 LEU B O 1
ATOM 3624 N N . ASN B 1 198 ? 20.078 10.555 11.109 1 95.94 198 ASN B N 1
ATOM 3625 C CA . ASN B 1 198 ? 21.188 10.836 12.016 1 95.94 198 ASN B CA 1
ATOM 3626 C C . ASN B 1 198 ? 21.344 12.328 12.273 1 95.94 198 ASN B C 1
ATOM 3628 O O . ASN B 1 198 ? 22.078 12.734 13.18 1 95.94 198 ASN B O 1
ATOM 3632 N N . GLU B 1 199 ? 20.656 13.18 11.547 1 97.69 199 GLU B N 1
ATOM 3633 C CA . GLU B 1 199 ? 20.688 14.625 11.727 1 97.69 199 GLU B CA 1
ATOM 3634 C C . GLU B 1 199 ? 19.719 15.062 12.82 1 97.69 199 GLU B C 1
ATOM 3636 O O . GLU B 1 199 ? 19.781 16.203 13.289 1 97.69 199 GLU B O 1
ATOM 3641 N N . LEU B 1 200 ? 18.891 14.211 13.281 1 98.25 200 LEU B N 1
ATOM 3642 C CA . LEU B 1 200 ? 17.812 14.594 14.188 1 98.25 200 LEU B CA 1
ATOM 3643 C C . LEU B 1 200 ? 18.359 15.039 15.539 1 98.25 200 LEU B C 1
ATOM 3645 O O . LEU B 1 200 ? 17.75 15.875 16.219 1 98.25 200 LEU B O 1
ATOM 3649 N N . ARG B 1 201 ? 19.484 14.547 15.898 1 96.81 201 ARG B N 1
ATOM 3650 C CA . ARG B 1 201 ? 20.078 14.891 17.188 1 96.81 201 ARG B CA 1
ATOM 3651 C C . ARG B 1 201 ? 20.5 16.359 17.203 1 96.81 201 ARG B C 1
ATOM 3653 O O . ARG B 1 201 ? 20.641 16.953 18.281 1 96.81 201 ARG B O 1
ATOM 3660 N N . ASP B 1 202 ? 20.641 16.922 16.031 1 97 202 ASP B N 1
ATOM 3661 C CA . ASP B 1 202 ? 21.078 18.312 15.922 1 97 202 ASP B CA 1
ATOM 3662 C C . ASP B 1 202 ? 19.891 19.266 15.891 1 97 202 ASP B C 1
ATOM 3664 O O . ASP B 1 202 ? 20.062 20.484 15.852 1 97 202 ASP B O 1
ATOM 3668 N N . MET B 1 203 ? 18.688 18.75 15.898 1 98.19 203 MET B N 1
ATOM 3669 C CA . MET B 1 203 ? 17.484 19.578 15.82 1 98.19 203 MET B CA 1
ATOM 3670 C C . MET B 1 203 ? 17.047 20.016 17.203 1 98.19 203 MET B C 1
ATOM 3672 O O . MET B 1 203 ? 17.078 19.234 18.156 1 98.19 203 MET B O 1
ATOM 3676 N N . ASP B 1 204 ? 16.594 21.266 17.328 1 97.5 204 ASP B N 1
ATOM 3677 C CA . ASP B 1 204 ? 16.172 21.844 18.594 1 97.5 204 ASP B CA 1
ATOM 3678 C C . ASP B 1 204 ? 14.727 21.469 18.906 1 97.5 204 ASP B C 1
ATOM 3680 O O . ASP B 1 204 ? 14.359 21.344 20.078 1 97.5 204 ASP B O 1
ATOM 3684 N N . CYS B 1 205 ? 13.961 21.422 17.891 1 98.31 205 CYS B N 1
ATOM 3685 C CA . CYS B 1 205 ? 12.523 21.203 18.016 1 98.31 205 CYS B CA 1
ATOM 3686 C C . CYS B 1 205 ? 11.992 20.344 16.875 1 98.31 205 CYS B C 1
ATOM 3688 O O . CYS B 1 205 ? 12.594 20.297 15.805 1 98.31 205 CYS B O 1
ATOM 3690 N N . CYS B 1 206 ? 10.977 19.578 17.156 1 98.62 206 CYS B N 1
ATOM 3691 C CA . CYS B 1 206 ? 10.258 18.781 16.188 1 98.62 206 CYS B CA 1
ATOM 3692 C C . CYS B 1 206 ? 8.75 18.891 16.375 1 98.62 206 CYS B C 1
ATOM 3694 O O . CYS B 1 206 ? 8.273 18.938 17.516 1 98.62 206 CYS B O 1
ATOM 3696 N N . PHE B 1 207 ? 8.039 19.016 15.32 1 98.38 207 PHE B N 1
ATOM 3697 C CA . PHE B 1 207 ? 6.586 19 15.398 1 98.38 207 PHE B CA 1
ATOM 3698 C C . PHE B 1 207 ? 5.988 18.328 14.164 1 98.38 207 PHE B C 1
ATOM 3700 O O . PHE B 1 207 ? 6.641 18.234 13.125 1 98.38 207 PHE B O 1
ATOM 3707 N N . VAL B 1 208 ? 4.789 17.828 14.305 1 98.19 208 VAL B N 1
ATOM 3708 C CA . VAL B 1 208 ? 4.074 17.203 13.195 1 98.19 208 VAL B CA 1
ATOM 3709 C C . VAL B 1 208 ? 2.799 17.984 12.891 1 98.19 208 VAL B C 1
ATOM 3711 O O . VAL B 1 208 ? 2.348 18.781 13.711 1 98.19 208 VAL B O 1
ATOM 3714 N N . THR B 1 209 ? 2.334 17.734 11.625 1 97.75 209 THR B N 1
ATOM 3715 C CA . THR B 1 209 ? 1.156 18.484 11.203 1 97.75 209 THR B CA 1
ATOM 3716 C C . THR B 1 209 ? 0.187 17.594 10.438 1 97.75 209 THR B C 1
ATOM 3718 O O . THR B 1 209 ? 0.606 16.641 9.766 1 97.75 209 THR B O 1
ATOM 3721 N N . ASN B 1 210 ? -1.026 17.812 10.57 1 96.62 210 ASN B N 1
ATOM 3722 C CA . ASN B 1 210 ? -2.092 17.438 9.656 1 96.62 210 ASN B CA 1
ATOM 3723 C C . ASN B 1 210 ? -3.291 18.375 9.766 1 96.62 210 ASN B C 1
ATOM 3725 O O . ASN B 1 210 ? -3.309 19.266 10.609 1 96.62 210 ASN B O 1
ATOM 3729 N N . SER B 1 211 ? -4.199 18.234 8.93 1 95.75 211 SER B N 1
ATOM 3730 C CA . SER B 1 211 ? -5.27 19.219 8.82 1 95.75 211 SER B CA 1
ATOM 3731 C C . SER B 1 211 ? -6.164 19.203 10.055 1 95.75 211 SER B C 1
ATOM 3733 O O . SER B 1 211 ? -6.746 20.234 10.422 1 95.75 211 SER B O 1
ATOM 3735 N N . LEU B 1 212 ? -6.238 18.109 10.727 1 93.81 212 LEU B N 1
ATOM 3736 C CA . LEU B 1 212 ? -7.125 18.016 11.883 1 93.81 212 LEU B CA 1
ATOM 3737 C C . LEU B 1 212 ? -6.438 18.531 13.141 1 93.81 212 LEU B C 1
ATOM 3739 O O . LEU B 1 212 ? -7.008 19.328 13.883 1 93.81 212 LEU B O 1
ATOM 3743 N N . MET B 1 213 ? -5.246 18.156 13.375 1 91.19 213 MET B N 1
ATOM 3744 C CA . MET B 1 213 ? -4.547 18.453 14.625 1 91.19 213 MET B CA 1
ATOM 3745 C C . MET B 1 213 ? -3.689 19.703 14.484 1 91.19 213 MET B C 1
ATOM 3747 O O . MET B 1 213 ? -3.219 20.266 15.477 1 91.19 213 MET B O 1
ATOM 3751 N N . GLU B 1 214 ? -3.492 20.094 13.203 1 93.31 214 GLU B N 1
ATOM 3752 C CA . GLU B 1 214 ? -2.682 21.281 12.922 1 93.31 214 GLU B CA 1
ATOM 3753 C C . GLU B 1 214 ? -1.233 21.078 13.359 1 93.31 214 GLU B C 1
ATOM 3755 O O . GLU B 1 214 ? -0.581 20.125 12.93 1 93.31 214 GLU B O 1
ATOM 3760 N N . MET B 1 215 ? -0.704 21.922 14.148 1 95.12 215 MET B N 1
ATOM 3761 C CA . MET B 1 215 ? 0.693 21.859 14.57 1 95.12 215 MET B CA 1
ATOM 3762 C C . MET B 1 215 ? 0.81 21.266 15.977 1 95.12 215 MET B C 1
ATOM 3764 O O . MET B 1 215 ? 0.252 21.812 16.922 1 95.12 215 MET B O 1
ATOM 3768 N N . ARG B 1 216 ? 1.535 20.125 16.109 1 95.81 216 ARG B N 1
ATOM 3769 C CA . ARG B 1 216 ? 1.689 19.469 17.406 1 95.81 216 ARG B CA 1
ATOM 3770 C C . ARG B 1 216 ? 3.158 19.188 17.703 1 95.81 216 ARG B C 1
ATOM 3772 O O . ARG B 1 216 ? 3.865 18.609 16.875 1 95.81 216 ARG B O 1
ATOM 3779 N N . LEU B 1 217 ? 3.533 19.531 18.859 1 97 217 LEU B N 1
ATOM 3780 C CA . LEU B 1 217 ? 4.906 19.312 19.312 1 97 217 LEU B CA 1
ATOM 3781 C C . LEU B 1 217 ? 5.223 17.828 19.406 1 97 217 LEU B C 1
ATOM 3783 O O . LEU B 1 217 ? 4.367 17.031 19.797 1 97 217 LEU B O 1
ATOM 3787 N N . VAL B 1 218 ? 6.473 17.453 19.062 1 98.19 218 VAL B N 1
ATOM 3788 C CA . VAL B 1 218 ? 7.012 16.109 19.281 1 98.19 218 VAL B CA 1
ATOM 3789 C C . VAL B 1 218 ? 8.047 16.156 20.406 1 98.19 218 VAL B C 1
ATOM 3791 O O . VAL B 1 218 ? 9.023 16.906 20.328 1 98.19 218 VAL B O 1
ATOM 3794 N N . LYS B 1 219 ? 7.801 15.422 21.391 1 97.31 219 LYS B N 1
ATOM 3795 C CA . LYS B 1 219 ? 8.734 15.445 22.516 1 97.31 219 LYS B CA 1
ATOM 3796 C C . LYS B 1 219 ? 9.906 14.508 22.266 1 97.31 219 LYS B C 1
ATOM 3798 O O . LYS B 1 219 ? 11.008 14.742 22.766 1 97.31 219 LYS B O 1
ATOM 3803 N N . GLN B 1 220 ? 9.609 13.422 21.5 1 97.81 220 GLN B N 1
ATOM 3804 C CA . GLN B 1 220 ? 10.711 12.508 21.234 1 97.81 220 GLN B CA 1
ATOM 3805 C C . GLN B 1 220 ? 10.445 11.664 19.984 1 97.81 220 GLN B C 1
ATOM 3807 O O . GLN B 1 220 ? 9.289 11.383 19.672 1 97.81 220 GLN B O 1
ATOM 3812 N N . ILE B 1 221 ? 11.477 11.32 19.328 1 98.56 221 ILE B N 1
ATOM 3813 C CA . ILE B 1 221 ? 11.531 10.25 18.328 1 98.56 221 ILE B CA 1
ATOM 3814 C C . ILE B 1 221 ? 12.508 9.164 18.797 1 98.56 221 ILE B C 1
ATOM 3816 O O . ILE B 1 221 ? 13.711 9.398 18.859 1 98.56 221 ILE B O 1
ATOM 3820 N N . ASP B 1 222 ? 11.984 8 19.094 1 97.88 222 ASP B N 1
ATOM 3821 C CA . ASP B 1 222 ? 12.789 6.996 19.766 1 97.88 222 ASP B CA 1
ATOM 3822 C C . ASP B 1 222 ? 13.508 7.594 20.984 1 97.88 222 ASP B C 1
ATOM 3824 O O . ASP B 1 222 ? 12.867 8.125 21.891 1 97.88 222 ASP B O 1
ATOM 3828 N N . GLU B 1 223 ? 14.789 7.625 20.953 1 97.44 223 GLU B N 1
ATOM 3829 C CA . GLU B 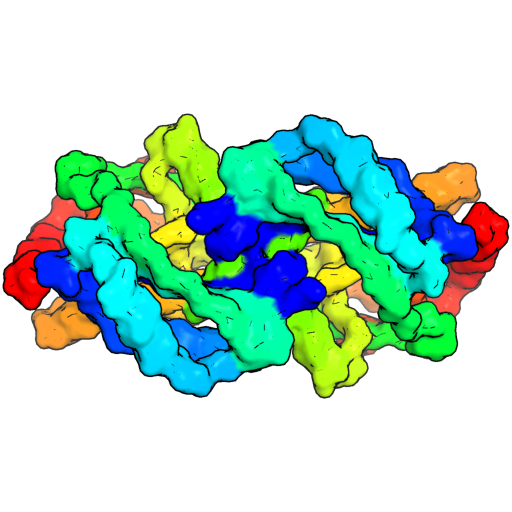1 223 ? 15.531 8.109 22.109 1 97.44 223 GLU B CA 1
ATOM 3830 C C . GLU B 1 223 ? 15.93 9.57 21.938 1 97.44 223 GLU B C 1
ATOM 3832 O O . GLU B 1 223 ? 16.516 10.172 22.844 1 97.44 223 GLU B O 1
ATOM 3837 N N . ILE B 1 224 ? 15.656 10.172 20.844 1 98.06 224 ILE B N 1
ATOM 3838 C CA . ILE B 1 224 ? 16.031 11.555 20.578 1 98.06 224 ILE B CA 1
ATOM 3839 C C . ILE B 1 224 ? 14.977 12.5 21.172 1 98.06 224 ILE B C 1
ATOM 3841 O O . ILE B 1 224 ? 13.805 12.438 20.797 1 98.06 224 ILE B O 1
ATOM 3845 N N . LEU B 1 225 ? 15.375 13.422 21.969 1 97.56 225 LEU B N 1
ATOM 3846 C CA . LEU B 1 225 ? 14.461 14.328 22.656 1 97.56 225 LEU B CA 1
ATOM 3847 C C . LEU B 1 225 ? 14.422 15.688 21.969 1 97.56 225 LEU B C 1
ATOM 3849 O O . LEU B 1 225 ? 15.438 16.156 21.438 1 97.56 225 LEU B O 1
ATOM 3853 N N . PHE B 1 226 ? 13.258 16.281 22 1 97.5 226 PHE B N 1
ATOM 3854 C CA . PHE B 1 226 ? 13.047 17.609 21.469 1 97.5 226 PHE B CA 1
ATOM 3855 C C . PHE B 1 226 ? 12.359 18.5 22.5 1 97.5 226 PHE B C 1
ATOM 3857 O O . PHE B 1 226 ? 11.711 18.016 23.422 1 97.5 226 PHE B O 1
ATOM 3864 N N . SER B 1 227 ? 12.57 19.828 22.391 1 94.56 227 SER B N 1
ATOM 3865 C CA . SER B 1 227 ? 11.953 20.781 23.297 1 94.56 227 SER B CA 1
ATOM 3866 C C . SER B 1 227 ? 11.242 21.891 22.531 1 94.56 227 SER B C 1
ATOM 3868 O O . SER B 1 227 ? 11.625 22.219 21.406 1 94.56 227 SER B O 1
ATOM 3870 N N . LYS B 1 228 ? 10.273 22.312 23.234 1 93.62 228 LYS B N 1
ATOM 3871 C CA . LYS B 1 228 ? 9.633 23.516 22.719 1 93.62 228 LYS B CA 1
ATOM 3872 C C . LYS B 1 228 ? 10.602 24.703 22.703 1 93.62 228 LYS B C 1
ATOM 3874 O O . LYS B 1 228 ? 11.352 24.906 23.672 1 93.62 228 LYS B O 1
ATOM 3879 N N . ASN B 1 229 ? 10.734 25.266 21.578 1 92.69 229 ASN B N 1
ATOM 3880 C CA . ASN B 1 229 ? 11.57 26.469 21.562 1 92.69 229 ASN B CA 1
ATOM 3881 C C . ASN B 1 229 ? 10.75 27.719 21.234 1 92.69 229 ASN B C 1
ATOM 3883 O O . ASN B 1 229 ? 9.539 27.625 21.031 1 92.69 229 ASN B O 1
ATOM 3887 N N . ASN B 1 230 ? 11.398 28.875 21.266 1 94.5 230 ASN B N 1
ATOM 3888 C CA . ASN B 1 230 ? 10.711 30.141 21.094 1 94.5 230 ASN B CA 1
ATOM 3889 C C . ASN B 1 230 ? 10.055 30.25 19.719 1 94.5 230 ASN B C 1
ATOM 3891 O O . ASN B 1 230 ? 8.953 30.781 19.594 1 94.5 230 ASN B O 1
ATOM 3895 N N . LEU B 1 231 ? 10.789 29.766 18.781 1 96.44 231 LEU B N 1
ATOM 3896 C CA . LEU B 1 231 ? 10.281 29.859 17.422 1 96.44 231 LEU B CA 1
ATOM 3897 C C . LEU B 1 231 ? 9 29.062 17.266 1 96.44 231 LEU B C 1
ATOM 3899 O O . LEU B 1 231 ? 8.039 29.516 16.641 1 96.44 231 LEU B O 1
ATOM 3903 N N . PHE B 1 232 ? 8.984 27.859 17.766 1 96 232 PHE B N 1
ATOM 3904 C CA . PHE B 1 232 ? 7.781 27.031 17.766 1 96 232 PHE B CA 1
ATOM 3905 C C . PHE B 1 232 ? 6.617 27.766 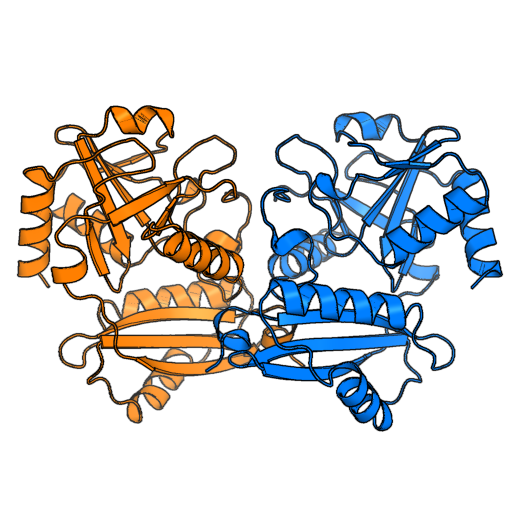18.422 1 96 232 PHE B C 1
ATOM 3907 O O . PHE B 1 232 ? 5.508 27.781 17.891 1 96 232 PHE B O 1
ATOM 3914 N N . CYS B 1 233 ? 6.844 28.344 19.578 1 94.88 233 CYS B N 1
ATOM 3915 C CA . CYS B 1 233 ? 5.809 29.031 20.344 1 94.88 233 CYS B CA 1
ATOM 3916 C C . CYS B 1 233 ? 5.273 30.234 19.578 1 94.88 233 CYS B C 1
ATOM 3918 O O . CYS B 1 233 ? 4.066 30.484 19.547 1 94.88 233 CYS B O 1
ATOM 3920 N N . GLU B 1 234 ? 6.176 30.906 19 1 95.62 234 GLU B N 1
ATOM 3921 C CA . GLU B 1 234 ? 5.805 32.094 18.234 1 95.62 234 GLU B CA 1
ATOM 3922 C C . GLU B 1 234 ? 4.906 31.719 17.062 1 95.62 234 GLU B C 1
ATOM 3924 O O . GLU B 1 234 ? 3.855 32.344 16.859 1 95.62 234 GLU B O 1
ATOM 3929 N N . ILE B 1 235 ? 5.344 30.734 16.297 1 95.94 235 ILE B N 1
ATOM 3930 C CA . ILE B 1 235 ? 4.598 30.312 15.125 1 95.94 235 ILE B CA 1
ATOM 3931 C C . ILE B 1 235 ? 3.223 29.797 15.547 1 95.94 235 ILE B C 1
ATOM 3933 O O . ILE B 1 235 ? 2.207 30.156 14.938 1 95.94 235 ILE B O 1
ATOM 3937 N N . SER B 1 236 ? 3.174 28.969 16.562 1 93.19 236 SER B N 1
ATOM 3938 C CA . SER B 1 236 ? 1.929 28.391 17.078 1 93.19 236 SER B CA 1
ATOM 3939 C C . SER B 1 236 ? 0.94 29.484 17.469 1 93.19 236 SER B C 1
ATOM 3941 O O . SER B 1 236 ? -0.25 29.391 17.156 1 93.19 236 SER B O 1
ATOM 3943 N N . LYS B 1 237 ? 1.422 30.516 18.141 1 92.81 237 LYS B N 1
ATOM 3944 C CA . LYS B 1 237 ? 0.592 31.625 18.578 1 92.81 237 LYS B CA 1
ATOM 3945 C C . LYS B 1 237 ? 0.054 32.406 17.391 1 92.81 237 LYS B C 1
ATOM 3947 O O . LYS B 1 237 ? -1.128 32.781 17.344 1 92.81 237 LYS B O 1
ATOM 3952 N N . LYS B 1 238 ? 0.905 32.656 16.453 1 93.88 238 LYS B N 1
ATOM 3953 C CA . LYS B 1 238 ? 0.511 33.469 15.289 1 93.88 238 LYS B CA 1
ATOM 3954 C C . LYS B 1 238 ? -0.529 32.719 14.453 1 93.88 238 LYS B C 1
ATOM 3956 O O . LYS B 1 238 ? -1.43 33.344 13.883 1 93.88 238 LYS B O 1
ATOM 3961 N N . LEU B 1 239 ? -0.402 31.406 14.359 1 91.19 239 LEU B N 1
ATOM 3962 C CA . LEU B 1 239 ? -1.349 30.594 13.602 1 91.19 239 LEU B CA 1
ATOM 3963 C C . LEU B 1 239 ? -2.727 30.609 14.25 1 91.19 239 LEU B C 1
ATOM 3965 O O . LEU B 1 239 ? -3.746 30.625 13.562 1 91.19 239 LEU B O 1
ATOM 3969 N N . ARG B 1 240 ? -2.75 30.656 15.523 1 83.62 240 ARG B N 1
ATOM 3970 C CA . ARG B 1 240 ? -4.008 30.672 16.266 1 83.62 240 ARG B CA 1
ATOM 3971 C C . ARG B 1 240 ? -4.738 32 16.062 1 83.62 240 ARG B C 1
ATOM 3973 O O . ARG B 1 240 ? -5.973 32.031 16.047 1 83.62 240 ARG B O 1
ATOM 3980 N N . ILE B 1 241 ? -3.939 33.031 15.969 1 80.75 241 ILE B N 1
ATOM 3981 C CA . ILE B 1 241 ? -4.516 34.344 15.82 1 80.75 241 ILE B CA 1
ATOM 3982 C C . ILE B 1 241 ? -5.039 34.531 14.398 1 80.75 241 ILE B C 1
ATOM 3984 O O . ILE B 1 241 ? -6.086 35.156 14.188 1 80.75 241 ILE B O 1
ATOM 3988 N N . GLU B 1 242 ? -4.449 34 13.492 1 73.94 242 GLU B N 1
ATOM 3989 C CA . GLU B 1 242 ? -4.824 34.156 12.086 1 73.94 242 GLU B CA 1
ATOM 3990 C C . GLU B 1 242 ? -5.984 33.25 11.711 1 73.94 242 GLU B C 1
ATOM 3992 O O . GLU B 1 242 ? -6.754 33.562 10.797 1 73.94 242 GLU B O 1
ATOM 3997 N N . ASN B 1 243 ? -6.156 32.125 12.305 1 64.62 243 ASN B N 1
ATOM 3998 C CA . ASN B 1 243 ? -7.27 31.234 12 1 64.62 243 ASN B CA 1
ATOM 3999 C C . ASN B 1 243 ? -8.508 31.578 12.828 1 64.62 243 ASN B C 1
ATOM 4001 O O . ASN B 1 243 ? -8.391 31.969 14 1 64.62 243 ASN B O 1
#

Radius of gyration: 24.6 Å; Cα contacts (8 Å, |Δi|>4): 987; chains: 2; bounding box: 51×72×54 Å

Organism: Finegoldia magna (strain ATCC 29328 / DSM 20472 / WAL 2508) (NCBI:txid334413)

Secondary structure (DSSP, 8-state):
--HHHHS--EEEEEEEEETTEETTHHHHHHHHHHHHHHHT---TTHHHHHHHHHTT----SSEEEEEEEEETTEEEEEEEEE-----GGGGTT-EEEEEEEEEE-TT-GGGGS-BS--HHHHHHHHHHHHTT-SEEEEEETTSBB---SS-EEEEEETTEEEE--GGGT----HHHHHHHHHHHHTT-EEEE---BGGGGGG-SEEEEEETTTEEEEEEEETTEE----HHHHHHHHHHHHH-/--HHHHS--EEEEEEEEETTEETTHHHHHHHHHHHHHHHT---TTHHHHHHHHHTT----SSEEEEEEEEETTEEEEEEEEE-----GGGGTT-EEEEEEEEEE-TT-GGGGS-BS--HHHHHHHHHHHHTT-SEEEEEETTSBB---SS-EEEEEETTEEEE--GGGT----HHHHHHHHHHHHTT-EEEE---BGGGGGG-SEEEEEETTTEEEEEEEETTEE----HHHHHHHHHHHHH-